Protein AF-A0A0C2YQR4-F1 (afdb_monomer)

Foldseek 3Di:
DVVVVVVVVVVVVVCQVAVQQVLQCCLFQVCVVVVVLVDLVSLQVVLVVLLVVLVVCLVVVVPVDPSSNVRSVNSNVVSVLSNQFSNLQNVVVVCPPDLVLLQLCVLQPPLDDPPPPVVPCDVVVVPAPFDFDQDPPPRDTDTDGDPDPVVVVVVVVVVVPPPPPDDDDDDDDDDDDDDDDDDDDDDDDDDDDDDDDDDDDDDDDDDDDDDDDDDDDDDDDDPDPPPPDPPPVPPPPPPDDRSHPCVQQNDDCQSVFKHWAWKKFFKWFFADKFAQDQPPPPPDPPPVPPPPPDDPPPDPDDDPVVVVNSLSRFWIKTKTFHLQDDARPGDDMDTDPSHHFAADGSPPPCPPDDPPPPPDQFDDDHDYNNGDIAIETHGNVCCVSSVSAGQKIWGFTKIKMDTPVVRVCPPPTDDNDDDDDDIYIYTDGTDDIGHNSNDHDD

Sequence (442 aa):
QKIDEEIKEEKLMIFLKDPEKSVRIFLSSHMREKGLIWSERNLTYAPHLLSFFIGFLLRNRVFPEQTYQRGLKRAFETIQQAKKELPLTYSIGRILPDQFSEACKEIFGRMGSVNWTTVTITEDQLREPKLAITDILTGEQKEITLPSEEQTAVKEAIEDNVDTDVNMVQVNESSSETGWGNWGAATATDGPNDSGWGGWTSADGQPSSWDTSTDKEPPDGTDTNVPLAPWTDFAPSWGREMPSLMTFLGPTVFPLTHTTGIVEFSTRRVREVHPPTISSKATSGKRSAKRKRGNAEGQWMPSASSVEAELDAQFAKVVLAPWGFEGGDISKPEIWATSRGAVIDPNLSTDSGTPDATGGEGKQKPHNPLTDDIVLLVQPHLLDTLSLVPGFGLGAMWVQLVRSEDAEKEGAGRDRGSECPKTYWYHEDLTGIFPSFYTPGT

Structure (mmCIF, N/CA/C/O backbone):
data_AF-A0A0C2YQR4-F1
#
_entry.id   AF-A0A0C2YQR4-F1
#
loop_
_atom_site.group_PDB
_atom_site.id
_atom_site.type_symbol
_atom_site.label_atom_id
_atom_site.label_alt_id
_atom_site.label_comp_id
_atom_site.label_asym_id
_atom_site.label_entity_id
_atom_site.label_seq_id
_atom_site.pdbx_PDB_ins_code
_atom_site.Cartn_x
_atom_site.Cartn_y
_atom_site.Cartn_z
_atom_site.occupancy
_atom_site.B_iso_or_equiv
_atom_site.auth_seq_id
_atom_site.auth_comp_id
_atom_site.auth_asym_id
_atom_site.auth_atom_id
_atom_site.pdbx_PDB_model_num
ATOM 1 N N . GLN A 1 1 ? -10.678 17.924 36.662 1.00 73.31 1 GLN A N 1
ATOM 2 C CA . GLN A 1 1 ? -11.709 16.999 37.186 1.00 73.31 1 GLN A CA 1
ATOM 3 C C . GLN A 1 1 ? -13.046 17.174 36.475 1.00 73.31 1 GLN A C 1
ATOM 5 O O . GLN A 1 1 ? -13.320 16.345 35.628 1.00 73.31 1 GLN A O 1
ATOM 10 N N . LYS A 1 2 ? -13.843 18.235 36.707 1.00 79.19 2 LYS A N 1
ATOM 11 C CA . LYS A 1 2 ? -15.139 18.402 35.997 1.00 79.19 2 LYS A CA 1
ATOM 12 C C . LYS A 1 2 ? -15.014 18.462 34.467 1.00 79.19 2 LYS A C 1
ATOM 14 O O . LYS A 1 2 ? -15.776 17.809 33.774 1.00 79.19 2 LYS A O 1
ATOM 19 N N . ILE A 1 3 ? -14.021 19.200 33.964 1.00 83.81 3 ILE A N 1
ATOM 20 C CA . ILE A 1 3 ? -13.740 19.288 32.519 1.00 83.81 3 ILE A CA 1
ATOM 21 C C . ILE A 1 3 ? -13.374 17.903 31.952 1.00 83.81 3 ILE A C 1
ATOM 23 O O . ILE A 1 3 ? -13.810 17.538 30.868 1.00 83.81 3 ILE A O 1
ATOM 27 N N . ASP A 1 4 ? -12.642 17.088 32.717 1.00 88.56 4 ASP A N 1
ATOM 28 C CA . ASP A 1 4 ? -12.246 15.743 32.283 1.00 88.56 4 ASP A CA 1
ATOM 29 C C . ASP A 1 4 ? -13.431 14.766 32.263 1.00 88.56 4 ASP A C 1
ATOM 31 O O . ASP A 1 4 ? -13.451 13.846 31.450 1.00 88.56 4 ASP A O 1
ATOM 35 N N . GLU A 1 5 ? -14.408 14.940 33.158 1.00 91.75 5 GLU A N 1
ATOM 36 C CA . GLU A 1 5 ? -15.645 14.149 33.177 1.00 91.75 5 GLU A CA 1
ATOM 37 C C . GLU A 1 5 ? -16.527 14.470 31.967 1.00 91.75 5 GLU A C 1
ATOM 39 O O . GLU A 1 5 ? -16.958 13.547 31.281 1.00 91.75 5 GLU A O 1
ATOM 44 N N . GLU A 1 6 ? -16.703 15.752 31.640 1.00 92.81 6 GLU A N 1
ATOM 45 C CA . GLU A 1 6 ? -17.475 16.187 30.468 1.00 92.81 6 GLU A CA 1
ATOM 46 C C . GLU A 1 6 ? -16.874 15.645 29.160 1.00 92.81 6 GLU A C 1
ATOM 48 O O . GLU A 1 6 ? -17.583 15.060 28.340 1.00 92.81 6 GLU A O 1
ATOM 53 N N . ILE A 1 7 ? -15.546 15.716 29.006 1.00 92.06 7 ILE A N 1
ATOM 54 C CA . ILE A 1 7 ? -14.841 15.157 27.840 1.00 92.06 7 ILE A CA 1
ATOM 55 C C . ILE A 1 7 ? -15.008 13.630 27.764 1.00 92.06 7 ILE A C 1
ATOM 57 O O . ILE A 1 7 ? -15.137 13.063 26.675 1.00 92.06 7 ILE A O 1
ATOM 61 N N . LYS A 1 8 ? -14.992 12.928 28.905 1.00 91.12 8 LYS A N 1
ATOM 62 C CA . LYS A 1 8 ? -15.211 11.472 28.945 1.00 91.12 8 LYS A CA 1
ATOM 63 C C . LYS A 1 8 ? -16.636 11.109 28.542 1.00 91.12 8 LYS A C 1
ATOM 65 O O . LYS A 1 8 ? -16.811 10.157 27.783 1.00 91.12 8 LYS A O 1
ATOM 70 N N . GLU A 1 9 ? -17.629 11.853 29.020 1.00 93.75 9 GLU A N 1
ATOM 71 C CA . GLU A 1 9 ? -19.029 11.663 28.640 1.00 93.75 9 GLU A CA 1
ATOM 72 C C . GLU A 1 9 ? -19.240 11.929 27.148 1.00 93.75 9 GLU A C 1
ATOM 74 O O . GLU A 1 9 ? -19.867 11.117 26.469 1.00 93.75 9 GLU A O 1
ATOM 79 N N . GLU A 1 10 ? -18.646 12.988 26.596 1.00 94.06 10 GLU A N 1
ATOM 80 C CA . GLU A 1 10 ? -18.724 13.284 25.165 1.00 94.06 10 GLU A CA 1
ATOM 81 C C . GLU A 1 10 ? -18.104 12.163 24.318 1.00 94.06 10 GLU A C 1
ATOM 83 O O . GLU A 1 10 ? -18.743 11.646 23.397 1.00 94.06 10 GLU A O 1
ATOM 88 N N . LYS A 1 11 ? -16.892 11.708 24.666 1.00 91.81 11 LYS A N 1
ATOM 89 C CA . LYS A 1 11 ? -16.228 10.587 23.977 1.00 91.81 11 LYS A CA 1
ATOM 90 C C . LYS A 1 11 ? -17.042 9.299 24.067 1.00 91.81 11 LYS A C 1
ATOM 92 O O . LYS A 1 11 ? -17.145 8.566 23.081 1.00 91.81 11 LYS A O 1
ATOM 97 N N . LEU A 1 12 ? -17.653 9.033 25.222 1.00 94.25 12 LEU A N 1
ATOM 98 C CA . LEU A 1 12 ? -18.549 7.896 25.403 1.00 94.25 12 LEU A CA 1
ATOM 99 C C . LEU A 1 12 ? -19.785 8.019 24.504 1.00 94.25 12 LEU A C 1
ATOM 101 O O . LEU A 1 12 ? -20.158 7.049 23.848 1.00 94.25 12 LEU A O 1
ATOM 105 N N . MET A 1 13 ? -20.392 9.201 24.414 1.00 95.00 13 MET A N 1
ATOM 106 C CA . MET A 1 13 ? -21.545 9.445 23.547 1.00 95.00 13 MET A CA 1
ATOM 107 C C . MET A 1 13 ? -21.194 9.301 22.062 1.00 95.00 13 MET A C 1
ATOM 109 O O . MET A 1 13 ? -21.972 8.715 21.306 1.00 95.00 13 MET A O 1
ATOM 113 N N . ILE A 1 14 ? -20.012 9.764 21.640 1.00 94.94 14 ILE A N 1
ATOM 114 C CA . ILE A 1 14 ? -19.496 9.564 20.278 1.00 94.94 14 ILE A CA 1
ATOM 115 C C . ILE A 1 14 ? -19.332 8.067 19.986 1.00 94.94 14 ILE A C 1
ATOM 117 O O . ILE A 1 14 ? -19.800 7.596 18.947 1.00 94.94 14 ILE A O 1
ATOM 121 N N . PHE A 1 15 ? -18.743 7.311 20.918 1.00 96.38 15 PHE A N 1
ATOM 122 C CA . PHE A 1 15 ? -18.603 5.860 20.793 1.00 96.38 15 PHE A CA 1
ATOM 123 C C . PHE A 1 15 ? -19.957 5.148 20.716 1.00 96.38 15 PHE A C 1
ATOM 125 O O . PHE A 1 15 ? -20.153 4.286 19.864 1.00 96.38 15 PHE A O 1
ATOM 132 N N . LEU A 1 16 ? -20.920 5.507 21.568 1.00 96.06 16 LEU A N 1
ATOM 133 C CA . LEU A 1 16 ? -22.243 4.879 21.567 1.00 96.06 16 LEU A CA 1
ATOM 134 C C . LEU A 1 16 ? -23.050 5.209 20.306 1.00 96.06 16 LEU A C 1
ATOM 136 O O . LEU A 1 16 ? -23.861 4.391 19.869 1.00 96.06 16 LEU A O 1
ATOM 140 N N . LYS A 1 17 ? -22.815 6.374 19.693 1.00 96.81 17 LYS A N 1
ATOM 141 C CA . LYS A 1 17 ? -23.455 6.769 18.434 1.00 96.81 17 LYS A CA 1
ATOM 142 C C . LYS A 1 17 ? -23.035 5.872 17.267 1.00 96.81 17 LYS A C 1
ATOM 144 O O . LYS A 1 17 ? -23.897 5.477 16.483 1.00 96.81 17 LYS A O 1
ATOM 149 N N . ASP A 1 18 ? -21.744 5.561 17.146 1.00 97.50 18 ASP A N 1
ATOM 150 C CA . ASP A 1 18 ? -21.215 4.672 16.105 1.00 97.50 18 ASP A CA 1
ATOM 151 C C . ASP A 1 18 ? -19.967 3.903 16.591 1.00 97.50 18 ASP A C 1
ATOM 153 O O . ASP A 1 18 ? -18.828 4.292 16.304 1.00 97.50 18 ASP A O 1
ATOM 157 N N . PRO A 1 19 ? -20.157 2.784 17.318 1.00 97.44 19 PRO A N 1
ATOM 158 C CA . PRO A 1 19 ? -19.042 2.044 17.904 1.00 97.44 19 PRO A CA 1
ATOM 159 C C . PRO A 1 19 ? -18.165 1.376 16.841 1.00 97.44 19 PRO A C 1
ATOM 161 O O . PRO A 1 19 ? -16.982 1.148 17.080 1.00 97.44 19 PRO A O 1
ATOM 164 N N . GLU A 1 20 ? -18.719 1.068 15.664 1.00 97.56 20 GLU A N 1
ATOM 165 C CA . GLU A 1 20 ? -17.954 0.518 14.545 1.00 97.56 20 GLU A CA 1
ATOM 166 C C . GLU A 1 20 ? -16.952 1.553 14.037 1.00 97.56 20 GLU A C 1
ATOM 168 O O . GLU A 1 20 ? -15.754 1.268 13.968 1.00 97.56 20 GLU A O 1
ATOM 173 N N . LYS A 1 21 ? -17.422 2.773 13.749 1.00 97.00 21 LYS A N 1
ATOM 174 C CA . LYS A 1 21 ? -16.557 3.864 13.295 1.00 97.00 21 LYS A CA 1
ATOM 175 C C . LYS A 1 21 ? -15.496 4.218 14.336 1.00 97.00 21 LYS A C 1
ATOM 177 O O . LYS A 1 21 ? -14.331 4.353 13.972 1.00 97.00 21 LYS A O 1
ATOM 182 N N . SER A 1 22 ? -15.858 4.319 15.617 1.00 97.38 22 SER A N 1
ATOM 183 C CA . SER A 1 22 ? -14.894 4.623 16.684 1.00 97.38 22 SER A CA 1
ATOM 184 C C . SER A 1 22 ? -13.798 3.566 16.806 1.00 97.38 22 SER A C 1
ATOM 186 O O . SER A 1 22 ? -12.629 3.913 16.949 1.00 97.38 22 SER A O 1
ATOM 188 N N . VAL A 1 23 ? -14.149 2.280 16.704 1.00 98.06 23 VAL A N 1
ATOM 189 C CA . VAL A 1 23 ? -13.163 1.191 16.734 1.00 98.06 23 VAL A CA 1
ATOM 190 C C . VAL A 1 23 ? -12.259 1.214 15.504 1.00 98.06 23 VAL A C 1
ATOM 192 O O . VAL A 1 23 ? -11.056 1.004 15.652 1.00 98.06 23 VAL A O 1
ATOM 195 N N . ARG A 1 24 ? -12.798 1.506 14.310 1.00 97.81 24 ARG A N 1
ATOM 196 C CA . ARG A 1 24 ? -11.977 1.678 13.102 1.00 97.81 24 ARG A CA 1
ATOM 197 C C . ARG A 1 24 ? -10.982 2.818 13.266 1.00 97.81 24 ARG A C 1
ATOM 199 O O . ARG A 1 24 ? -9.796 2.576 13.104 1.00 97.81 24 ARG A O 1
ATOM 206 N N . ILE A 1 25 ? -11.447 4.009 13.657 1.00 96.94 25 ILE A N 1
ATOM 207 C CA . ILE A 1 25 ? -10.587 5.182 13.887 1.00 96.94 25 ILE A CA 1
ATOM 208 C C . ILE A 1 25 ? -9.496 4.857 14.909 1.00 96.94 25 ILE A C 1
ATOM 210 O O . ILE A 1 25 ? -8.329 5.160 14.663 1.00 96.94 25 ILE A O 1
ATOM 214 N N . PHE A 1 26 ? -9.858 4.208 16.023 1.00 97.50 26 PHE A N 1
ATOM 215 C CA . PHE A 1 26 ? -8.899 3.829 17.056 1.00 97.50 26 PHE A CA 1
ATOM 216 C C . PHE A 1 26 ? -7.810 2.897 16.504 1.00 97.50 26 PHE A C 1
ATOM 218 O O . PHE A 1 26 ? -6.626 3.197 16.618 1.00 97.50 26 PHE A O 1
ATOM 225 N N . LEU A 1 27 ? -8.208 1.795 15.860 1.00 98.06 27 LEU A N 1
ATOM 226 C CA . LEU A 1 27 ? -7.289 0.780 15.333 1.00 98.06 27 LEU A CA 1
ATOM 227 C C . LEU A 1 27 ? -6.560 1.199 14.045 1.00 98.06 27 LEU A C 1
ATOM 229 O O . LEU A 1 27 ? -5.698 0.454 13.580 1.00 98.06 27 LEU A O 1
ATOM 233 N N . SER A 1 28 ? -6.903 2.346 13.449 1.00 96.75 28 SER A N 1
ATOM 234 C CA . SER A 1 28 ? -6.277 2.848 12.225 1.00 96.75 28 SER A CA 1
ATOM 235 C C . SER A 1 28 ? -5.590 4.204 12.415 1.00 96.75 28 SER A C 1
ATOM 237 O O . SER A 1 28 ? -4.373 4.235 12.584 1.00 96.75 28 SER A O 1
ATOM 239 N N . SER A 1 29 ? -6.338 5.312 12.398 1.00 95.81 29 SER A N 1
ATOM 240 C CA . SER A 1 29 ? -5.784 6.679 12.425 1.00 95.81 29 SER A CA 1
ATOM 241 C C . SER A 1 29 ? -5.113 6.960 13.762 1.00 95.81 29 SER A C 1
ATOM 243 O O . SER A 1 29 ? -3.94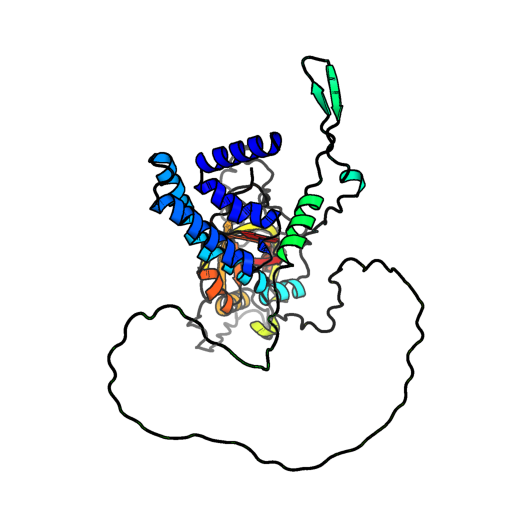3 7.317 13.816 1.00 95.81 29 SER A O 1
ATOM 245 N N . HIS A 1 30 ? -5.810 6.675 14.862 1.00 96.06 30 HIS A N 1
ATOM 246 C CA . HIS A 1 30 ? -5.320 7.000 16.195 1.00 96.06 30 HIS A CA 1
ATOM 247 C C . HIS A 1 30 ? -4.064 6.204 16.570 1.00 96.06 30 HIS A C 1
ATOM 249 O O . HIS A 1 30 ? -3.088 6.775 17.053 1.00 96.06 30 HIS A O 1
ATOM 255 N N . MET A 1 31 ? -4.049 4.888 16.314 1.00 96.75 31 MET A N 1
ATOM 256 C CA . MET A 1 31 ? -2.845 4.076 16.523 1.00 96.75 31 MET A CA 1
ATOM 257 C C . MET A 1 31 ? -1.658 4.593 15.703 1.00 96.75 31 MET A C 1
ATOM 259 O O . MET A 1 31 ? -0.522 4.501 16.163 1.00 96.75 31 MET A O 1
ATOM 263 N N . ARG A 1 32 ? -1.894 5.122 14.499 1.00 94.62 32 ARG A N 1
ATOM 264 C CA . ARG A 1 32 ? -0.843 5.690 13.650 1.00 94.62 32 ARG A CA 1
ATOM 265 C C . ARG A 1 32 ? -0.336 7.023 14.192 1.00 94.62 32 ARG A C 1
ATOM 267 O O . ARG A 1 32 ? 0.868 7.160 14.381 1.00 94.62 32 ARG A O 1
ATOM 274 N N . GLU A 1 33 ? -1.241 7.943 14.511 1.00 93.50 33 GLU A N 1
ATOM 275 C CA . GLU A 1 33 ? -0.940 9.256 15.098 1.00 93.50 33 GLU A CA 1
ATOM 276 C C . GLU A 1 33 ? -0.155 9.136 16.410 1.00 93.50 33 GLU A C 1
ATOM 278 O O . GLU A 1 33 ? 0.799 9.872 16.638 1.00 93.50 33 GLU A O 1
ATOM 283 N N . LYS A 1 34 ? -0.513 8.168 17.264 1.00 95.50 34 LYS A N 1
ATOM 284 C CA . LYS A 1 34 ? 0.183 7.901 18.533 1.00 95.50 34 LYS A CA 1
ATOM 285 C C . LYS A 1 34 ? 1.430 7.019 18.381 1.00 95.50 34 LYS A C 1
ATOM 287 O O . LYS A 1 34 ? 2.019 6.622 19.380 1.00 95.50 34 LYS A O 1
ATOM 292 N N . GLY A 1 35 ? 1.825 6.667 17.155 1.00 94.56 35 GLY A N 1
ATOM 293 C CA . GLY A 1 35 ? 3.004 5.835 16.891 1.00 94.56 35 GLY A CA 1
ATOM 294 C C . GLY A 1 35 ? 2.886 4.382 17.370 1.00 94.56 35 GLY A C 1
ATOM 295 O O . GLY A 1 35 ? 3.866 3.640 17.372 1.00 94.56 35 GLY A O 1
ATOM 296 N N . LEU A 1 36 ? 1.688 3.928 17.743 1.00 95.81 36 LEU A N 1
ATOM 297 C CA . LEU A 1 36 ? 1.444 2.558 18.192 1.00 95.81 36 LEU A CA 1
ATOM 298 C C . LEU A 1 36 ? 1.600 1.542 17.055 1.00 95.81 36 LEU A C 1
ATOM 300 O O . LEU A 1 36 ? 1.888 0.378 17.327 1.00 95.81 36 LEU A O 1
ATOM 304 N N . ILE A 1 37 ? 1.456 1.970 15.794 1.00 94.56 37 ILE A N 1
ATOM 305 C CA . ILE A 1 37 ? 1.638 1.104 14.618 1.00 94.56 37 ILE A CA 1
ATOM 306 C C . ILE A 1 37 ? 3.074 0.602 14.429 1.00 94.56 37 ILE A C 1
ATOM 308 O O . ILE A 1 37 ? 3.289 -0.344 13.678 1.00 94.56 37 ILE A O 1
ATOM 312 N N . TRP A 1 38 ? 4.060 1.214 15.088 1.00 91.31 38 TRP A N 1
ATOM 313 C CA . TRP A 1 38 ? 5.472 0.852 14.928 1.00 91.31 38 TRP A CA 1
ATOM 314 C C . TRP A 1 38 ? 5.891 -0.333 15.809 1.00 91.31 38 TRP A C 1
ATOM 316 O O . TRP A 1 38 ? 6.993 -0.859 15.664 1.00 91.31 38 TRP A O 1
ATOM 326 N N . SER A 1 39 ? 5.007 -0.779 16.707 1.00 95.50 39 SER A N 1
ATOM 327 C CA . SER A 1 39 ? 5.238 -1.913 17.600 1.00 95.50 39 SER A CA 1
ATOM 328 C C . SER A 1 39 ? 4.375 -3.107 17.198 1.00 95.50 39 SER A C 1
ATOM 330 O O . SER A 1 39 ? 3.148 -3.078 17.310 1.00 95.50 39 SER A O 1
ATOM 332 N N . GLU A 1 40 ? 5.025 -4.206 16.808 1.00 96.50 40 GLU A N 1
ATOM 333 C CA . GLU A 1 40 ? 4.366 -5.486 16.504 1.00 96.50 40 GLU A CA 1
ATOM 334 C C . GLU A 1 40 ? 3.496 -5.981 17.674 1.00 96.50 40 GLU A C 1
ATOM 336 O O . GLU A 1 40 ? 2.398 -6.514 17.478 1.00 96.50 40 GLU A O 1
ATOM 341 N N . ARG A 1 41 ? 3.948 -5.740 18.914 1.00 97.69 41 ARG A N 1
ATOM 342 C CA . ARG A 1 41 ? 3.198 -6.088 20.129 1.00 97.69 41 ARG A CA 1
ATOM 343 C C . ARG A 1 41 ? 1.870 -5.340 20.189 1.00 97.69 41 ARG A C 1
ATOM 345 O O . ARG A 1 41 ? 0.847 -5.955 20.473 1.00 97.69 41 ARG A O 1
ATOM 352 N N . ASN A 1 42 ? 1.862 -4.049 19.868 1.00 97.69 42 ASN A N 1
ATOM 353 C CA . ASN A 1 42 ? 0.649 -3.231 19.905 1.00 97.69 42 ASN A CA 1
ATOM 354 C C . ASN A 1 42 ? -0.339 -3.653 18.814 1.00 97.69 42 ASN A C 1
ATOM 356 O O . ASN A 1 42 ? -1.527 -3.813 19.091 1.00 97.69 42 ASN A O 1
ATOM 360 N N . LEU A 1 43 ? 0.161 -3.910 17.602 1.00 97.56 43 LEU A N 1
ATOM 361 C CA . LEU A 1 43 ? -0.638 -4.409 16.477 1.00 97.56 43 LEU A CA 1
ATOM 362 C C . LEU A 1 43 ? -1.272 -5.777 16.765 1.00 97.56 43 LEU A C 1
ATOM 364 O O . LEU A 1 43 ? -2.362 -6.076 16.278 1.00 97.56 43 LEU A O 1
ATOM 368 N N . THR A 1 44 ? -0.622 -6.584 17.604 1.00 97.94 44 THR A N 1
ATOM 369 C CA . THR A 1 44 ? -1.149 -7.872 18.055 1.00 97.94 44 THR A CA 1
ATOM 370 C C . THR A 1 44 ? -2.135 -7.702 19.212 1.00 97.94 44 THR A C 1
ATOM 372 O O . THR A 1 44 ? -3.259 -8.198 19.137 1.00 97.94 44 THR A O 1
ATOM 375 N N . TYR A 1 45 ? -1.767 -7.006 20.288 1.00 98.19 45 TYR A N 1
ATOM 376 C CA . TYR A 1 45 ? -2.542 -6.998 21.533 1.00 98.19 45 TYR A CA 1
ATOM 377 C C . TYR A 1 45 ? -3.736 -6.043 21.531 1.00 98.19 45 TYR A C 1
ATOM 379 O O . TYR A 1 45 ? -4.783 -6.409 22.070 1.00 98.19 45 TYR A O 1
ATOM 387 N N . ALA A 1 46 ? -3.642 -4.872 20.894 1.00 98.19 46 ALA A N 1
ATOM 388 C CA . ALA A 1 46 ? -4.733 -3.893 20.873 1.00 98.19 46 ALA A CA 1
ATOM 389 C C . ALA A 1 46 ? -6.068 -4.482 20.360 1.00 98.19 46 ALA A C 1
ATOM 391 O O . ALA A 1 46 ? -7.075 -4.395 21.075 1.00 98.19 46 ALA A O 1
ATOM 392 N N . PRO A 1 47 ? -6.125 -5.167 19.198 1.00 98.38 47 PRO A N 1
ATOM 393 C CA . PRO A 1 47 ? -7.373 -5.776 18.744 1.00 98.38 47 PRO A CA 1
ATOM 394 C C . PRO A 1 47 ? -7.813 -6.967 19.619 1.00 98.38 47 PRO A C 1
ATOM 396 O O . PRO A 1 47 ? -9.010 -7.235 19.726 1.00 98.38 47 PRO A O 1
ATOM 399 N N . HIS A 1 48 ? -6.904 -7.667 20.311 1.00 98.44 48 HIS A N 1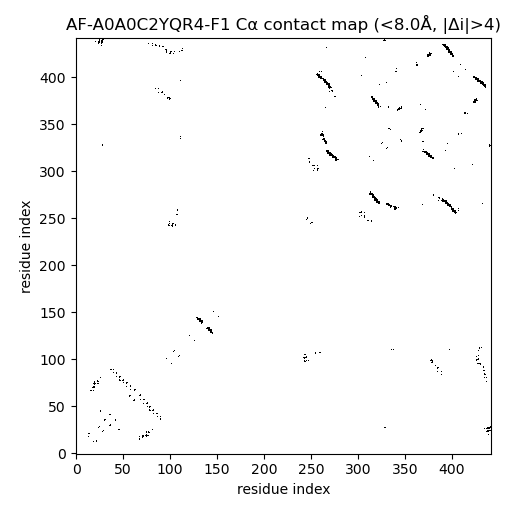
ATOM 400 C CA . HIS A 1 48 ? -7.291 -8.708 21.276 1.00 98.44 48 HIS A CA 1
ATOM 401 C C . HIS A 1 48 ? -7.984 -8.119 22.510 1.00 98.44 48 HIS A C 1
ATOM 403 O O . HIS A 1 48 ? -9.036 -8.625 22.914 1.00 98.44 48 HIS A O 1
ATOM 409 N N . LEU A 1 49 ? -7.442 -7.034 23.065 1.00 98.38 49 LEU A N 1
ATOM 410 C CA . LEU A 1 49 ? -8.014 -6.343 24.218 1.00 98.38 49 LEU A CA 1
ATOM 411 C C . LEU A 1 49 ? -9.406 -5.784 23.894 1.00 98.38 49 LEU A C 1
ATOM 413 O O . LEU A 1 49 ? -10.367 -6.033 24.626 1.00 98.38 49 LEU A O 1
ATOM 417 N N . LEU A 1 50 ? -9.551 -5.119 22.744 1.00 98.19 50 LEU A N 1
ATOM 418 C CA . LEU A 1 50 ? -10.852 -4.626 22.288 1.00 98.19 50 LEU A CA 1
ATOM 419 C C . LEU A 1 50 ? -11.842 -5.763 22.024 1.00 98.19 50 LEU A C 1
ATOM 421 O O . LEU A 1 50 ? -13.017 -5.651 22.372 1.00 98.19 50 LEU A O 1
ATOM 425 N N . SER A 1 51 ? -11.385 -6.884 21.455 1.00 98.50 51 SER A N 1
ATOM 426 C CA . SER A 1 51 ? -12.235 -8.060 21.240 1.00 98.50 51 SER A CA 1
ATOM 427 C C . SER A 1 51 ? -12.792 -8.586 22.561 1.00 98.50 51 SER A C 1
ATOM 429 O O . SER A 1 51 ? -13.959 -8.978 22.614 1.00 98.50 51 SER A O 1
ATOM 431 N N . PHE A 1 52 ? -11.975 -8.617 23.617 1.00 98.50 52 PHE A N 1
ATOM 432 C CA . PHE A 1 52 ? -12.409 -9.031 24.947 1.00 98.50 52 PHE A CA 1
ATOM 433 C C . PHE A 1 52 ? -13.443 -8.055 25.520 1.00 98.50 52 PHE A C 1
ATOM 435 O O . PHE A 1 52 ? -14.520 -8.484 25.938 1.00 98.50 52 PHE A O 1
ATOM 442 N N . PHE A 1 53 ? -13.161 -6.751 25.463 1.00 98.31 53 PHE A N 1
ATOM 443 C CA . PHE A 1 53 ? -14.047 -5.705 25.975 1.00 98.31 53 PHE A CA 1
ATOM 444 C C . PHE A 1 53 ? -15.415 -5.687 25.273 1.00 98.31 53 PHE A C 1
ATOM 446 O O . PHE A 1 53 ? -16.453 -5.809 25.924 1.00 98.31 53 PHE A O 1
ATOM 453 N N . ILE A 1 54 ? -15.444 -5.622 23.939 1.00 98.25 54 ILE A N 1
ATOM 454 C CA . ILE A 1 54 ? -16.702 -5.617 23.175 1.00 98.25 54 ILE A CA 1
ATOM 455 C C . ILE A 1 54 ? -17.458 -6.940 23.358 1.00 98.25 54 ILE A C 1
ATOM 457 O O . ILE A 1 54 ? -18.683 -6.948 23.504 1.00 98.25 54 ILE A O 1
ATOM 461 N N . GLY A 1 55 ? -16.739 -8.066 23.423 1.00 98.19 55 GLY A N 1
ATOM 462 C CA . GLY A 1 55 ? -17.324 -9.371 23.725 1.00 98.19 55 GLY A CA 1
ATOM 463 C C . GLY A 1 55 ? -17.993 -9.416 25.103 1.00 98.19 55 GLY A C 1
ATOM 464 O O . GLY A 1 55 ? -19.081 -9.981 25.239 1.00 98.19 55 GLY A O 1
ATOM 465 N N . PHE A 1 56 ? -17.388 -8.784 26.112 1.00 98.38 56 PHE A N 1
ATOM 466 C CA . PHE A 1 56 ? -17.971 -8.637 27.445 1.00 98.38 56 PHE A CA 1
ATOM 467 C C . PHE A 1 56 ? -19.261 -7.804 27.413 1.00 98.38 56 PHE A C 1
ATOM 469 O O . PHE A 1 56 ? -20.272 -8.245 27.968 1.00 98.38 56 PHE A O 1
ATOM 476 N N . LEU A 1 57 ? -19.269 -6.656 26.724 1.00 97.88 57 LEU A N 1
ATOM 477 C CA . LEU A 1 57 ? -20.463 -5.806 26.601 1.00 97.88 57 LEU A CA 1
ATOM 478 C C . LEU A 1 57 ? -21.635 -6.554 25.947 1.00 97.88 57 LEU A C 1
ATOM 480 O O . LEU A 1 57 ? -22.767 -6.496 26.434 1.00 97.88 57 LEU A O 1
ATOM 484 N N . LEU A 1 58 ? -21.354 -7.299 24.872 1.00 97.69 58 LEU A N 1
ATOM 485 C CA . LEU A 1 58 ? -22.350 -8.088 24.146 1.00 97.69 58 LEU A CA 1
ATOM 486 C C . LEU A 1 58 ? -22.886 -9.263 24.976 1.00 97.69 58 LEU A C 1
ATOM 488 O O . LEU A 1 58 ? -24.091 -9.517 24.967 1.00 97.69 58 LEU A O 1
ATOM 492 N N . ARG A 1 59 ? -22.016 -9.975 25.704 1.00 98.25 59 ARG A N 1
ATOM 493 C CA . ARG A 1 59 ? -22.404 -11.142 26.515 1.00 98.25 59 ARG A CA 1
ATOM 494 C C . ARG A 1 59 ? -23.282 -10.753 27.700 1.00 98.25 59 ARG A C 1
ATOM 496 O O . ARG A 1 59 ? -24.268 -11.434 27.966 1.00 98.25 59 ARG A O 1
ATOM 503 N N . ASN A 1 60 ? -22.940 -9.660 28.379 1.00 98.31 60 ASN A N 1
ATOM 504 C CA . ASN A 1 60 ? -23.664 -9.194 29.563 1.00 98.31 60 ASN A CA 1
ATOM 505 C C . ASN A 1 60 ? -24.856 -8.288 29.231 1.00 98.31 60 ASN A C 1
ATOM 507 O O . ASN A 1 60 ? -25.578 -7.893 30.138 1.00 98.31 60 ASN A O 1
ATOM 511 N N . ARG A 1 61 ? -25.077 -7.970 27.945 1.00 96.81 61 ARG A N 1
ATOM 512 C CA . ARG A 1 61 ? -26.147 -7.070 27.481 1.00 96.81 61 ARG A CA 1
ATOM 513 C C . ARG A 1 61 ? -26.155 -5.739 28.240 1.00 96.81 61 ARG A C 1
ATOM 515 O O . ARG A 1 61 ? -27.217 -5.257 28.619 1.00 96.81 61 ARG A O 1
ATOM 522 N N . VAL A 1 62 ? -24.969 -5.155 28.435 1.00 97.25 62 VAL A N 1
ATOM 523 C CA . VAL A 1 62 ? -24.798 -3.878 29.156 1.00 97.25 62 VAL A CA 1
ATOM 524 C C . VAL A 1 62 ? -25.671 -2.778 28.541 1.00 97.25 62 VAL A C 1
ATOM 526 O O . VAL A 1 62 ? -26.260 -1.986 29.266 1.00 97.25 62 VAL A O 1
ATOM 529 N N . PHE A 1 63 ? -25.817 -2.799 27.212 1.00 95.38 63 PHE A N 1
ATOM 530 C CA . PHE A 1 63 ? -26.745 -1.954 26.462 1.00 95.38 63 PHE A CA 1
ATOM 531 C C . PHE A 1 63 ? -27.885 -2.820 25.894 1.00 95.38 63 PHE A C 1
ATOM 533 O O . PHE A 1 63 ? -27.663 -3.595 24.948 1.00 95.38 63 PHE A O 1
ATOM 540 N N . PRO A 1 64 ? -29.094 -2.779 26.483 1.00 92.88 64 PRO A N 1
ATOM 541 C CA . PRO A 1 64 ? -30.219 -3.595 26.035 1.00 92.88 64 PRO A CA 1
ATOM 542 C C . PRO A 1 64 ? -30.810 -3.116 24.700 1.00 92.88 64 PRO A C 1
ATOM 544 O O . PRO A 1 64 ? -31.465 -3.905 24.016 1.00 92.88 64 PRO A O 1
ATOM 547 N N . GLU A 1 65 ? -30.575 -1.865 24.298 1.00 95.75 65 GLU A N 1
ATOM 548 C CA . GLU A 1 65 ? -31.122 -1.306 23.066 1.00 95.75 65 GLU A CA 1
ATOM 549 C C . GLU A 1 65 ? -30.526 -1.982 21.823 1.00 95.75 65 GLU A C 1
ATOM 551 O O . GLU A 1 65 ? -29.310 -2.113 21.640 1.00 95.75 65 GLU A O 1
ATOM 556 N N . GLN A 1 66 ? -31.407 -2.387 20.907 1.00 95.19 66 GLN A N 1
ATOM 557 C CA . GLN A 1 66 ? -31.028 -3.136 19.708 1.00 95.19 66 GLN A CA 1
ATOM 558 C C . GLN A 1 66 ? -30.120 -2.334 18.759 1.00 95.19 66 GLN A C 1
ATOM 560 O O . GLN A 1 66 ? -29.305 -2.918 18.041 1.00 95.19 66 GLN A O 1
ATOM 565 N N . THR A 1 67 ? -30.243 -1.004 18.761 1.00 94.25 67 THR A N 1
ATOM 566 C CA . THR A 1 67 ? -29.400 -0.085 17.983 1.00 94.25 67 THR A CA 1
ATOM 567 C C . THR A 1 67 ? -27.935 -0.199 18.397 1.00 94.25 67 THR A C 1
ATOM 569 O O . THR A 1 67 ? -27.086 -0.472 17.545 1.00 94.25 67 THR A O 1
ATOM 572 N N . TYR A 1 68 ? -27.647 -0.108 19.698 1.00 95.00 68 TYR A N 1
ATOM 573 C CA . TYR A 1 68 ? -26.290 -0.242 20.232 1.00 95.00 68 TYR A CA 1
ATOM 574 C C . TYR A 1 68 ? -25.741 -1.653 20.028 1.00 95.00 68 TYR A C 1
ATOM 576 O O . TYR A 1 68 ? -24.603 -1.817 19.593 1.00 95.00 68 TYR A O 1
ATOM 584 N N . GLN A 1 69 ? -26.560 -2.689 20.236 1.00 96.31 69 GLN A N 1
ATOM 585 C CA . GLN A 1 69 ? -26.125 -4.071 20.004 1.00 96.31 69 GLN A CA 1
ATOM 586 C C . GLN A 1 69 ? -25.733 -4.333 18.548 1.00 96.31 69 GLN A C 1
ATOM 588 O O . GLN A 1 69 ? -24.780 -5.070 18.293 1.00 96.31 69 GLN A O 1
ATOM 593 N N . ARG A 1 70 ? -26.449 -3.747 17.579 1.00 97.19 70 ARG A N 1
ATOM 594 C CA . ARG A 1 70 ? -26.094 -3.864 16.160 1.00 97.19 70 ARG A CA 1
ATOM 595 C C . ARG A 1 70 ? -24.750 -3.197 15.874 1.00 97.19 70 ARG A C 1
ATOM 597 O O . ARG A 1 70 ? -23.927 -3.808 15.198 1.00 97.19 70 ARG A O 1
ATOM 604 N N . GLY A 1 71 ? -24.525 -1.994 16.404 1.00 97.00 71 GLY A N 1
ATOM 605 C CA . GLY A 1 71 ? -23.245 -1.296 16.277 1.00 97.00 71 GLY A CA 1
ATOM 606 C C . GLY A 1 71 ? -22.092 -2.097 16.886 1.00 97.00 71 GLY A C 1
ATOM 607 O O . GLY A 1 71 ? -21.095 -2.346 16.218 1.00 97.00 71 GLY A O 1
ATOM 608 N N . LEU A 1 72 ? -22.255 -2.584 18.120 1.00 98.12 72 LEU A N 1
ATOM 609 C CA . LEU A 1 72 ? -21.234 -3.373 18.819 1.00 98.12 72 LEU A CA 1
ATOM 610 C C . LEU A 1 72 ? -20.890 -4.680 18.090 1.00 98.12 72 LEU A C 1
ATOM 612 O O . LEU A 1 72 ? -19.731 -5.084 18.080 1.00 98.12 72 LEU A O 1
ATOM 616 N N . LYS A 1 73 ? -21.864 -5.335 17.444 1.00 98.25 73 LYS A N 1
ATOM 617 C CA . LYS A 1 73 ? -21.602 -6.527 16.617 1.00 98.25 73 LYS A CA 1
ATOM 618 C C . LYS A 1 73 ? -20.741 -6.205 15.395 1.00 98.25 73 LYS A C 1
ATOM 620 O O . LYS A 1 73 ? -19.793 -6.933 15.130 1.00 98.25 73 LYS A O 1
ATOM 625 N N . ARG A 1 74 ? -21.016 -5.100 14.697 1.00 98.25 74 ARG A N 1
ATOM 626 C CA . ARG A 1 74 ? -20.193 -4.658 13.557 1.00 98.25 74 ARG A CA 1
ATOM 627 C C . ARG A 1 74 ? -18.797 -4.203 13.982 1.00 98.25 74 ARG A C 1
ATOM 629 O O . ARG A 1 74 ? -17.808 -4.516 13.321 1.00 98.25 74 ARG A O 1
ATOM 636 N N . ALA A 1 75 ? -18.700 -3.526 15.126 1.00 98.31 75 ALA A N 1
ATOM 637 C CA . ALA A 1 75 ? -17.420 -3.201 15.746 1.00 98.31 75 ALA A CA 1
ATOM 638 C C . ALA A 1 75 ? -16.624 -4.478 16.062 1.00 98.31 75 ALA A C 1
ATOM 640 O O . ALA A 1 75 ? -15.438 -4.562 15.762 1.00 98.31 75 ALA A O 1
ATOM 641 N N . PHE A 1 76 ? -17.284 -5.514 16.590 1.00 98.44 76 PHE A N 1
ATOM 642 C CA . PHE A 1 76 ? -16.660 -6.811 16.845 1.00 98.44 76 PHE A CA 1
ATOM 643 C C . PHE A 1 76 ? -16.163 -7.493 15.560 1.00 98.44 76 PHE A C 1
ATOM 645 O O . PHE A 1 76 ? -15.056 -8.026 15.556 1.00 98.44 76 PHE A O 1
ATOM 652 N N . GLU A 1 77 ? -16.931 -7.448 14.468 1.00 98.44 77 GLU A N 1
ATOM 653 C CA . GLU A 1 77 ? -16.505 -7.946 13.148 1.00 98.44 77 GLU A CA 1
ATOM 654 C C . GLU A 1 77 ? -15.256 -7.209 12.641 1.00 98.44 77 GLU A C 1
ATOM 656 O O . GLU A 1 77 ? -14.282 -7.854 12.249 1.00 98.44 77 GLU A O 1
ATOM 661 N N . THR A 1 78 ? -15.237 -5.876 12.753 1.00 98.19 78 THR A N 1
ATOM 662 C CA . THR A 1 78 ? -14.062 -5.045 12.434 1.00 98.19 78 THR A CA 1
ATOM 663 C C . THR A 1 78 ? -12.852 -5.450 13.280 1.00 98.19 78 THR A C 1
ATOM 665 O O . THR A 1 78 ? -11.747 -5.573 12.762 1.00 98.19 78 THR A O 1
ATOM 668 N N . ILE A 1 79 ? -13.034 -5.720 14.576 1.00 98.50 79 ILE A N 1
ATOM 669 C CA . ILE A 1 79 ? -11.937 -6.168 15.445 1.00 98.50 79 ILE A CA 1
ATOM 670 C C . ILE A 1 79 ? -11.398 -7.526 14.989 1.00 98.50 79 ILE A C 1
ATOM 672 O O . ILE A 1 79 ? -10.185 -7.716 14.955 1.00 98.50 79 ILE A O 1
ATOM 676 N N . GLN A 1 80 ? -12.262 -8.474 14.610 1.00 98.38 80 GLN A N 1
ATOM 677 C CA . GLN A 1 80 ? -11.797 -9.763 14.085 1.00 98.38 80 GLN A CA 1
ATOM 678 C C . GLN A 1 80 ? -11.007 -9.603 12.785 1.00 98.38 80 GLN A C 1
ATOM 680 O O . GLN A 1 80 ? -10.052 -10.347 12.560 1.00 98.38 80 GLN A O 1
ATOM 685 N N . GLN A 1 81 ? -11.381 -8.635 11.950 1.00 97.75 81 GLN A N 1
ATOM 686 C CA . GLN A 1 81 ? -10.604 -8.264 10.776 1.00 97.75 81 GLN A CA 1
ATOM 687 C C . GLN A 1 81 ? -9.249 -7.663 11.179 1.00 97.75 81 GLN A C 1
ATOM 689 O O . GLN A 1 81 ? -8.213 -8.149 10.736 1.00 97.75 81 GLN A O 1
ATOM 694 N N . ALA A 1 82 ? -9.226 -6.711 12.113 1.00 98.06 82 ALA A N 1
ATOM 695 C CA . ALA A 1 82 ? -8.002 -6.096 12.623 1.00 98.06 82 ALA A CA 1
ATOM 696 C C . ALA A 1 82 ? -7.020 -7.099 13.242 1.00 98.06 82 ALA A C 1
ATOM 698 O O . ALA A 1 82 ? -5.819 -6.985 13.021 1.00 98.06 82 ALA A O 1
ATOM 699 N N . LYS A 1 83 ? -7.507 -8.130 13.945 1.00 98.12 83 LYS A N 1
ATOM 700 C CA . LYS A 1 83 ? -6.658 -9.217 14.469 1.00 98.12 83 LYS A CA 1
ATOM 701 C C . LYS A 1 83 ? -5.878 -9.951 13.375 1.00 98.12 83 LYS A C 1
ATOM 703 O O . LYS A 1 83 ? -4.819 -10.496 13.666 1.00 98.12 83 LYS A O 1
ATOM 708 N N . LYS A 1 84 ? -6.422 -10.014 12.157 1.00 97.81 84 LYS A N 1
ATOM 709 C CA . LYS A 1 84 ? -5.769 -10.636 10.998 1.00 97.81 84 LYS A CA 1
ATOM 710 C C . LYS A 1 84 ? -4.872 -9.638 10.278 1.00 97.81 84 LYS A C 1
ATOM 712 O O . LYS A 1 84 ? -3.751 -9.972 9.929 1.00 97.81 84 LYS A O 1
ATOM 717 N N . GLU A 1 85 ? -5.374 -8.427 10.061 1.00 97.69 85 GLU A N 1
ATOM 718 C CA . GLU A 1 85 ? -4.731 -7.447 9.190 1.00 97.69 85 GLU A CA 1
ATOM 719 C C . GLU A 1 85 ? -3.596 -6.670 9.871 1.00 97.69 85 GLU A C 1
ATOM 721 O O . GLU A 1 85 ? -2.558 -6.454 9.255 1.00 97.69 85 GLU A O 1
ATOM 726 N N . LEU A 1 86 ? -3.741 -6.269 11.139 1.00 97.62 86 LEU A N 1
ATOM 727 C CA . LEU A 1 86 ? -2.753 -5.409 11.804 1.00 97.62 86 LEU A CA 1
ATOM 728 C C . LEU A 1 86 ? -1.367 -6.056 11.954 1.00 97.62 86 LEU A C 1
ATOM 730 O O . LEU A 1 86 ? -0.387 -5.386 11.656 1.00 97.62 86 LEU A O 1
ATOM 734 N N . PRO A 1 87 ? -1.214 -7.336 12.336 1.00 97.81 87 PRO A N 1
ATOM 735 C CA . PRO A 1 87 ? 0.112 -7.959 12.337 1.00 97.81 87 PRO A CA 1
ATOM 736 C C . PRO A 1 87 ? 0.744 -8.004 10.935 1.00 97.81 87 PRO A C 1
ATOM 738 O O . PRO A 1 87 ? 1.955 -7.843 10.785 1.00 97.81 87 PRO A O 1
ATOM 741 N N . LEU A 1 88 ? -0.080 -8.160 9.893 1.00 97.25 88 LEU A N 1
ATOM 742 C CA . LEU A 1 88 ? 0.387 -8.207 8.508 1.00 97.25 88 LEU A CA 1
ATOM 743 C C . LEU A 1 88 ? 0.876 -6.843 8.013 1.00 97.25 88 LEU A C 1
ATOM 745 O O . LEU A 1 88 ? 1.778 -6.817 7.180 1.00 97.25 88 LEU A O 1
ATOM 749 N N . THR A 1 89 ? 0.368 -5.715 8.531 1.00 96.56 89 THR A N 1
ATOM 750 C CA . THR A 1 89 ? 0.915 -4.395 8.163 1.00 96.56 89 THR A CA 1
ATOM 751 C C . THR A 1 89 ? 2.382 -4.271 8.579 1.00 96.56 89 THR A C 1
ATOM 753 O O . THR A 1 89 ? 3.197 -3.789 7.795 1.00 96.56 89 THR A O 1
ATOM 756 N N . TYR A 1 90 ? 2.744 -4.787 9.758 1.00 96.25 90 TYR A N 1
ATOM 757 C CA . TYR A 1 90 ? 4.132 -4.838 10.219 1.00 96.25 90 TYR A CA 1
ATO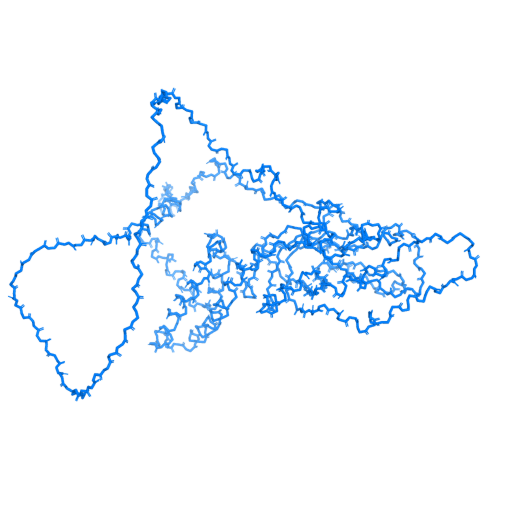M 758 C C . TYR A 1 90 ? 4.990 -5.756 9.348 1.00 96.25 90 TYR A C 1
ATOM 760 O O . TYR A 1 90 ? 6.078 -5.368 8.922 1.00 96.25 90 TYR A O 1
ATOM 768 N N . SER A 1 91 ? 4.493 -6.957 9.032 1.00 96.31 91 SER A N 1
ATOM 769 C CA . SER A 1 91 ? 5.207 -7.886 8.149 1.00 96.31 91 SER A CA 1
ATOM 770 C C . SER A 1 91 ? 5.454 -7.279 6.764 1.00 96.31 91 SER A C 1
ATOM 772 O O . SER A 1 91 ? 6.572 -7.354 6.262 1.00 96.31 91 SER A O 1
ATOM 774 N N . ILE A 1 92 ? 4.450 -6.620 6.175 1.00 96.38 92 ILE A N 1
ATOM 775 C CA . ILE A 1 92 ? 4.566 -5.951 4.871 1.00 96.38 92 ILE A CA 1
ATOM 776 C C . ILE A 1 92 ? 5.564 -4.786 4.937 1.00 96.38 92 ILE A C 1
ATOM 778 O O . ILE A 1 92 ? 6.382 -4.629 4.035 1.00 96.38 92 ILE A O 1
ATOM 782 N N . GLY A 1 93 ? 5.563 -4.012 6.024 1.00 95.25 93 GLY A N 1
ATOM 783 C CA . GLY A 1 93 ? 6.502 -2.901 6.213 1.00 95.25 93 GLY A CA 1
ATOM 784 C C . GLY A 1 93 ? 7.959 -3.331 6.361 1.00 95.25 93 GLY A C 1
ATOM 785 O O . GLY A 1 93 ? 8.853 -2.519 6.159 1.00 95.25 93 GLY A O 1
ATOM 786 N N . ARG A 1 94 ? 8.216 -4.602 6.692 1.00 95.19 94 ARG A N 1
ATOM 787 C CA . ARG A 1 94 ? 9.574 -5.159 6.779 1.00 95.19 94 ARG A CA 1
ATOM 788 C C . ARG A 1 94 ? 10.082 -5.766 5.479 1.00 95.19 94 ARG A C 1
ATOM 790 O O . ARG A 1 94 ? 11.292 -5.901 5.323 1.00 95.19 94 ARG A O 1
ATOM 797 N N . ILE A 1 95 ? 9.177 -6.201 4.607 1.00 95.50 95 ILE A N 1
ATOM 798 C CA . ILE A 1 95 ? 9.523 -6.874 3.346 1.00 95.50 95 ILE A CA 1
ATOM 799 C C . ILE A 1 95 ? 9.512 -5.922 2.146 1.00 95.50 95 ILE A C 1
ATOM 801 O O . ILE A 1 95 ? 10.045 -6.283 1.101 1.00 95.50 95 ILE A O 1
ATOM 805 N N . LEU A 1 96 ? 8.908 -4.737 2.289 1.00 95.75 96 LEU A N 1
ATOM 806 C CA . LEU A 1 96 ? 8.900 -3.680 1.282 1.00 95.75 96 LEU A CA 1
ATOM 807 C C . LEU A 1 96 ? 9.782 -2.494 1.725 1.00 95.75 96 LEU A C 1
ATOM 809 O O . LEU A 1 96 ? 9.727 -2.120 2.897 1.00 95.75 96 LEU A O 1
ATOM 813 N N . PRO A 1 97 ? 10.530 -1.850 0.809 1.00 95.31 97 PRO A N 1
ATOM 814 C CA . PRO A 1 97 ? 10.699 -2.220 -0.597 1.00 95.31 97 PRO A CA 1
ATOM 815 C C . PRO A 1 97 ? 11.414 -3.554 -0.786 1.00 95.31 97 PRO A C 1
ATOM 817 O O . PRO A 1 97 ? 12.275 -3.948 -0.000 1.00 95.31 97 PRO A O 1
ATOM 820 N N . ASP A 1 98 ? 11.000 -4.274 -1.826 1.00 95.56 98 ASP A N 1
ATOM 821 C CA . ASP A 1 98 ? 11.606 -5.549 -2.172 1.00 95.56 98 ASP A CA 1
ATOM 822 C C . ASP A 1 98 ? 12.909 -5.343 -2.953 1.00 95.56 98 ASP A C 1
ATOM 824 O O . ASP A 1 98 ? 13.203 -4.262 -3.468 1.00 95.56 98 ASP A O 1
ATOM 828 N N . GLN A 1 99 ? 13.726 -6.393 -3.055 1.00 95.94 99 GLN A N 1
ATOM 829 C CA . GLN A 1 99 ? 15.047 -6.251 -3.676 1.00 95.94 99 GLN A CA 1
ATOM 830 C C . GLN A 1 99 ? 14.955 -5.923 -5.175 1.00 95.94 99 GLN A C 1
ATOM 832 O O . GLN A 1 99 ? 15.897 -5.367 -5.728 1.00 95.94 99 GLN A O 1
ATOM 837 N N . PHE A 1 100 ? 13.845 -6.263 -5.843 1.00 96.56 100 PHE A N 1
ATOM 838 C CA . PHE A 1 100 ? 13.613 -5.860 -7.230 1.00 96.56 100 PHE A CA 1
ATOM 839 C C . PHE A 1 100 ? 13.410 -4.348 -7.338 1.00 96.56 100 PHE A C 1
ATOM 841 O O . PHE A 1 100 ? 14.081 -3.698 -8.137 1.00 96.56 100 PHE A O 1
ATOM 848 N N . SER A 1 101 ? 12.531 -3.791 -6.507 1.00 96.88 101 SER A N 1
ATOM 849 C CA . SER A 1 101 ? 12.260 -2.357 -6.452 1.00 96.88 101 SER A CA 1
ATOM 850 C C . SER A 1 101 ? 13.517 -1.545 -6.132 1.00 96.88 101 SER A C 1
ATOM 852 O O . SER A 1 101 ? 13.819 -0.570 -6.823 1.00 96.88 101 SER A O 1
ATOM 854 N N . GLU A 1 102 ? 14.309 -1.994 -5.156 1.00 96.19 102 GLU A N 1
ATOM 855 C CA . GLU A 1 102 ? 15.589 -1.356 -4.830 1.00 96.19 102 GLU A CA 1
ATOM 856 C C . GLU A 1 102 ? 16.613 -1.475 -5.973 1.00 96.19 102 GLU A C 1
ATOM 858 O O . GLU A 1 102 ? 17.303 -0.505 -6.285 1.00 96.19 102 GLU A O 1
ATOM 863 N N . ALA A 1 103 ? 16.672 -2.615 -6.671 1.00 96.25 103 ALA A N 1
ATOM 864 C CA . ALA A 1 103 ? 17.538 -2.769 -7.841 1.00 96.25 103 ALA A CA 1
ATOM 865 C C . ALA A 1 103 ? 17.128 -1.844 -9.001 1.00 96.25 103 ALA A C 1
ATOM 867 O O . ALA A 1 103 ? 17.982 -1.292 -9.698 1.00 96.25 103 ALA A O 1
ATOM 868 N N . CYS A 1 104 ? 15.824 -1.649 -9.221 1.00 96.88 104 CYS A N 1
ATOM 869 C CA . CYS A 1 104 ? 15.324 -0.680 -10.196 1.00 96.88 104 CYS A CA 1
ATOM 870 C C . CYS A 1 104 ? 15.731 0.750 -9.822 1.00 96.88 104 CYS A C 1
ATOM 872 O O . CYS A 1 104 ? 16.214 1.482 -10.686 1.00 96.88 104 CYS A O 1
ATOM 874 N N . LYS A 1 105 ? 15.606 1.121 -8.544 1.00 95.88 105 LYS A N 1
ATOM 875 C CA . LYS A 1 105 ? 16.044 2.419 -8.011 1.00 95.88 105 LYS A CA 1
ATOM 876 C C . LYS A 1 105 ? 17.550 2.640 -8.169 1.00 95.88 105 LYS A C 1
ATOM 878 O O . LYS A 1 105 ? 17.971 3.743 -8.506 1.00 95.88 105 LYS A O 1
ATOM 883 N N . GLU A 1 106 ? 18.373 1.610 -7.976 1.00 94.38 106 GLU A N 1
ATOM 884 C CA . GLU A 1 106 ? 19.823 1.694 -8.201 1.00 94.38 106 GLU A CA 1
ATOM 885 C C . GLU A 1 106 ? 20.154 1.949 -9.681 1.00 94.38 106 GLU A C 1
ATOM 887 O O . GLU A 1 106 ? 20.974 2.809 -10.001 1.00 94.38 106 GLU A O 1
ATOM 892 N N . ILE A 1 107 ? 19.487 1.234 -10.591 1.00 95.50 107 ILE A N 1
ATOM 893 C CA . ILE A 1 107 ? 19.748 1.303 -12.036 1.00 95.50 107 ILE A CA 1
ATOM 894 C C . ILE A 1 107 ? 19.263 2.617 -12.648 1.00 95.50 107 ILE A C 1
ATOM 896 O O . ILE A 1 107 ? 19.972 3.225 -13.452 1.00 95.50 107 ILE A O 1
ATOM 900 N N . PHE A 1 108 ? 18.038 3.030 -12.326 1.00 96.31 108 PHE A N 1
ATOM 901 C CA . PHE A 1 108 ? 17.420 4.209 -12.931 1.00 96.31 108 PHE A CA 1
ATOM 902 C C . PHE A 1 108 ? 17.695 5.493 -12.147 1.00 96.31 108 PHE A C 1
ATOM 904 O O . PHE A 1 108 ? 17.471 6.588 -12.664 1.00 96.31 108 PHE A O 1
ATOM 911 N N . GLY A 1 109 ? 18.238 5.368 -10.937 1.00 95.75 109 GLY A N 1
ATOM 912 C CA . GLY A 1 109 ? 18.348 6.456 -9.985 1.00 95.75 109 GLY A CA 1
ATOM 913 C C . GLY A 1 109 ? 17.035 6.683 -9.241 1.00 95.75 109 GLY A C 1
ATOM 914 O O . GLY A 1 109 ? 15.977 6.175 -9.605 1.00 95.75 109 GLY A O 1
ATOM 915 N N . ARG A 1 110 ? 17.118 7.487 -8.184 1.00 95.56 110 ARG A N 1
ATOM 916 C CA . ARG A 1 110 ? 15.961 7.865 -7.376 1.00 95.56 110 ARG A CA 1
ATOM 917 C C . ARG A 1 110 ? 15.080 8.850 -8.150 1.00 95.56 110 ARG A C 1
ATOM 919 O O . ARG A 1 110 ? 15.553 9.926 -8.519 1.00 95.56 110 ARG A O 1
ATOM 926 N N . MET A 1 111 ? 13.815 8.501 -8.373 1.00 95.50 111 MET A N 1
ATOM 927 C CA . MET A 1 111 ? 12.882 9.321 -9.158 1.00 95.50 111 MET A CA 1
ATOM 928 C C . MET A 1 111 ? 12.266 10.466 -8.359 1.00 95.50 111 MET A C 1
ATOM 930 O O . MET A 1 111 ? 11.853 11.473 -8.933 1.00 95.50 111 MET A O 1
ATOM 934 N N . GLY A 1 112 ? 12.246 10.359 -7.038 1.00 88.19 112 GLY A N 1
ATOM 935 C CA . GLY A 1 112 ? 11.805 11.425 -6.155 1.00 88.19 112 GLY A CA 1
ATOM 936 C C . GLY A 1 112 ? 12.198 11.139 -4.716 1.00 88.19 112 GLY A C 1
ATOM 937 O O . GLY A 1 112 ? 12.682 10.062 -4.380 1.00 88.19 112 GLY A O 1
ATOM 938 N N . SER A 1 113 ? 12.035 12.134 -3.854 1.00 84.06 113 SER A N 1
ATOM 939 C CA . SER A 1 113 ? 12.292 11.974 -2.429 1.00 84.06 113 SER A CA 1
ATOM 940 C C . SER A 1 113 ? 11.044 12.367 -1.684 1.00 84.06 113 SER A C 1
ATOM 942 O O . SER A 1 113 ? 10.634 13.527 -1.744 1.00 84.06 113 SER A O 1
ATOM 944 N N . VAL A 1 114 ? 10.459 11.420 -0.954 1.00 80.44 114 VAL A N 1
ATOM 945 C CA . VAL A 1 114 ? 9.528 11.795 0.105 1.00 80.44 114 VAL A CA 1
ATOM 946 C C . VAL A 1 114 ? 10.359 12.501 1.166 1.00 80.44 114 VAL A C 1
ATOM 948 O O . VAL A 1 114 ? 11.047 11.880 1.977 1.00 80.44 114 VAL A O 1
ATOM 951 N N . ASN A 1 115 ? 10.355 13.830 1.108 1.00 72.25 115 ASN A N 1
ATOM 952 C CA . ASN A 1 115 ? 10.916 14.641 2.166 1.00 72.25 115 ASN A CA 1
ATOM 953 C C . ASN A 1 115 ? 9.954 14.526 3.339 1.00 72.25 115 ASN A C 1
ATOM 955 O O . ASN A 1 115 ? 8.995 15.291 3.447 1.00 72.25 115 ASN A O 1
ATOM 959 N N . TRP A 1 116 ? 10.228 13.561 4.217 1.00 67.50 116 TRP A N 1
ATOM 960 C CA . TRP A 1 116 ? 9.758 13.594 5.591 1.00 67.50 116 TRP A CA 1
ATOM 961 C C . TRP A 1 116 ? 10.399 14.819 6.222 1.00 67.50 116 TRP A C 1
ATOM 963 O O . TRP A 1 116 ? 11.439 14.745 6.872 1.00 67.50 116 TRP A O 1
ATOM 973 N N . THR A 1 117 ? 9.832 15.986 5.934 1.00 55.97 117 THR A N 1
ATOM 974 C CA . THR A 1 117 ? 10.142 17.177 6.693 1.00 55.97 117 THR A CA 1
ATOM 975 C C . THR A 1 117 ? 9.552 16.856 8.045 1.00 55.97 117 THR A C 1
ATOM 977 O O . THR A 1 117 ? 8.349 17.004 8.249 1.00 55.97 117 THR A O 1
ATOM 980 N N . THR A 1 118 ? 10.374 16.301 8.935 1.00 52.25 118 THR A N 1
ATOM 981 C CA . THR A 1 118 ? 10.100 16.327 10.359 1.00 52.25 118 THR A CA 1
ATOM 982 C C . THR A 1 118 ? 9.835 17.792 10.606 1.00 52.25 118 THR A C 1
ATOM 984 O O . THR A 1 118 ? 10.743 18.615 10.483 1.00 52.25 118 THR A O 1
ATOM 987 N N . VAL A 1 119 ? 8.562 18.148 10.765 1.00 50.81 119 VAL A N 1
ATOM 988 C CA . VAL A 1 119 ? 8.198 19.494 11.160 1.00 50.81 119 VAL A CA 1
ATOM 989 C C . VAL A 1 119 ? 8.847 19.607 12.519 1.00 50.81 119 VAL A C 1
ATOM 991 O O . VAL A 1 119 ? 8.353 19.051 13.496 1.00 50.81 119 VAL A O 1
ATOM 994 N N . THR A 1 120 ? 10.037 20.199 12.556 1.00 51.16 120 THR A N 1
ATOM 995 C CA . THR A 1 120 ? 10.680 20.573 13.795 1.00 51.16 120 THR A CA 1
ATOM 996 C C . THR A 1 120 ? 9.759 21.648 14.321 1.00 51.16 120 THR A C 1
ATOM 998 O O . THR A 1 120 ? 9.837 22.799 13.893 1.00 51.16 120 THR A O 1
ATOM 1001 N N . ILE A 1 121 ? 8.786 21.232 15.132 1.00 55.03 121 ILE A N 1
ATOM 1002 C CA . ILE A 1 121 ? 7.936 22.138 15.880 1.00 55.03 121 ILE A CA 1
ATOM 1003 C C . ILE A 1 121 ? 8.940 22.926 16.707 1.00 55.03 121 ILE A C 1
ATOM 1005 O O . ILE A 1 121 ? 9.542 22.402 17.642 1.00 55.03 121 ILE A O 1
ATOM 1009 N N . THR A 1 122 ? 9.254 24.138 16.259 1.00 64.12 122 THR A N 1
ATOM 1010 C CA . THR A 1 122 ? 10.157 25.017 16.985 1.00 64.12 122 THR A CA 1
ATOM 1011 C C . THR A 1 122 ? 9.548 25.210 18.367 1.00 64.12 122 THR A C 1
ATOM 1013 O O . THR A 1 122 ? 8.333 25.354 18.479 1.00 64.12 122 THR A O 1
ATOM 1016 N N . GLU A 1 123 ? 10.363 25.211 19.425 1.00 62.66 123 GLU A N 1
ATOM 1017 C CA . GLU A 1 123 ? 9.896 25.420 20.809 1.00 62.66 123 GLU A CA 1
ATOM 1018 C C . GLU A 1 123 ? 8.966 26.645 20.943 1.00 62.66 123 GLU A C 1
ATOM 1020 O O . GLU A 1 123 ? 8.063 26.660 21.774 1.00 62.66 123 GLU A O 1
ATOM 1025 N N . ASP A 1 124 ? 9.107 27.647 20.066 1.00 62.84 124 ASP A N 1
ATOM 1026 C CA . ASP A 1 124 ? 8.210 28.806 19.998 1.00 62.84 124 ASP A CA 1
ATOM 1027 C C . ASP A 1 124 ? 6.780 28.501 19.491 1.00 62.84 124 ASP A C 1
ATOM 1029 O O . ASP A 1 124 ? 5.856 29.238 19.835 1.00 62.84 124 ASP A O 1
ATOM 1033 N N . GLN A 1 125 ? 6.563 27.435 18.708 1.00 55.75 125 GLN A N 1
ATOM 1034 C CA . GLN A 1 125 ? 5.233 26.908 18.347 1.00 55.75 125 GLN A CA 1
ATOM 1035 C C . GLN A 1 125 ? 4.670 25.927 19.386 1.00 55.75 125 GLN A C 1
ATOM 1037 O O . GLN A 1 125 ? 3.465 25.702 19.413 1.00 55.75 125 GLN A O 1
ATOM 1042 N N . LEU A 1 126 ? 5.520 25.418 20.281 1.00 54.47 126 LEU A N 1
ATOM 1043 C CA . LEU A 1 126 ? 5.142 24.708 21.509 1.00 54.47 126 LEU A CA 1
ATOM 1044 C C . LEU A 1 126 ? 4.752 25.671 22.644 1.00 54.47 126 LEU A C 1
ATOM 1046 O O . LEU A 1 126 ? 4.596 25.258 23.793 1.00 54.47 126 LEU A O 1
ATOM 1050 N N . ARG A 1 127 ? 4.555 26.965 22.345 1.00 56.25 127 ARG A N 1
ATOM 1051 C CA . ARG A 1 127 ? 3.872 27.863 23.276 1.00 56.25 127 ARG A CA 1
ATOM 1052 C C . ARG A 1 127 ? 2.456 27.349 23.477 1.00 56.25 127 ARG A C 1
ATOM 1054 O O . ARG A 1 127 ? 1.642 27.379 22.558 1.00 56.25 127 ARG A O 1
ATOM 1061 N N . GLU A 1 128 ? 2.221 26.885 24.699 1.00 54.91 128 GLU A N 1
ATOM 1062 C CA . GLU A 1 128 ? 0.954 26.393 25.224 1.00 54.91 128 GLU A CA 1
ATOM 1063 C C . GLU A 1 128 ? -0.237 27.136 24.595 1.00 54.91 128 GLU A C 1
ATOM 1065 O O . GLU A 1 128 ? -0.247 28.376 24.604 1.00 54.91 128 GLU A O 1
ATOM 1070 N N . PRO A 1 129 ? -1.248 26.433 24.053 1.00 51.53 129 PRO A N 1
ATOM 1071 C CA . PRO A 1 129 ? -2.463 27.082 23.589 1.00 51.53 129 PRO A CA 1
ATOM 1072 C C . PRO A 1 129 ? -3.145 27.757 24.786 1.00 51.53 129 PRO A C 1
ATOM 1074 O O . PRO A 1 129 ? -3.865 27.134 25.563 1.00 51.53 129 PRO A O 1
ATOM 1077 N N . LYS A 1 130 ? -2.896 29.058 24.951 1.00 54.75 130 LYS A N 1
ATOM 1078 C CA . LYS A 1 130 ? -3.542 29.902 25.955 1.00 54.75 130 LYS A CA 1
ATOM 1079 C C . LYS A 1 130 ? -4.985 30.131 25.525 1.00 54.75 130 LYS A C 1
ATOM 1081 O O . LYS A 1 130 ? -5.278 31.014 24.720 1.00 54.75 130 LYS A O 1
ATOM 1086 N N . LEU A 1 131 ? -5.895 29.317 26.048 1.00 49.91 131 LEU A N 1
ATOM 1087 C CA . LEU A 1 131 ? -7.328 29.541 25.901 1.00 49.91 131 LEU A CA 1
ATOM 1088 C C . LEU A 1 131 ? -7.746 30.665 26.855 1.00 49.91 131 LEU A C 1
ATOM 1090 O O . LEU A 1 131 ? -7.860 30.473 28.065 1.00 49.91 131 LEU A O 1
ATOM 1094 N N . ALA A 1 132 ? -7.964 31.859 26.303 1.00 59.25 132 ALA A N 1
ATOM 1095 C CA . ALA A 1 132 ? -8.569 32.964 27.033 1.00 59.25 132 ALA A CA 1
ATOM 1096 C C . ALA A 1 132 ? -10.088 32.749 27.097 1.00 59.25 132 ALA A C 1
ATOM 1098 O O . ALA A 1 132 ? -10.814 33.046 26.147 1.00 59.25 132 ALA A O 1
ATOM 1099 N N . ILE A 1 133 ? -10.577 32.218 28.218 1.00 63.69 133 ILE A N 1
ATOM 1100 C CA . ILE A 1 133 ? -12.014 32.114 28.475 1.00 63.69 133 ILE A CA 1
ATOM 1101 C C . ILE A 1 133 ? -12.460 33.432 29.110 1.00 63.69 133 ILE A C 1
ATOM 1103 O O . ILE A 1 133 ? -11.952 33.840 30.156 1.00 63.69 133 ILE A O 1
ATOM 1107 N N . THR A 1 134 ? -13.393 34.120 28.450 1.00 54.97 134 THR A N 1
ATOM 1108 C CA . THR A 1 134 ? -14.007 35.343 28.982 1.00 54.97 134 THR A CA 1
ATOM 1109 C C . THR A 1 134 ? -15.303 34.955 29.683 1.00 54.97 134 THR A C 1
ATOM 1111 O O . THR A 1 134 ? -16.200 34.398 29.049 1.00 54.97 134 THR A O 1
ATOM 1114 N N . ASP A 1 135 ? -15.394 35.212 30.987 1.00 61.72 135 ASP A N 1
ATOM 1115 C CA . ASP A 1 135 ? -16.608 34.950 31.760 1.00 61.72 135 ASP A CA 1
ATOM 1116 C C . ASP A 1 135 ? -17.727 35.909 31.311 1.00 61.72 135 ASP A C 1
ATOM 1118 O O . ASP A 1 135 ? -17.587 37.133 31.352 1.00 61.72 135 ASP A O 1
ATOM 1122 N N . ILE A 1 136 ? -18.845 35.344 30.849 1.00 59.78 136 ILE A N 1
ATOM 1123 C CA . ILE A 1 136 ? -19.957 36.061 30.204 1.00 59.78 136 ILE A CA 1
ATOM 1124 C C . ILE A 1 136 ? -20.718 36.944 31.212 1.00 59.78 136 ILE A C 1
ATOM 1126 O O . ILE A 1 136 ? -21.400 37.889 30.817 1.00 59.78 136 ILE A O 1
ATOM 1130 N N . LEU A 1 137 ? -20.613 36.658 32.515 1.00 64.00 137 LEU A N 1
ATOM 1131 C CA . LEU A 1 137 ? -21.357 37.372 33.559 1.00 64.00 137 LEU A CA 1
ATOM 1132 C C . LEU A 1 137 ? -20.541 38.472 34.243 1.00 64.00 137 LEU A C 1
ATOM 1134 O O . LEU A 1 137 ? -21.117 39.452 34.712 1.00 64.00 137 LEU A O 1
ATOM 1138 N N . THR A 1 138 ? -19.219 38.324 34.305 1.00 76.12 138 THR A N 1
ATOM 1139 C CA . THR A 1 138 ? -18.328 39.240 35.038 1.00 76.12 138 THR A CA 1
ATOM 1140 C C . THR A 1 138 ? -17.382 40.017 34.127 1.00 76.12 138 THR A C 1
ATOM 1142 O O . THR A 1 138 ? -16.857 41.048 34.540 1.00 76.12 138 THR A O 1
ATOM 1145 N N . GLY A 1 139 ? -17.182 39.568 32.882 1.00 75.62 139 GLY A N 1
ATOM 1146 C CA . GLY A 1 139 ? -16.248 40.177 31.935 1.00 75.62 139 GLY A CA 1
ATOM 1147 C C . GLY A 1 139 ? -14.772 39.968 32.290 1.00 75.62 139 GLY A C 1
ATOM 1148 O O . GLY A 1 139 ? -13.907 40.516 31.608 1.00 75.62 139 GLY A O 1
ATOM 1149 N N . GLU A 1 140 ? -14.460 39.191 33.331 1.00 75.50 140 GLU A N 1
ATOM 1150 C CA . GLU A 1 140 ? -13.082 38.856 33.684 1.00 75.50 140 GLU A CA 1
ATOM 1151 C C . GLU A 1 140 ? -12.534 37.785 32.731 1.00 75.50 140 GLU A C 1
ATOM 1153 O O . GLU A 1 140 ? -13.146 36.738 32.500 1.00 75.50 140 GLU A O 1
ATOM 1158 N N . GLN A 1 141 ? -11.355 38.053 32.168 1.00 60.19 141 GLN A N 1
ATOM 1159 C CA . GLN A 1 141 ? -10.592 37.060 31.420 1.00 60.19 141 GLN A CA 1
ATOM 1160 C C . GLN A 1 141 ? -9.777 36.229 32.402 1.00 60.19 141 GLN A C 1
ATOM 1162 O O . GLN A 1 141 ? -8.936 36.763 33.127 1.00 60.19 141 GLN A O 1
ATOM 1167 N N . LYS A 1 142 ? -10.008 34.915 32.409 1.00 73.19 142 LYS A N 1
ATOM 1168 C CA . LYS A 1 142 ? -9.188 33.978 33.173 1.00 73.19 142 LYS A CA 1
ATOM 1169 C C . LYS A 1 142 ? -8.362 33.147 32.205 1.00 73.19 142 LYS A C 1
ATOM 1171 O O . LYS A 1 142 ? -8.898 32.403 31.388 1.00 73.19 142 LYS A O 1
ATOM 1176 N N . GLU A 1 143 ? -7.051 33.307 32.299 1.00 64.50 143 GLU A N 1
ATOM 1177 C CA . GLU A 1 143 ? -6.082 32.515 31.553 1.00 64.50 143 GLU A CA 1
ATOM 1178 C C . GLU A 1 143 ? -5.940 31.157 32.251 1.00 64.50 143 GLU A C 1
ATOM 1180 O O . GLU A 1 143 ? -5.539 31.089 33.415 1.00 64.50 143 GLU A O 1
ATOM 1185 N N . ILE A 1 144 ? -6.348 30.081 31.575 1.00 61.91 144 ILE A N 1
ATOM 1186 C CA . ILE A 1 144 ? -6.214 28.717 32.091 1.00 61.91 144 ILE A CA 1
ATOM 1187 C C . ILE A 1 144 ? -5.064 28.052 31.346 1.00 61.91 144 ILE A C 1
ATOM 1189 O O . ILE A 1 144 ? -5.168 27.772 30.153 1.00 61.91 144 ILE A O 1
ATOM 1193 N N . THR A 1 145 ? -3.977 27.786 32.063 1.00 60.97 145 THR A N 1
ATOM 1194 C CA . THR A 1 145 ? -2.882 26.951 31.572 1.00 60.97 145 THR A CA 1
ATOM 1195 C C . THR A 1 145 ? -3.304 25.488 31.665 1.00 60.97 145 THR A C 1
ATOM 1197 O O . THR A 1 145 ? -3.478 24.957 32.765 1.00 60.97 145 THR A O 1
ATOM 1200 N N . LEU A 1 146 ? -3.524 24.844 30.519 1.00 57.53 146 LEU A N 1
ATOM 1201 C CA . LEU A 1 146 ? -3.762 23.403 30.460 1.00 57.53 146 LEU A CA 1
ATOM 1202 C C . LEU A 1 146 ? -2.426 22.661 30.637 1.00 57.53 146 LEU A C 1
ATOM 1204 O O . LEU A 1 146 ? -1.434 23.071 30.035 1.00 57.53 146 LEU A O 1
ATOM 1208 N N . PRO A 1 147 ? -2.372 21.580 31.435 1.00 61.69 147 PRO A N 1
ATOM 1209 C CA . PRO A 1 147 ? -1.180 20.743 31.508 1.00 61.69 147 PRO A CA 1
ATOM 1210 C C . PRO A 1 147 ? -0.908 20.116 30.133 1.00 61.69 147 PRO A C 1
ATOM 1212 O O . PRO A 1 147 ? -1.821 19.592 29.497 1.00 61.69 147 PRO A O 1
ATOM 1215 N N . SER A 1 148 ? 0.342 20.195 29.675 1.00 60.34 148 SER A N 1
ATOM 1216 C CA . SER A 1 148 ? 0.782 19.657 28.380 1.00 60.34 148 SER A CA 1
ATOM 1217 C C . SER A 1 148 ? 0.487 18.150 28.262 1.00 60.34 148 SER A C 1
ATOM 1219 O O . SER A 1 148 ? 0.722 17.392 29.211 1.00 60.34 148 SER A O 1
ATOM 1221 N N . GLU A 1 149 ? 0.015 17.705 27.087 1.00 60.09 149 GLU A N 1
ATOM 1222 C CA . GLU A 1 149 ? -0.166 16.276 26.765 1.00 60.09 149 GLU A CA 1
ATOM 1223 C C . GLU A 1 149 ? 1.137 15.477 26.945 1.00 60.09 149 GLU A C 1
ATOM 1225 O O . GLU A 1 149 ? 1.104 14.299 27.287 1.00 60.09 149 GLU A O 1
ATOM 1230 N N . GLU A 1 150 ? 2.300 16.117 26.799 1.00 60.72 150 GLU A N 1
ATOM 1231 C CA . GLU A 1 150 ? 3.601 15.481 27.020 1.00 60.72 150 GLU A CA 1
ATOM 1232 C C . GLU A 1 150 ? 3.853 15.199 28.504 1.00 60.72 150 GLU A C 1
ATOM 1234 O O . GLU A 1 150 ? 4.401 14.156 28.848 1.00 60.72 150 GLU A O 1
ATOM 1239 N N . GLN A 1 151 ? 3.394 16.070 29.411 1.00 59.53 151 GLN A N 1
ATOM 1240 C CA . GLN A 1 151 ? 3.509 15.826 30.856 1.00 59.53 151 GLN A CA 1
ATOM 1241 C C . GLN A 1 151 ? 2.606 14.678 31.315 1.00 59.53 151 GLN A C 1
ATOM 1243 O O . GLN A 1 151 ? 2.913 14.007 32.300 1.00 59.53 151 GLN A O 1
ATOM 1248 N N . THR A 1 152 ? 1.506 14.430 30.600 1.00 57.75 152 THR A N 1
ATOM 1249 C CA . THR A 1 152 ? 0.634 13.276 30.846 1.00 57.75 152 THR A CA 1
ATOM 1250 C C . THR A 1 152 ? 1.200 12.006 30.210 1.00 57.75 152 THR A C 1
ATOM 1252 O O . THR A 1 152 ? 1.272 10.990 30.893 1.00 57.75 152 THR A O 1
ATOM 1255 N N . ALA A 1 153 ? 1.715 12.077 28.979 1.00 62.69 153 ALA A N 1
ATOM 1256 C CA . ALA A 1 153 ? 2.309 10.936 28.279 1.00 62.69 153 ALA A CA 1
ATOM 1257 C C . ALA A 1 153 ? 3.628 10.448 28.907 1.00 62.69 153 ALA A C 1
ATOM 1259 O O . ALA A 1 153 ? 3.845 9.245 29.023 1.00 62.69 153 ALA A O 1
ATOM 1260 N N . VAL A 1 154 ? 4.503 11.356 29.360 1.00 64.12 154 VAL A N 1
ATOM 1261 C CA . VAL A 1 154 ? 5.752 10.992 30.058 1.00 64.12 154 VAL A CA 1
ATOM 1262 C C . VAL A 1 154 ? 5.447 10.354 31.411 1.00 64.12 154 VAL A C 1
ATOM 1264 O O . VAL A 1 154 ? 6.104 9.390 31.794 1.00 64.12 154 VAL A O 1
ATOM 1267 N N . LYS A 1 155 ? 4.428 10.842 32.126 1.00 62.28 155 LYS A N 1
ATOM 1268 C CA . LYS A 1 155 ? 4.018 10.249 33.401 1.00 62.28 155 LYS A CA 1
ATOM 1269 C C . LYS A 1 155 ? 3.422 8.848 33.214 1.00 62.28 155 LYS A C 1
ATOM 1271 O O . LYS A 1 155 ? 3.764 7.948 33.970 1.00 62.28 155 LYS A O 1
ATOM 1276 N N . GLU A 1 156 ? 2.617 8.652 32.173 1.00 60.59 156 GLU A N 1
ATOM 1277 C CA . GLU A 1 156 ? 2.024 7.353 31.825 1.00 60.59 156 GLU A CA 1
ATOM 1278 C C . GLU A 1 156 ? 3.091 6.346 31.340 1.00 60.59 156 GLU A C 1
ATOM 1280 O O . GLU A 1 156 ? 3.090 5.195 31.764 1.00 60.59 156 GLU A O 1
ATOM 1285 N N . ALA A 1 157 ? 4.086 6.785 30.556 1.00 61.19 157 ALA A N 1
ATOM 1286 C CA . ALA A 1 157 ? 5.194 5.936 30.096 1.00 61.19 157 ALA A CA 1
ATOM 1287 C C . ALA A 1 157 ? 6.197 5.546 31.204 1.00 61.19 157 ALA A C 1
ATOM 1289 O O . ALA A 1 157 ? 6.870 4.514 31.098 1.00 61.19 157 ALA A O 1
ATOM 1290 N N . ILE A 1 158 ? 6.322 6.368 32.253 1.00 63.00 158 ILE A N 1
ATOM 1291 C CA . ILE A 1 158 ? 7.121 6.046 33.443 1.00 63.00 158 ILE A CA 1
ATOM 1292 C C . ILE A 1 158 ? 6.375 5.044 34.332 1.00 63.00 158 ILE A C 1
ATOM 1294 O O . ILE A 1 158 ? 7.010 4.142 34.868 1.00 63.00 158 ILE A O 1
ATOM 1298 N N . GLU A 1 159 ? 5.050 5.149 34.463 1.00 59.78 159 GLU A N 1
ATOM 1299 C CA . GLU A 1 159 ? 4.252 4.212 35.266 1.00 59.78 159 GLU A CA 1
ATOM 1300 C C . GLU A 1 159 ? 4.175 2.805 34.626 1.00 59.78 159 GLU A C 1
ATOM 1302 O O . GLU A 1 159 ? 4.204 1.814 35.351 1.00 59.78 159 GLU A O 1
ATOM 1307 N N . ASP A 1 160 ? 4.216 2.686 33.293 1.00 45.81 160 ASP A N 1
ATOM 1308 C CA . ASP A 1 160 ? 4.124 1.393 32.581 1.00 45.81 160 ASP A CA 1
ATOM 1309 C C . ASP A 1 160 ? 5.430 0.557 32.575 1.00 45.81 160 ASP A C 1
ATOM 1311 O O . ASP A 1 160 ? 5.427 -0.615 32.198 1.00 45.81 160 ASP A O 1
ATOM 1315 N N . ASN A 1 161 ? 6.566 1.129 33.001 1.00 50.59 161 ASN A N 1
ATOM 1316 C CA . ASN A 1 161 ? 7.872 0.444 33.031 1.00 50.59 161 ASN A CA 1
ATOM 1317 C C . ASN A 1 161 ? 8.351 0.047 34.443 1.00 50.59 161 ASN A C 1
ATOM 1319 O O . ASN A 1 161 ? 9.442 -0.512 34.574 1.00 50.59 161 ASN A O 1
ATOM 1323 N N . VAL A 1 162 ? 7.572 0.306 35.501 1.00 48.09 162 VAL A N 1
ATOM 1324 C CA . VAL A 1 162 ? 7.997 0.115 36.909 1.00 48.09 162 VAL A CA 1
ATOM 1325 C C . VAL A 1 162 ? 7.266 -1.053 37.593 1.00 48.09 162 VAL A C 1
ATOM 1327 O O . VAL A 1 162 ? 7.041 -1.020 38.789 1.00 48.09 162 VAL A O 1
ATOM 1330 N N . ASP A 1 163 ? 6.929 -2.123 36.862 1.00 45.97 163 ASP A N 1
ATOM 1331 C CA . ASP A 1 163 ? 6.348 -3.345 37.462 1.00 45.97 163 ASP A CA 1
ATOM 1332 C C . ASP A 1 163 ? 6.853 -4.651 36.806 1.00 45.97 163 ASP A C 1
ATOM 1334 O O . ASP A 1 163 ? 6.112 -5.602 36.557 1.00 45.97 163 ASP A O 1
ATOM 1338 N N . THR A 1 164 ? 8.163 -4.739 36.539 1.00 45.38 164 THR A N 1
ATOM 1339 C CA . THR A 1 164 ? 8.820 -6.044 36.306 1.00 45.38 164 THR A CA 1
ATOM 1340 C C . THR A 1 164 ? 9.789 -6.355 37.439 1.00 45.38 164 THR A C 1
ATOM 1342 O O . THR A 1 164 ? 11.007 -6.273 37.292 1.00 45.38 164 THR A O 1
ATOM 1345 N N . ASP A 1 165 ? 9.228 -6.726 38.590 1.00 37.44 165 ASP A N 1
ATOM 1346 C CA . ASP A 1 165 ? 9.980 -7.350 39.674 1.00 37.44 165 ASP A CA 1
ATOM 1347 C C . ASP A 1 165 ? 10.519 -8.712 39.207 1.00 37.44 165 ASP A C 1
ATOM 1349 O O . ASP A 1 165 ? 9.798 -9.700 39.035 1.00 37.44 165 ASP A O 1
ATOM 1353 N N . VAL A 1 166 ? 11.831 -8.751 38.975 1.00 35.88 166 VAL A N 1
ATOM 1354 C CA . VAL A 1 166 ? 12.605 -9.973 38.764 1.00 35.88 166 VAL A CA 1
ATOM 1355 C C . VAL A 1 166 ? 12.705 -10.695 40.105 1.00 35.88 166 VAL A C 1
ATOM 1357 O O . VAL A 1 166 ? 13.402 -10.267 41.023 1.00 35.88 166 VAL A O 1
ATOM 1360 N N . ASN A 1 167 ? 11.983 -11.808 40.199 1.00 33.41 167 ASN A N 1
ATOM 1361 C CA . ASN A 1 167 ? 11.932 -12.674 41.366 1.00 33.41 167 ASN A CA 1
ATOM 1362 C C . ASN A 1 167 ? 13.331 -13.208 41.740 1.00 33.41 167 ASN A C 1
ATOM 1364 O O . ASN A 1 167 ? 14.022 -13.828 40.926 1.00 33.41 167 ASN A O 1
ATOM 1368 N N . MET A 1 168 ? 13.718 -12.960 42.993 1.00 31.81 168 MET A N 1
ATOM 1369 C CA . MET A 1 168 ? 14.937 -13.432 43.643 1.00 31.81 168 MET A CA 1
ATOM 1370 C C . MET A 1 168 ? 14.984 -14.961 43.751 1.00 31.81 168 MET A C 1
ATOM 1372 O O . MET A 1 168 ? 14.021 -15.625 44.129 1.00 31.81 168 MET A O 1
ATOM 1376 N N . VAL A 1 169 ? 16.178 -15.502 43.526 1.00 33.44 169 VAL A N 1
ATOM 1377 C CA . VAL A 1 169 ? 16.584 -16.857 43.910 1.00 33.44 169 VAL A CA 1
ATOM 1378 C C . VAL A 1 169 ? 16.563 -16.984 45.442 1.00 33.44 169 VAL A C 1
ATOM 1380 O O . VAL A 1 169 ? 17.282 -16.262 46.129 1.00 33.44 169 VAL A O 1
ATOM 1383 N N . GLN A 1 170 ? 15.770 -17.918 45.978 1.00 37.56 170 GLN A N 1
ATOM 1384 C CA . GLN A 1 170 ? 15.797 -18.336 47.387 1.00 37.56 170 GLN A CA 1
ATOM 1385 C C . GLN A 1 170 ? 16.650 -19.598 47.584 1.00 37.56 170 GLN A C 1
ATOM 1387 O O . GLN A 1 170 ? 16.478 -20.581 46.863 1.00 37.56 170 GLN A O 1
ATOM 1392 N N . VAL A 1 171 ? 17.472 -19.609 48.641 1.00 30.78 171 VAL A N 1
ATOM 1393 C CA . VAL A 1 171 ? 17.957 -20.824 49.319 1.00 30.78 171 VAL A CA 1
ATOM 1394 C C . VAL A 1 171 ? 17.902 -20.617 50.843 1.00 30.78 171 VAL A C 1
ATOM 1396 O O . VAL A 1 171 ? 18.578 -19.728 51.349 1.00 30.78 171 VAL A O 1
ATOM 1399 N N . ASN A 1 172 ? 17.138 -21.508 51.502 1.00 36.44 172 ASN A N 1
ATOM 1400 C CA . ASN A 1 172 ? 17.094 -21.946 52.919 1.00 36.44 172 ASN A CA 1
ATOM 1401 C C . ASN A 1 172 ? 16.802 -20.879 54.005 1.00 36.44 172 ASN A C 1
ATOM 1403 O O . ASN A 1 172 ? 17.350 -19.793 53.981 1.00 36.44 172 ASN A O 1
ATOM 1407 N N . GLU A 1 173 ? 15.934 -21.093 55.007 1.00 30.58 173 GLU A N 1
ATOM 1408 C CA . GLU A 1 173 ? 15.881 -22.219 55.953 1.00 30.58 173 GLU A CA 1
ATOM 1409 C C . GLU A 1 173 ? 14.568 -22.205 56.798 1.00 30.58 173 GLU A C 1
ATOM 1411 O O . GLU A 1 173 ? 14.076 -21.151 57.188 1.00 30.58 173 GLU A O 1
ATOM 1416 N N . SER A 1 174 ? 14.056 -23.402 57.122 1.00 31.47 174 SER A N 1
ATOM 1417 C CA . SER A 1 174 ? 13.292 -23.829 58.321 1.00 31.47 174 SER A CA 1
ATOM 1418 C C . SER A 1 174 ? 11.950 -23.200 58.798 1.00 31.47 174 SER A C 1
ATOM 1420 O O . SER A 1 174 ? 11.895 -22.124 59.381 1.00 31.47 174 SER A O 1
ATOM 1422 N N . SER A 1 175 ? 10.952 -24.100 58.855 1.00 34.97 175 SER A N 1
ATOM 1423 C CA . SER A 1 175 ? 10.085 -24.445 60.011 1.00 34.97 175 SER A CA 1
ATOM 1424 C C . SER A 1 175 ? 8.685 -23.823 60.221 1.00 34.97 175 SER A C 1
ATOM 1426 O O . SER A 1 175 ? 8.457 -22.622 60.159 1.00 34.97 175 SER A O 1
ATOM 1428 N N . SER A 1 176 ? 7.798 -24.737 60.644 1.00 33.12 176 SER A N 1
ATOM 1429 C CA . SER A 1 176 ? 6.489 -24.617 61.311 1.00 33.12 176 SER A CA 1
ATOM 1430 C C . SER A 1 176 ? 5.214 -24.426 60.472 1.00 33.12 176 SER A C 1
ATOM 1432 O O . SER A 1 176 ? 4.815 -23.347 60.055 1.00 33.12 176 SER A O 1
ATOM 1434 N N . GLU A 1 177 ? 4.564 -25.579 60.308 1.00 34.44 177 GLU A N 1
ATOM 1435 C CA . GLU A 1 177 ? 3.134 -25.864 60.195 1.00 34.44 177 GLU A CA 1
ATOM 1436 C C . GLU A 1 177 ? 2.164 -24.801 60.749 1.00 34.44 177 GLU A C 1
ATOM 1438 O O . GLU A 1 177 ? 2.220 -24.443 61.923 1.00 34.44 177 GLU A O 1
ATOM 1443 N N . THR A 1 178 ? 1.145 -24.440 59.958 1.00 38.53 178 THR A N 1
ATOM 1444 C CA . THR A 1 178 ? -0.277 -24.610 60.336 1.00 38.53 178 THR A CA 1
ATOM 1445 C C . THR A 1 178 ? -1.225 -24.335 59.156 1.00 38.53 178 THR A C 1
ATOM 1447 O O . THR A 1 178 ? -1.353 -23.210 58.703 1.00 38.53 178 THR A O 1
ATOM 1450 N N . GLY A 1 179 ? -1.905 -25.400 58.709 1.00 30.12 179 GLY A N 1
ATOM 1451 C CA . GLY A 1 179 ? -3.297 -25.465 58.227 1.00 30.12 179 GLY A CA 1
ATOM 1452 C C . GLY A 1 179 ? -3.808 -24.535 57.110 1.00 30.12 179 GLY A C 1
ATOM 1453 O O . GLY A 1 179 ? -3.856 -23.326 57.272 1.00 30.12 179 GLY A O 1
ATOM 1454 N N . TRP A 1 180 ? -4.423 -25.127 56.076 1.00 31.81 180 TRP A N 1
ATOM 1455 C CA . TRP A 1 180 ? -5.895 -25.200 55.911 1.00 31.81 180 TRP A CA 1
ATOM 1456 C C . TRP A 1 180 ? -6.276 -25.974 54.617 1.00 31.81 180 TRP A C 1
ATOM 1458 O O . TRP A 1 180 ? -5.814 -25.642 53.534 1.00 31.81 180 TRP A O 1
ATOM 1468 N N . GLY A 1 181 ? -7.118 -27.013 54.782 1.00 34.31 181 GLY A N 1
ATOM 1469 C CA . GLY A 1 181 ? -8.032 -27.700 53.829 1.00 34.31 181 GLY A CA 1
ATOM 1470 C C . GLY A 1 181 ? -7.568 -27.997 52.392 1.00 34.31 181 GLY A C 1
ATOM 1471 O O . GLY A 1 181 ? -7.584 -27.116 51.548 1.00 34.31 181 GLY A O 1
ATOM 1472 N N . ASN A 1 182 ? -7.167 -29.215 52.011 1.00 31.75 182 ASN A N 1
ATOM 1473 C CA . ASN A 1 182 ? -7.939 -30.470 51.889 1.00 31.75 182 ASN A CA 1
ATOM 1474 C C . ASN A 1 182 ? -9.240 -30.378 51.060 1.00 31.75 182 ASN A C 1
ATOM 1476 O O . ASN A 1 182 ? -10.309 -30.129 51.613 1.00 31.75 182 ASN A O 1
ATOM 1480 N N . TRP A 1 183 ? -9.146 -30.709 49.766 1.00 33.12 183 TRP A N 1
ATOM 1481 C CA . TRP A 1 183 ? -10.236 -31.293 48.975 1.00 33.12 183 TRP A CA 1
ATOM 1482 C C . TRP A 1 183 ? -9.715 -32.505 48.186 1.00 33.12 183 TRP A C 1
ATOM 1484 O O . TRP A 1 183 ? -9.138 -32.370 47.115 1.00 33.12 183 TRP A O 1
ATOM 1494 N N . GLY A 1 184 ? -9.934 -33.691 48.760 1.00 33.75 184 GLY A N 1
ATOM 1495 C CA . GLY A 1 184 ? -10.501 -34.847 48.057 1.00 33.75 184 GLY A CA 1
ATOM 1496 C C . GLY A 1 184 ? -9.695 -35.514 46.939 1.00 33.75 184 GLY A C 1
ATOM 1497 O O . GLY A 1 184 ? -9.938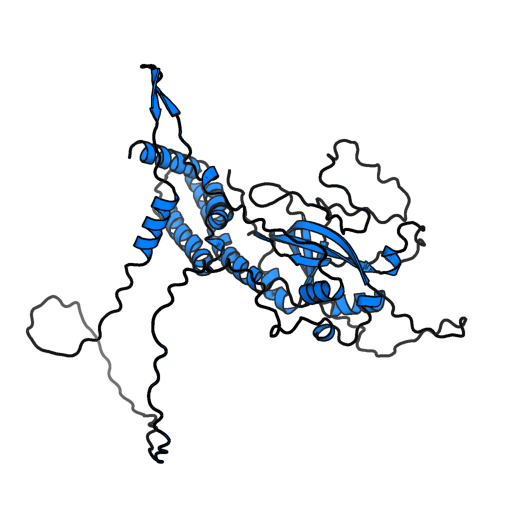 -35.269 45.763 1.00 33.75 184 GLY A O 1
ATOM 1498 N N . ALA A 1 185 ? -8.867 -36.485 47.339 1.00 35.09 185 ALA A N 1
ATOM 1499 C CA . ALA A 1 185 ? -8.522 -37.700 46.584 1.00 35.09 185 ALA A CA 1
ATOM 1500 C C . ALA A 1 185 ? -9.797 -38.493 46.182 1.00 35.09 185 ALA A C 1
ATOM 1502 O O . ALA A 1 185 ? -10.857 -38.280 46.764 1.00 35.09 185 ALA A O 1
ATOM 1503 N N . ALA A 1 186 ? -9.820 -39.431 45.233 1.00 37.69 186 ALA A N 1
ATOM 1504 C CA . ALA A 1 186 ? -8.892 -40.515 44.895 1.00 37.69 186 ALA A CA 1
ATOM 1505 C C . ALA A 1 186 ? -9.226 -41.010 43.454 1.00 37.69 186 ALA A C 1
ATOM 1507 O O . ALA A 1 186 ? -10.249 -40.612 42.909 1.00 37.69 186 ALA A O 1
ATOM 1508 N N . THR A 1 187 ? -8.453 -41.821 42.728 1.00 36.66 187 THR A N 1
ATOM 1509 C CA . THR A 1 187 ? -7.776 -43.074 43.097 1.00 36.66 187 THR A CA 1
ATOM 1510 C C . THR A 1 187 ? -6.658 -43.412 42.108 1.00 36.66 187 THR A C 1
ATOM 1512 O O . THR A 1 187 ? -6.808 -43.247 40.899 1.00 36.66 187 THR A O 1
ATOM 1515 N N . ALA A 1 188 ? -5.576 -43.954 42.663 1.00 42.00 188 ALA A N 1
ATOM 1516 C CA . ALA A 1 188 ? -4.413 -44.515 41.993 1.00 42.00 188 ALA A CA 1
ATOM 1517 C C . ALA A 1 188 ? -4.708 -45.807 41.209 1.00 42.00 188 ALA A C 1
ATOM 1519 O O . ALA A 1 188 ? -5.621 -46.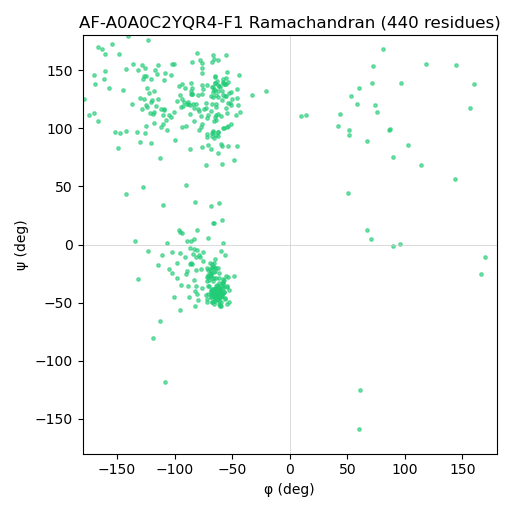561 41.544 1.00 42.00 188 ALA A O 1
ATOM 1520 N N . THR A 1 189 ? -3.855 -46.101 40.228 1.00 42.53 189 THR A N 1
ATOM 1521 C CA . THR A 1 189 ? -3.408 -47.468 39.925 1.00 42.53 189 THR A CA 1
ATOM 1522 C C . THR A 1 189 ? -1.948 -47.433 39.472 1.00 42.53 189 THR A C 1
ATOM 1524 O O . THR A 1 189 ? -1.547 -46.577 38.687 1.00 42.53 189 THR A O 1
ATOM 1527 N N . ASP A 1 190 ? -1.182 -48.343 40.065 1.00 41.16 190 ASP A N 1
ATOM 1528 C CA . ASP A 1 190 ? 0.264 -48.540 40.000 1.00 41.16 190 ASP A CA 1
ATOM 1529 C C . ASP A 1 190 ? 0.804 -48.967 38.626 1.00 41.16 190 ASP A C 1
ATOM 1531 O O . ASP A 1 190 ? 0.105 -49.611 37.843 1.00 41.16 190 ASP A O 1
ATOM 1535 N N . GLY A 1 191 ? 2.109 -48.754 38.412 1.00 35.28 191 GLY A N 1
ATOM 1536 C CA . GLY A 1 191 ? 2.906 -49.604 37.517 1.00 35.28 191 GLY A CA 1
ATOM 1537 C C . GLY A 1 191 ? 4.173 -48.955 36.935 1.00 35.28 191 GLY A C 1
ATOM 1538 O O . GLY A 1 191 ? 4.032 -47.991 36.190 1.00 35.28 191 GLY A O 1
ATOM 1539 N N . PRO A 1 192 ? 5.392 -49.468 37.217 1.00 56.12 192 PRO A N 1
ATOM 1540 C CA . PRO A 1 192 ? 6.672 -48.822 36.907 1.00 56.12 192 PRO A CA 1
ATOM 1541 C C . PRO A 1 192 ? 7.359 -49.381 35.642 1.00 56.12 192 PRO A C 1
ATOM 1543 O O . PRO A 1 192 ? 7.142 -50.533 35.283 1.00 56.12 192 PRO A O 1
ATOM 1546 N N . ASN A 1 193 ? 8.213 -48.570 35.005 1.00 41.94 193 ASN A N 1
ATOM 1547 C CA . ASN A 1 193 ? 9.381 -48.940 34.176 1.00 41.94 193 ASN A CA 1
ATOM 1548 C C . ASN A 1 193 ? 10.086 -47.619 33.804 1.00 41.94 193 ASN A C 1
ATOM 1550 O O . ASN A 1 193 ? 9.444 -46.718 33.277 1.00 41.94 193 ASN A O 1
ATOM 1554 N N . ASP A 1 194 ? 11.286 -47.319 34.295 1.00 36.41 194 ASP A N 1
ATOM 1555 C CA . ASP A 1 194 ? 12.603 -47.886 33.955 1.00 36.41 194 ASP A CA 1
ATOM 1556 C C . ASP A 1 194 ? 13.109 -47.462 32.559 1.00 36.41 194 ASP A C 1
ATOM 1558 O O . ASP A 1 194 ? 12.353 -47.440 31.591 1.00 36.41 194 ASP A O 1
ATOM 1562 N N . SER A 1 195 ? 14.413 -47.161 32.496 1.00 39.84 195 SER A N 1
ATOM 1563 C CA . SER A 1 195 ? 15.256 -46.630 31.401 1.00 39.84 195 SER A CA 1
ATOM 1564 C C . SER A 1 195 ? 15.113 -45.123 31.075 1.00 39.84 195 SER A C 1
ATOM 1566 O O . SER A 1 195 ? 14.083 -44.658 30.614 1.00 39.84 195 SER A O 1
ATOM 1568 N N . GLY A 1 196 ? 16.103 -44.243 31.271 1.00 32.75 196 GLY A N 1
ATOM 1569 C CA . GLY A 1 196 ? 17.551 -44.428 31.407 1.00 32.75 196 GLY A CA 1
ATOM 1570 C C . GLY A 1 196 ? 18.272 -44.050 30.110 1.00 32.75 196 GLY A C 1
ATOM 1571 O O . GLY A 1 196 ? 18.535 -44.926 29.302 1.00 32.75 196 GLY A O 1
ATOM 1572 N N . TRP A 1 197 ? 18.592 -42.762 29.932 1.00 34.47 197 TRP A N 1
ATOM 1573 C CA . TRP A 1 197 ? 19.514 -42.203 28.922 1.00 34.47 197 TRP A CA 1
ATOM 1574 C C . TRP A 1 197 ? 20.093 -40.910 29.537 1.00 34.47 197 TRP A C 1
ATOM 1576 O O . TRP A 1 197 ? 19.360 -39.946 29.716 1.00 34.47 197 TRP A O 1
ATOM 1586 N N . GLY A 1 198 ? 21.283 -40.907 30.152 1.00 33.06 198 GLY A N 1
ATOM 1587 C CA . GLY A 1 198 ? 22.600 -40.815 29.499 1.00 33.06 198 GLY A CA 1
ATOM 1588 C C . GLY A 1 198 ? 22.964 -39.327 29.315 1.00 33.06 198 GLY A C 1
ATOM 1589 O O . GLY A 1 198 ? 22.425 -38.685 28.430 1.00 33.06 198 GLY A O 1
ATOM 1590 N N . GLY A 1 199 ? 23.786 -38.658 30.130 1.00 29.53 199 GLY A N 1
ATOM 1591 C CA . GLY A 1 199 ? 25.012 -39.113 30.784 1.00 29.53 199 GLY A CA 1
ATOM 1592 C C . GLY A 1 199 ? 26.214 -38.850 29.871 1.00 29.53 199 GLY A C 1
ATOM 1593 O O . GLY A 1 199 ? 26.717 -39.787 29.266 1.00 29.53 199 GLY A O 1
ATOM 1594 N N . TRP A 1 200 ? 26.658 -37.592 29.759 1.00 31.30 200 TRP A N 1
ATOM 1595 C CA . TRP A 1 200 ? 27.928 -37.228 29.115 1.00 31.30 200 TRP A CA 1
ATOM 1596 C C . TRP A 1 200 ? 28.761 -36.389 30.083 1.00 31.30 200 TRP A C 1
ATOM 1598 O O . TRP A 1 200 ? 28.586 -35.181 30.209 1.00 31.30 200 TRP A O 1
ATOM 1608 N N . THR A 1 201 ? 29.667 -37.068 30.780 1.00 36.56 201 THR A N 1
ATOM 1609 C CA . THR A 1 201 ? 30.777 -36.481 31.532 1.00 36.56 201 THR A CA 1
ATOM 1610 C C . THR A 1 201 ? 32.056 -37.177 31.089 1.00 36.56 201 THR A C 1
ATOM 1612 O O . THR A 1 201 ? 32.199 -38.380 31.297 1.00 36.56 201 THR A O 1
ATOM 1615 N N . SER A 1 202 ? 32.969 -36.426 30.482 1.00 40.72 202 SER A N 1
ATOM 1616 C CA . SER A 1 202 ? 34.433 -36.610 30.470 1.00 40.72 202 SER A CA 1
ATOM 1617 C C . SER A 1 202 ? 34.975 -35.275 29.929 1.00 40.72 202 SER A C 1
ATOM 1619 O O . SER A 1 202 ? 34.597 -34.886 28.830 1.00 40.72 202 SER A O 1
ATOM 1621 N N . ALA A 1 203 ? 35.581 -34.379 30.713 1.00 40.38 203 ALA A N 1
ATOM 1622 C CA . ALA A 1 203 ? 36.875 -34.492 31.394 1.00 40.38 203 ALA A CA 1
ATOM 1623 C C . ALA A 1 203 ? 37.995 -34.905 30.425 1.00 40.38 203 ALA A C 1
ATOM 1625 O O . ALA A 1 203 ? 38.082 -36.069 30.054 1.00 40.38 203 ALA A O 1
ATOM 1626 N N . ASP A 1 204 ? 38.770 -33.922 29.950 1.00 40.62 204 ASP A N 1
ATOM 1627 C CA . ASP A 1 204 ? 40.219 -33.786 30.197 1.00 40.62 204 ASP A CA 1
ATOM 1628 C C . ASP A 1 204 ? 40.879 -32.870 29.148 1.00 40.62 204 ASP A C 1
ATOM 1630 O O . ASP A 1 204 ? 40.606 -32.994 27.956 1.00 40.62 204 ASP A O 1
ATOM 1634 N N . GLY A 1 205 ? 41.797 -31.984 29.577 1.00 32.97 205 GLY A N 1
ATOM 1635 C CA . GLY A 1 205 ? 42.856 -31.514 28.666 1.00 32.97 205 GLY A CA 1
ATOM 1636 C C . GLY A 1 205 ? 43.354 -30.061 28.708 1.00 32.97 205 GLY A C 1
ATOM 1637 O O . GLY A 1 205 ? 43.450 -29.447 27.657 1.00 32.97 205 GLY A O 1
ATOM 1638 N N . GLN A 1 206 ? 43.812 -29.593 29.874 1.00 37.00 206 GLN A N 1
ATOM 1639 C CA . GLN A 1 206 ? 44.956 -28.672 30.075 1.00 37.00 206 GLN A CA 1
ATOM 1640 C C . GLN A 1 206 ? 44.926 -27.159 29.713 1.00 37.00 206 GLN A C 1
ATOM 1642 O O . GLN A 1 206 ? 44.211 -26.717 28.820 1.00 37.00 206 GLN A O 1
ATOM 1647 N N . PRO A 1 207 ? 45.759 -26.355 30.427 1.00 48.69 207 PRO A N 1
ATOM 1648 C CA . PRO A 1 207 ? 45.718 -24.897 30.450 1.00 48.69 207 PRO A CA 1
ATOM 1649 C C . PRO A 1 207 ? 46.822 -24.253 29.598 1.00 48.69 207 PRO A C 1
ATOM 1651 O O . PRO A 1 207 ? 47.965 -24.714 29.577 1.00 48.69 207 PRO A O 1
ATOM 1654 N N . SER A 1 208 ? 46.520 -23.112 28.985 1.00 42.31 208 SER A N 1
ATOM 1655 C CA . SER A 1 208 ? 47.522 -22.238 28.368 1.00 42.31 208 SER A CA 1
ATOM 1656 C C . SER A 1 208 ? 47.421 -20.825 28.934 1.00 42.31 208 SER A C 1
ATOM 1658 O O . SER A 1 208 ? 46.552 -20.036 28.580 1.00 42.31 208 SER A O 1
ATOM 1660 N N . SER A 1 209 ? 48.362 -20.577 29.841 1.00 42.81 209 SER A N 1
ATOM 1661 C CA . SER A 1 209 ? 48.805 -19.313 30.417 1.00 42.81 209 SER A CA 1
ATOM 1662 C C . SER A 1 209 ? 49.571 -18.476 29.388 1.00 42.81 209 SER A C 1
ATOM 1664 O O . SER A 1 209 ? 50.696 -18.839 29.066 1.00 42.81 209 SER A O 1
ATOM 1666 N N . TRP A 1 210 ? 48.990 -17.360 28.952 1.00 36.72 210 TRP A N 1
ATOM 1667 C CA . TRP A 1 210 ? 49.608 -16.150 28.375 1.00 36.72 210 TRP A CA 1
ATOM 1668 C C . TRP A 1 210 ? 48.562 -15.047 28.617 1.00 36.72 210 TRP A C 1
ATOM 1670 O O . TRP A 1 210 ? 47.388 -15.287 28.375 1.00 36.72 210 TRP A O 1
ATOM 1680 N N . ASP A 1 211 ? 48.806 -13.837 29.079 1.00 36.66 211 ASP A N 1
ATOM 1681 C CA . ASP A 1 211 ? 49.990 -13.096 29.461 1.00 36.66 211 ASP A CA 1
ATOM 1682 C C . ASP A 1 211 ? 49.427 -11.849 30.169 1.00 36.66 211 ASP A C 1
ATOM 1684 O O . ASP A 1 211 ? 48.402 -11.287 29.774 1.00 36.66 211 ASP A O 1
ATOM 1688 N N . THR A 1 212 ? 50.054 -11.469 31.268 1.00 38.94 212 THR A N 1
ATOM 1689 C CA . THR A 1 212 ? 49.781 -10.260 32.041 1.00 38.94 212 THR A CA 1
ATOM 1690 C C . THR A 1 212 ? 50.183 -9.023 31.240 1.00 38.94 212 THR A C 1
ATOM 1692 O O . THR A 1 212 ? 51.367 -8.781 31.028 1.00 38.94 212 THR A O 1
ATOM 1695 N N . SER A 1 213 ? 49.220 -8.182 30.863 1.00 40.22 213 SER A N 1
ATOM 1696 C CA . SER A 1 213 ? 49.485 -6.786 30.496 1.00 40.22 213 SER A CA 1
ATOM 1697 C C . SER A 1 213 ? 48.536 -5.856 31.240 1.00 40.22 213 SER A C 1
ATOM 1699 O O . SER A 1 213 ? 47.432 -5.554 30.807 1.00 40.22 213 SER A O 1
ATOM 1701 N N . THR A 1 214 ? 49.014 -5.499 32.427 1.00 39.25 214 THR A N 1
ATOM 1702 C CA . THR A 1 214 ? 49.024 -4.179 33.060 1.00 39.25 214 THR A CA 1
ATOM 1703 C C . THR A 1 214 ? 48.203 -3.073 32.386 1.00 39.25 214 THR A C 1
ATOM 1705 O O . THR A 1 214 ? 48.583 -2.529 31.349 1.00 39.25 214 THR A O 1
ATOM 1708 N N . ASP A 1 215 ? 47.125 -2.703 33.073 1.00 42.66 215 ASP A N 1
ATOM 1709 C CA . ASP A 1 215 ? 46.664 -1.345 33.373 1.00 42.66 215 ASP A CA 1
ATOM 1710 C C . ASP A 1 215 ? 47.301 -0.191 32.588 1.00 42.66 215 ASP A C 1
ATOM 1712 O O . ASP A 1 215 ? 48.428 0.230 32.866 1.00 42.66 215 ASP A O 1
ATOM 1716 N N . LYS A 1 216 ? 46.489 0.427 31.725 1.00 42.41 216 LYS A N 1
ATOM 1717 C CA . LYS A 1 216 ? 46.390 1.889 31.626 1.00 42.41 216 LYS A CA 1
ATOM 1718 C C . LYS A 1 216 ? 44.939 2.279 31.362 1.00 42.41 216 LYS A C 1
ATOM 1720 O O . LYS A 1 216 ? 44.484 2.263 30.221 1.00 42.41 216 LYS A O 1
ATOM 1725 N N . GLU A 1 217 ? 44.240 2.648 32.430 1.00 46.72 217 GLU A N 1
ATOM 1726 C CA . GLU A 1 217 ? 43.051 3.494 32.346 1.00 46.72 217 GLU A CA 1
ATOM 1727 C C . GLU A 1 217 ? 43.412 4.794 31.602 1.00 46.72 217 GLU A C 1
ATOM 1729 O O . GLU A 1 217 ? 44.406 5.444 31.956 1.00 46.72 217 GLU A O 1
ATOM 1734 N N . PRO A 1 218 ? 42.667 5.197 30.559 1.00 55.69 218 PRO A N 1
ATOM 1735 C CA . PRO A 1 218 ? 42.754 6.555 30.057 1.00 55.69 218 PRO A CA 1
ATOM 1736 C C . PRO A 1 218 ? 42.086 7.510 31.062 1.00 55.69 218 PRO A C 1
ATOM 1738 O O . PRO A 1 218 ? 41.027 7.187 31.601 1.00 55.69 218 PRO A O 1
ATOM 1741 N N . PRO A 1 219 ? 42.702 8.673 31.332 1.00 56.03 219 PRO A N 1
ATOM 1742 C CA . PRO A 1 219 ? 42.208 9.616 32.316 1.00 56.03 219 PRO A CA 1
ATOM 1743 C C . PRO A 1 219 ? 40.861 10.207 31.903 1.00 56.03 219 PRO A C 1
ATOM 1745 O O . PRO A 1 219 ? 40.665 10.675 30.781 1.00 56.03 219 PRO A O 1
ATOM 1748 N N . ASP A 1 220 ? 39.987 10.186 32.896 1.00 49.41 220 ASP A N 1
ATOM 1749 C CA . ASP A 1 220 ? 38.762 10.945 33.060 1.00 49.41 220 ASP A CA 1
ATOM 1750 C C . ASP A 1 220 ? 38.928 12.435 32.691 1.00 49.41 220 ASP A C 1
ATOM 1752 O O . ASP A 1 220 ? 39.974 13.043 32.944 1.00 49.41 220 ASP A O 1
ATOM 1756 N N . GLY A 1 221 ? 37.871 13.028 32.129 1.00 52.19 221 GLY A N 1
ATOM 1757 C CA . GLY A 1 221 ? 37.743 14.481 31.995 1.00 52.19 221 GLY A CA 1
ATOM 1758 C C . GLY A 1 221 ? 37.754 15.049 30.574 1.00 52.19 221 GLY A C 1
ATOM 1759 O O . GLY A 1 221 ? 38.637 15.826 30.226 1.00 52.19 221 GLY A O 1
ATOM 1760 N N . THR A 1 222 ? 36.713 14.774 29.783 1.00 43.75 222 THR A N 1
ATOM 1761 C CA . THR A 1 222 ? 36.109 15.811 28.921 1.00 43.75 222 THR A CA 1
ATOM 1762 C C . THR A 1 222 ? 34.607 15.563 28.784 1.00 43.75 222 THR A C 1
ATOM 1764 O O . THR A 1 222 ? 34.161 14.807 27.923 1.00 43.75 222 THR A O 1
ATOM 1767 N N . ASP A 1 223 ? 33.830 16.249 29.627 1.00 46.41 223 ASP A N 1
ATOM 1768 C CA . ASP A 1 223 ? 32.402 16.505 29.428 1.00 46.41 223 ASP A CA 1
ATOM 1769 C C . ASP A 1 223 ? 32.208 17.269 28.114 1.00 46.41 223 ASP A C 1
ATOM 1771 O O . ASP A 1 223 ? 32.147 18.499 28.065 1.00 46.41 223 ASP A O 1
ATOM 1775 N N . THR A 1 224 ? 32.135 16.535 27.012 1.00 41.50 224 THR A N 1
ATOM 1776 C CA . THR A 1 224 ? 31.589 17.057 25.768 1.00 41.50 224 THR A CA 1
ATOM 1777 C C . THR A 1 224 ? 30.164 16.544 25.665 1.00 41.50 224 THR A C 1
ATOM 1779 O O . THR A 1 224 ? 29.889 15.483 25.115 1.00 41.50 224 THR A O 1
ATOM 1782 N N . ASN A 1 225 ? 29.243 17.341 26.216 1.00 42.84 225 ASN A N 1
ATOM 1783 C CA . ASN A 1 225 ? 27.847 17.403 25.787 1.00 42.84 225 ASN A CA 1
ATOM 1784 C C . ASN A 1 225 ? 27.824 17.808 24.303 1.00 42.84 225 ASN A C 1
ATOM 1786 O O . ASN A 1 225 ? 27.477 18.933 23.946 1.00 42.84 225 ASN A O 1
ATOM 1790 N N . VAL A 1 226 ? 28.273 16.915 23.425 1.00 47.62 226 VAL A N 1
ATOM 1791 C CA . VAL A 1 226 ? 27.931 16.984 22.014 1.00 47.62 226 VAL A CA 1
ATOM 1792 C C . VAL A 1 226 ? 26.485 16.504 21.969 1.00 47.62 226 VAL A C 1
ATOM 1794 O O . VAL A 1 226 ? 26.235 15.361 22.359 1.00 47.62 226 VAL A O 1
ATOM 1797 N N . PRO A 1 227 ? 25.520 17.349 21.565 1.00 47.47 227 PRO A N 1
ATOM 1798 C CA . PRO A 1 227 ? 24.163 16.886 21.332 1.00 47.47 227 PRO A CA 1
ATOM 1799 C C . PRO A 1 227 ? 24.276 15.688 20.398 1.00 47.47 227 PRO A C 1
ATOM 1801 O O . PRO A 1 227 ? 24.896 15.823 19.339 1.00 47.47 227 PRO A O 1
ATOM 1804 N N . LEU A 1 228 ? 23.766 14.522 20.816 1.00 42.66 228 LEU A N 1
ATOM 1805 C CA . LEU A 1 228 ? 23.677 13.360 19.940 1.00 42.66 228 LEU A CA 1
ATOM 1806 C C . LEU A 1 228 ? 23.096 13.857 18.622 1.00 42.66 228 LEU A C 1
ATOM 1808 O O . LEU A 1 228 ? 21.957 14.328 18.586 1.00 42.66 228 LEU A O 1
ATOM 1812 N N . ALA A 1 229 ? 23.922 13.839 17.575 1.00 42.16 229 ALA A N 1
ATOM 1813 C CA . ALA A 1 229 ? 23.495 14.268 16.263 1.00 42.16 229 ALA A CA 1
ATOM 1814 C C . ALA A 1 229 ? 22.218 13.480 15.941 1.00 42.16 229 ALA A C 1
ATOM 1816 O O . ALA A 1 229 ? 22.201 12.262 16.162 1.00 42.16 229 ALA A O 1
ATOM 1817 N N . PRO A 1 230 ? 21.142 14.152 15.495 1.00 46.03 230 PRO A N 1
ATOM 1818 C CA . PRO A 1 230 ? 19.912 13.473 15.133 1.00 46.03 230 PRO A CA 1
ATOM 1819 C C . PRO A 1 230 ? 20.287 12.353 14.176 1.00 46.03 230 PRO A C 1
ATOM 1821 O O . PRO A 1 230 ? 21.092 12.578 13.268 1.00 46.03 230 PRO A O 1
ATOM 1824 N N . TRP A 1 231 ? 19.761 11.164 14.462 1.00 41.38 231 TRP A N 1
ATOM 1825 C CA . TRP A 1 231 ? 19.911 9.919 13.722 1.00 41.38 231 TRP A CA 1
ATOM 1826 C C . TRP A 1 231 ? 19.705 10.186 12.234 1.00 41.38 231 TRP A C 1
ATOM 1828 O O . TRP A 1 231 ? 18.609 10.103 11.693 1.00 41.38 231 TRP A O 1
ATOM 1838 N N . THR A 1 232 ? 20.767 10.609 11.573 1.00 41.84 232 THR A N 1
ATOM 1839 C CA . THR A 1 232 ? 20.808 10.760 10.141 1.00 41.84 232 THR A CA 1
ATOM 1840 C C . THR A 1 232 ? 21.294 9.404 9.697 1.00 41.84 232 THR A C 1
ATOM 1842 O O . THR A 1 232 ? 22.471 9.079 9.838 1.00 41.84 232 THR A O 1
ATOM 1845 N N . ASP A 1 233 ? 20.358 8.590 9.213 1.00 44.41 233 ASP A N 1
ATOM 1846 C CA . ASP A 1 233 ? 20.546 7.234 8.680 1.00 44.41 233 ASP A CA 1
ATOM 1847 C C . ASP A 1 233 ? 21.516 7.157 7.477 1.00 44.41 233 ASP A C 1
ATOM 1849 O O . ASP A 1 233 ? 21.544 6.183 6.731 1.00 44.41 233 ASP A O 1
ATOM 1853 N N . PHE A 1 234 ? 22.389 8.148 7.303 1.00 45.97 234 PHE A N 1
ATOM 1854 C CA . PHE A 1 234 ? 23.571 8.087 6.458 1.00 45.97 234 PHE A CA 1
ATOM 1855 C C . PHE A 1 234 ? 24.739 7.408 7.183 1.00 45.97 234 PHE A C 1
ATOM 1857 O O . PHE A 1 234 ? 25.891 7.798 6.983 1.00 45.97 234 PHE A O 1
ATOM 1864 N N . ALA A 1 235 ? 24.477 6.380 8.004 1.00 50.72 235 ALA A N 1
ATOM 1865 C CA . ALA A 1 235 ? 25.521 5.409 8.307 1.00 50.72 235 ALA A CA 1
ATOM 1866 C C . ALA A 1 235 ? 26.020 4.911 6.944 1.00 50.72 235 ALA A C 1
ATOM 1868 O O . ALA A 1 235 ? 25.233 4.361 6.165 1.00 50.72 235 ALA A O 1
ATOM 1869 N N . PRO A 1 236 ? 27.271 5.215 6.575 1.00 51.44 236 PRO A N 1
ATOM 1870 C CA . PRO A 1 236 ? 27.671 5.130 5.192 1.00 51.44 236 PRO A CA 1
ATOM 1871 C C . PRO A 1 236 ? 27.619 3.654 4.797 1.00 51.44 236 PRO A C 1
ATOM 1873 O O . PRO A 1 236 ? 28.147 2.788 5.493 1.00 51.44 236 PRO A O 1
ATOM 1876 N N . SER A 1 237 ? 26.900 3.370 3.714 1.00 55.03 237 SER A N 1
ATOM 1877 C CA . SER A 1 237 ? 26.404 2.052 3.302 1.00 55.03 237 SER A CA 1
ATOM 1878 C C . SER A 1 237 ? 27.484 1.036 2.907 1.00 55.03 237 SER A C 1
ATOM 1880 O O . SER A 1 237 ? 27.168 0.027 2.285 1.00 55.03 237 SER A O 1
ATOM 1882 N N . TRP A 1 238 ? 28.741 1.241 3.309 1.00 56.53 238 TRP A N 1
ATOM 1883 C CA . TRP A 1 238 ? 29.932 0.454 2.966 1.00 56.53 238 TRP A CA 1
ATOM 1884 C C . TRP A 1 238 ? 29.876 -1.041 3.338 1.00 56.53 238 TRP A C 1
ATOM 1886 O O . TRP A 1 238 ? 30.837 -1.756 3.079 1.00 56.53 238 TRP A O 1
ATOM 1896 N N . GLY A 1 239 ? 28.775 -1.532 3.914 1.00 68.69 239 GLY A N 1
ATOM 1897 C CA . GLY A 1 239 ? 28.551 -2.950 4.203 1.00 68.69 239 GLY A CA 1
ATOM 1898 C C . GLY A 1 239 ? 27.172 -3.498 3.823 1.00 68.69 239 GLY A C 1
ATOM 1899 O O . GLY A 1 239 ? 26.911 -4.662 4.111 1.00 68.69 239 GLY A O 1
ATOM 1900 N N . ARG A 1 240 ? 26.276 -2.712 3.204 1.00 74.44 240 ARG A N 1
ATOM 1901 C CA . ARG A 1 240 ? 25.033 -3.277 2.651 1.00 74.44 240 ARG A CA 1
ATOM 1902 C C . ARG A 1 240 ? 25.304 -3.722 1.222 1.00 74.44 240 ARG A C 1
ATOM 1904 O O . ARG A 1 240 ? 25.693 -2.905 0.392 1.00 74.44 240 ARG A O 1
ATOM 1911 N N . GLU A 1 241 ? 25.101 -5.008 0.948 1.00 80.56 241 GLU A N 1
ATOM 1912 C CA . GLU A 1 241 ? 25.070 -5.510 -0.425 1.00 80.56 241 GLU A CA 1
ATOM 1913 C C . GLU A 1 241 ? 24.015 -4.715 -1.198 1.00 80.56 241 GLU A C 1
ATOM 1915 O O . GLU A 1 241 ? 22.839 -4.712 -0.824 1.00 80.56 241 GLU A O 1
ATOM 1920 N N . MET A 1 242 ? 24.448 -3.981 -2.227 1.00 82.19 242 MET A N 1
ATOM 1921 C CA . MET A 1 242 ? 23.512 -3.256 -3.076 1.00 82.19 242 MET A CA 1
ATOM 1922 C C . MET A 1 242 ? 22.693 -4.281 -3.871 1.00 82.19 242 MET A C 1
ATOM 1924 O O . MET A 1 242 ? 23.272 -5.201 -4.466 1.00 82.19 242 MET A O 1
ATOM 1928 N N . PRO A 1 243 ? 21.357 -4.192 -3.832 1.00 88.25 243 PRO A N 1
ATOM 1929 C CA . PRO A 1 243 ? 20.502 -5.151 -4.505 1.00 88.25 243 PRO A CA 1
ATOM 1930 C C . PRO A 1 243 ? 20.690 -5.038 -6.017 1.00 88.25 243 PRO A C 1
ATOM 1932 O O . PRO A 1 243 ? 20.205 -4.121 -6.661 1.00 88.25 243 PRO A O 1
ATOM 1935 N N . SER A 1 244 ? 21.369 -6.019 -6.607 1.00 91.81 244 SER A N 1
ATOM 1936 C CA . SER A 1 244 ? 21.598 -6.042 -8.048 1.00 91.81 244 SER A CA 1
ATOM 1937 C C . SER A 1 244 ? 20.494 -6.796 -8.782 1.00 91.81 244 SER A C 1
ATOM 1939 O O . SER A 1 244 ? 20.165 -7.937 -8.448 1.00 91.81 244 SER A O 1
ATOM 1941 N N . LEU A 1 245 ? 20.002 -6.220 -9.882 1.00 91.94 245 LEU A N 1
ATOM 1942 C CA . LEU A 1 245 ? 19.059 -6.896 -10.780 1.00 91.94 245 LEU A CA 1
ATOM 1943 C C . LEU A 1 245 ? 19.651 -8.175 -11.399 1.00 91.94 245 LEU A C 1
ATOM 1945 O O . LEU A 1 245 ? 18.910 -9.097 -11.749 1.00 91.94 245 LEU A O 1
ATOM 1949 N N . MET A 1 246 ? 20.986 -8.258 -11.483 1.00 91.94 246 MET A N 1
ATOM 1950 C CA . MET A 1 246 ? 21.711 -9.447 -11.940 1.00 91.94 246 MET A CA 1
ATOM 1951 C C . MET A 1 246 ? 21.378 -10.689 -11.108 1.00 91.94 246 MET A C 1
ATOM 1953 O O . MET A 1 246 ? 21.388 -11.794 -11.643 1.00 91.94 246 MET A O 1
ATOM 1957 N N . THR A 1 247 ? 21.050 -10.530 -9.824 1.00 92.00 247 THR A N 1
ATOM 1958 C CA . THR A 1 247 ? 20.683 -11.649 -8.946 1.00 92.00 247 THR A CA 1
ATOM 1959 C C . THR A 1 247 ? 19.368 -12.307 -9.376 1.00 92.00 247 THR A C 1
ATOM 1961 O O . THR A 1 247 ? 19.193 -13.507 -9.174 1.00 92.00 247 THR A O 1
ATOM 1964 N N . PHE A 1 248 ? 18.461 -11.553 -10.009 1.00 90.19 248 PHE A N 1
ATOM 1965 C CA . PHE A 1 248 ? 17.137 -12.044 -10.416 1.00 90.19 248 PHE A CA 1
ATOM 1966 C C . PHE A 1 248 ? 17.068 -12.410 -11.896 1.00 90.19 248 PHE A C 1
ATOM 1968 O O . PHE A 1 248 ? 16.521 -13.450 -12.251 1.00 90.19 248 PHE A O 1
ATOM 1975 N N . LEU A 1 249 ? 17.615 -11.552 -12.759 1.00 91.81 249 LEU A N 1
ATOM 1976 C CA . LEU A 1 249 ? 17.526 -11.698 -14.215 1.00 91.81 249 LEU A CA 1
ATOM 1977 C C . LEU A 1 249 ? 18.813 -12.246 -14.847 1.00 91.81 249 LEU A C 1
ATOM 1979 O O . LEU A 1 249 ? 18.858 -12.508 -16.045 1.00 91.81 249 LEU A O 1
ATOM 1983 N N . GLY A 1 250 ? 19.892 -12.399 -14.074 1.00 93.50 250 GLY A N 1
ATOM 1984 C CA . GLY A 1 250 ? 21.214 -12.634 -14.645 1.00 93.50 250 GLY A CA 1
ATOM 1985 C C . GLY A 1 250 ? 21.647 -11.483 -15.568 1.00 93.50 250 GLY A C 1
ATOM 1986 O O . GLY A 1 250 ? 21.130 -10.367 -15.463 1.00 93.50 250 GLY A O 1
ATOM 1987 N N . PRO A 1 251 ? 22.596 -11.735 -16.491 1.00 93.00 251 PRO A N 1
ATOM 1988 C CA . PRO A 1 251 ? 23.006 -10.772 -17.509 1.00 93.00 251 PRO A CA 1
ATOM 1989 C C . PRO A 1 251 ? 21.825 -10.310 -18.370 1.00 93.00 251 PRO A C 1
ATOM 1991 O O . PRO A 1 251 ? 21.418 -10.990 -19.312 1.00 93.00 251 PRO A O 1
ATOM 1994 N N . THR A 1 252 ? 21.301 -9.125 -18.058 1.00 91.38 252 THR A N 1
ATOM 1995 C CA . THR A 1 252 ? 20.109 -8.569 -18.697 1.00 91.38 252 THR A CA 1
ATOM 1996 C C . THR A 1 252 ? 20.402 -7.275 -19.451 1.00 91.38 252 THR A C 1
ATOM 1998 O O . THR A 1 252 ? 21.273 -6.483 -19.104 1.00 91.38 252 THR A O 1
ATOM 2001 N N . VAL A 1 253 ? 19.623 -7.055 -20.505 1.00 94.69 253 VAL A N 1
ATOM 2002 C CA . VAL A 1 253 ? 19.587 -5.831 -21.321 1.00 94.69 253 VAL A CA 1
ATOM 2003 C C . VAL A 1 253 ? 18.465 -4.890 -20.871 1.00 94.69 253 VAL A C 1
ATOM 2005 O O . VAL A 1 253 ? 18.119 -3.943 -21.577 1.00 94.69 253 VAL A O 1
ATOM 2008 N N . PHE A 1 254 ? 17.874 -5.151 -19.702 1.00 95.50 254 PHE A N 1
ATOM 2009 C CA . PHE A 1 254 ? 16.785 -4.361 -19.139 1.00 95.50 254 PHE A CA 1
ATOM 2010 C C . PHE A 1 254 ? 17.102 -2.857 -19.055 1.00 95.50 254 PHE A C 1
ATOM 2012 O O . PHE A 1 254 ? 16.337 -2.098 -19.649 1.00 95.50 254 PHE A O 1
ATOM 2019 N N . PRO A 1 255 ? 18.254 -2.405 -18.509 1.00 95.44 255 PRO A N 1
ATOM 2020 C CA . PRO A 1 255 ? 18.582 -0.973 -18.460 1.00 95.44 255 PRO A CA 1
ATOM 2021 C C . PRO A 1 255 ? 18.752 -0.310 -19.836 1.00 95.44 255 PRO A C 1
ATOM 2023 O O . PRO A 1 255 ? 18.696 0.907 -19.952 1.00 95.44 255 PRO A O 1
ATOM 2026 N N . LEU A 1 256 ? 19.000 -1.102 -20.887 1.00 95.00 256 LEU A N 1
ATOM 2027 C CA . LEU A 1 256 ? 19.165 -0.604 -22.258 1.00 95.00 256 LEU A CA 1
ATOM 2028 C C . LEU A 1 256 ? 17.838 -0.537 -23.021 1.00 95.00 256 LEU A C 1
ATOM 2030 O O . LEU A 1 256 ? 17.730 0.180 -24.012 1.00 95.00 256 LEU A O 1
ATOM 2034 N N . THR A 1 257 ? 16.849 -1.324 -22.601 1.00 95.44 257 THR A N 1
ATOM 2035 C CA . THR A 1 257 ? 15.560 -1.465 -23.297 1.00 95.44 257 THR A CA 1
ATOM 2036 C C . THR A 1 257 ? 14.425 -0.732 -22.600 1.00 95.44 257 THR A C 1
ATOM 2038 O O . THR A 1 257 ? 13.424 -0.440 -23.253 1.00 95.44 257 THR A O 1
ATOM 2041 N N . HIS A 1 258 ? 14.573 -0.444 -21.307 1.00 96.62 258 HIS A N 1
ATOM 2042 C CA . HIS A 1 258 ? 13.578 0.224 -20.483 1.00 96.62 258 HIS A CA 1
ATOM 2043 C C . HIS A 1 258 ? 14.174 1.449 -19.792 1.00 96.62 258 HIS A C 1
ATOM 2045 O O . HIS A 1 258 ? 15.367 1.515 -19.503 1.00 96.62 258 HIS A O 1
ATOM 2051 N N . THR A 1 259 ? 13.308 2.410 -19.515 1.00 96.94 259 THR A N 1
ATOM 2052 C CA . THR A 1 259 ? 13.562 3.623 -18.747 1.00 96.94 259 THR A CA 1
ATOM 2053 C C . THR A 1 259 ? 12.346 3.908 -17.862 1.00 96.94 259 THR A C 1
ATOM 2055 O O . THR A 1 259 ? 11.361 3.163 -17.876 1.00 96.94 259 THR A O 1
ATOM 2058 N N . THR A 1 260 ? 12.406 4.978 -17.078 1.00 97.44 260 THR A N 1
ATOM 2059 C CA . THR A 1 260 ? 11.297 5.408 -16.229 1.00 97.44 260 THR A CA 1
ATOM 2060 C C . THR A 1 260 ? 10.320 6.291 -17.002 1.00 97.44 260 THR A C 1
ATOM 2062 O O . THR A 1 260 ? 10.711 7.120 -17.830 1.00 97.44 260 THR A O 1
ATOM 2065 N N . GLY A 1 261 ? 9.032 6.061 -16.758 1.00 96.75 261 GLY A N 1
ATOM 2066 C CA . GLY A 1 261 ? 7.920 6.832 -17.303 1.00 96.75 261 GLY A CA 1
ATOM 2067 C C . GLY A 1 261 ? 7.268 7.690 -16.230 1.00 96.75 261 GLY A C 1
ATOM 2068 O O . GLY A 1 261 ? 7.899 8.575 -15.650 1.00 96.75 261 GLY A O 1
ATOM 2069 N N . ILE A 1 262 ? 5.988 7.424 -15.980 1.00 97.06 262 ILE A N 1
ATOM 2070 C CA . ILE A 1 262 ? 5.191 8.171 -15.016 1.00 97.06 262 ILE A CA 1
ATOM 2071 C C . ILE A 1 262 ? 5.701 7.919 -13.599 1.00 97.06 262 ILE A C 1
ATOM 2073 O O . ILE A 1 262 ? 5.952 6.776 -13.213 1.00 97.06 262 ILE A O 1
ATOM 2077 N N . VAL A 1 263 ? 5.816 8.997 -12.825 1.00 97.56 263 VAL A N 1
ATOM 2078 C CA . VAL A 1 263 ? 6.171 8.959 -11.404 1.00 97.56 263 VAL A CA 1
ATOM 2079 C C . VAL A 1 263 ? 5.009 9.547 -10.610 1.00 97.56 263 VAL A C 1
ATOM 2081 O O . VAL A 1 263 ? 4.710 10.738 -10.712 1.00 97.56 263 VAL A O 1
ATOM 2084 N N . GLU A 1 264 ? 4.342 8.698 -9.834 1.00 96.81 264 GLU A N 1
ATOM 2085 C CA . GLU A 1 264 ? 3.145 9.031 -9.062 1.00 96.81 264 GLU A CA 1
ATOM 2086 C C . GLU A 1 264 ? 3.382 8.743 -7.580 1.00 96.81 264 GLU A C 1
ATOM 2088 O O . GLU A 1 264 ? 3.783 7.645 -7.213 1.00 96.81 264 GLU A O 1
ATOM 2093 N N . PHE A 1 265 ? 3.069 9.696 -6.712 1.00 96.75 265 PHE A N 1
ATOM 2094 C CA . PHE A 1 265 ? 2.958 9.473 -5.278 1.00 96.75 265 PHE A CA 1
ATOM 2095 C C . PHE A 1 265 ? 1.486 9.330 -4.904 1.00 96.75 265 PHE A C 1
ATOM 2097 O O . PHE A 1 265 ? 0.715 10.272 -5.066 1.00 96.75 265 PHE A O 1
ATOM 2104 N N . SER A 1 266 ? 1.062 8.152 -4.447 1.00 97.06 266 SER A N 1
ATOM 2105 C CA . SER A 1 266 ? -0.342 7.935 -4.083 1.00 97.06 266 SER A CA 1
ATOM 2106 C C . SER A 1 266 ? -0.543 6.740 -3.158 1.00 97.06 266 SER A C 1
ATOM 2108 O O . SER A 1 266 ? 0.325 5.874 -3.027 1.00 97.06 266 SER A O 1
ATOM 2110 N N . THR A 1 267 ? -1.723 6.679 -2.535 1.00 97.62 267 THR A N 1
ATOM 2111 C CA . THR A 1 267 ? -2.188 5.474 -1.840 1.00 97.62 267 THR A CA 1
ATOM 2112 C C . THR A 1 267 ? -3.038 4.627 -2.777 1.00 97.62 267 THR A C 1
ATOM 2114 O O . THR A 1 267 ? -4.030 5.098 -3.339 1.00 97.62 267 THR A O 1
ATOM 2117 N N . ARG A 1 268 ? -2.669 3.356 -2.928 1.00 98.00 268 ARG A N 1
ATOM 2118 C CA . ARG A 1 268 ? -3.359 2.387 -3.782 1.00 98.00 268 ARG A CA 1
ATOM 2119 C C . ARG A 1 268 ? -3.719 1.134 -3.004 1.00 98.00 268 ARG A C 1
ATOM 2121 O O . ARG A 1 268 ? -2.981 0.718 -2.120 1.00 98.00 268 ARG A O 1
ATOM 2128 N N . ARG A 1 269 ? -4.858 0.524 -3.324 1.00 97.75 269 ARG A N 1
ATOM 2129 C CA . ARG A 1 269 ? -5.337 -0.705 -2.686 1.00 97.75 269 ARG A CA 1
ATOM 2130 C C . ARG A 1 269 ? -4.920 -1.950 -3.457 1.00 97.75 269 ARG A C 1
ATOM 2132 O O . ARG A 1 269 ? -5.067 -1.996 -4.678 1.00 97.75 269 ARG A O 1
ATOM 2139 N N . VAL A 1 270 ? -4.504 -2.991 -2.744 1.00 97.94 270 VAL A N 1
ATOM 2140 C CA . VAL A 1 270 ? -4.282 -4.326 -3.312 1.00 97.94 270 VAL A CA 1
ATOM 2141 C C . VAL A 1 270 ? -5.612 -4.877 -3.816 1.00 97.94 270 VAL A C 1
ATOM 2143 O O . VAL A 1 270 ? -6.515 -5.158 -3.028 1.00 97.94 270 VAL A O 1
ATOM 2146 N N . ARG A 1 271 ? -5.750 -5.005 -5.137 1.00 97.56 271 ARG A N 1
ATOM 2147 C CA . ARG A 1 271 ? -6.960 -5.518 -5.787 1.00 97.56 271 ARG A CA 1
ATOM 2148 C C . ARG A 1 271 ? -6.831 -7.008 -6.068 1.00 97.56 271 ARG A C 1
ATOM 2150 O O . ARG A 1 271 ? -7.666 -7.790 -5.627 1.00 97.56 271 ARG A O 1
ATOM 2157 N N . GLU A 1 272 ? -5.789 -7.383 -6.801 1.00 97.56 272 GLU A N 1
ATOM 2158 C CA . GLU A 1 272 ? -5.551 -8.748 -7.271 1.00 97.56 272 GLU A CA 1
ATOM 2159 C C . GLU A 1 272 ? -4.057 -9.068 -7.215 1.00 97.56 272 GLU A C 1
ATOM 2161 O O . GLU A 1 272 ? -3.207 -8.187 -7.340 1.00 97.56 272 GLU A O 1
ATOM 2166 N N . VAL A 1 273 ? -3.739 -10.345 -7.026 1.00 97.25 273 VAL A N 1
ATOM 2167 C CA . VAL A 1 273 ? -2.366 -10.840 -6.965 1.00 97.25 273 VAL A CA 1
ATOM 2168 C C . VAL A 1 273 ? -2.251 -12.031 -7.911 1.00 97.25 273 VAL A C 1
ATOM 2170 O O . VAL A 1 273 ? -3.022 -12.986 -7.816 1.00 97.25 273 VAL A O 1
ATOM 2173 N N . HIS A 1 274 ? -1.291 -11.978 -8.830 1.00 97.38 274 HIS A N 1
ATOM 2174 C CA . HIS A 1 274 ? -1.044 -13.020 -9.817 1.00 97.38 274 HIS A CA 1
ATOM 2175 C C . HIS A 1 27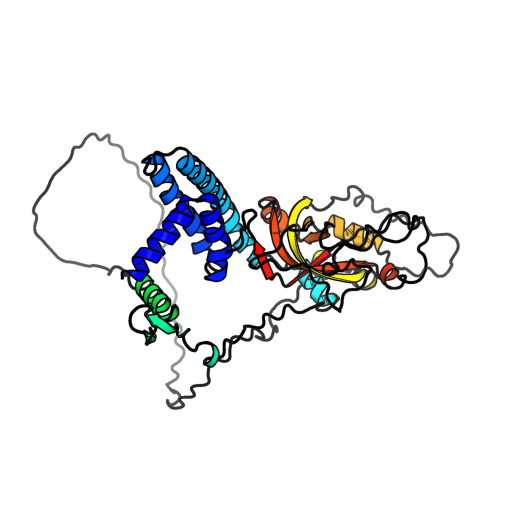4 ? 0.354 -13.622 -9.632 1.00 97.38 274 HIS A C 1
ATOM 2177 O O . HIS A 1 274 ? 1.336 -12.875 -9.546 1.00 97.38 274 HIS A O 1
ATOM 2183 N N . PRO A 1 275 ? 0.474 -14.961 -9.624 1.00 97.38 275 PRO A N 1
ATOM 2184 C CA . PRO A 1 275 ? 1.774 -15.614 -9.590 1.00 97.38 275 PRO A CA 1
ATOM 2185 C C . PRO A 1 275 ? 2.568 -15.357 -10.884 1.00 97.38 275 PRO A C 1
ATOM 2187 O O . PRO A 1 275 ? 1.974 -14.9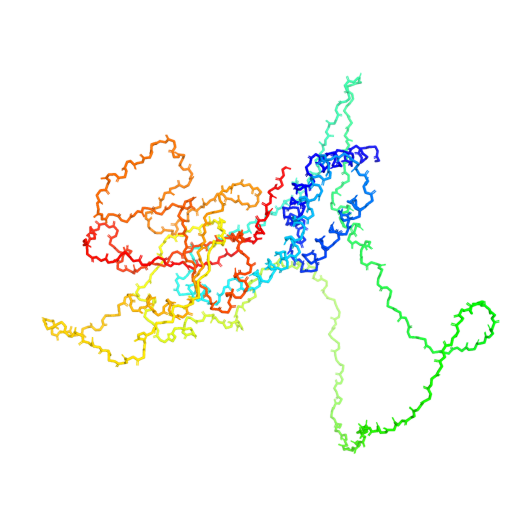80 -11.904 1.00 97.38 275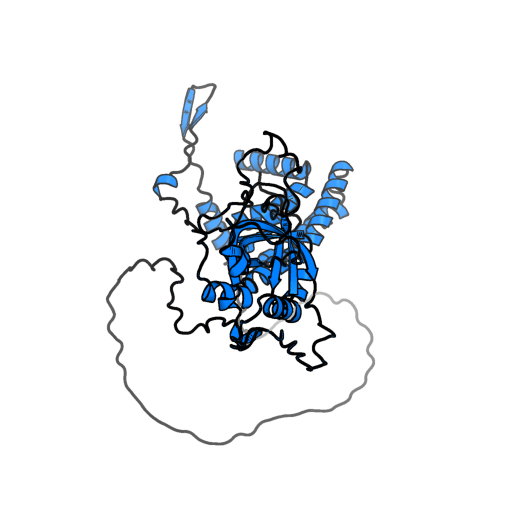 PRO A O 1
ATOM 2190 N N . PRO A 1 276 ? 3.895 -15.597 -10.876 1.00 96.62 276 PRO A N 1
ATOM 2191 C CA . PRO A 1 276 ? 4.702 -15.547 -12.084 1.00 96.62 276 PRO A CA 1
ATOM 2192 C C . PRO A 1 276 ? 4.117 -16.442 -13.172 1.00 96.62 276 PRO A C 1
ATOM 2194 O O . PRO A 1 276 ? 3.635 -17.554 -12.927 1.00 96.62 276 PRO A O 1
ATOM 2197 N N . THR A 1 277 ? 4.149 -15.947 -14.403 1.00 94.38 277 THR A N 1
ATOM 2198 C CA . THR A 1 277 ? 3.603 -16.669 -15.546 1.00 94.38 277 THR A CA 1
ATOM 2199 C C . THR A 1 277 ? 4.593 -17.759 -15.921 1.00 94.38 277 THR A C 1
ATOM 2201 O O . THR A 1 277 ? 5.591 -17.494 -16.589 1.00 94.38 277 THR A O 1
ATOM 2204 N N . ILE A 1 278 ? 4.322 -19.003 -15.519 1.00 86.00 278 ILE A N 1
ATOM 2205 C CA . ILE A 1 278 ? 5.121 -20.157 -15.942 1.00 86.00 278 ILE A CA 1
ATOM 2206 C C . ILE A 1 278 ? 4.953 -20.292 -17.458 1.00 86.00 278 ILE A C 1
ATOM 2208 O O . ILE A 1 278 ? 3.983 -20.866 -17.957 1.00 86.00 278 ILE A O 1
ATOM 2212 N N . SER A 1 279 ? 5.882 -19.706 -18.212 1.00 72.19 279 SER A N 1
ATOM 2213 C CA . SER A 1 279 ? 5.883 -19.790 -19.663 1.00 72.19 279 SER A CA 1
ATOM 2214 C C . SER A 1 279 ? 6.149 -21.237 -20.054 1.00 72.19 279 SER A C 1
ATOM 2216 O O . SER A 1 279 ? 7.291 -21.690 -20.132 1.00 72.19 279 SER A O 1
ATOM 2218 N N . SER A 1 280 ? 5.081 -21.975 -20.357 1.00 63.94 280 SER A N 1
ATOM 2219 C CA . SER A 1 280 ? 5.143 -23.349 -20.869 1.00 63.94 280 SER A CA 1
ATOM 2220 C C . SER A 1 280 ? 5.913 -23.472 -22.194 1.00 63.94 280 SER A C 1
ATOM 2222 O O . SER A 1 280 ? 6.148 -24.578 -22.674 1.00 63.94 280 SER A O 1
ATOM 2224 N N . LYS A 1 281 ? 6.339 -22.347 -22.790 1.00 58.38 281 LYS A N 1
ATOM 2225 C CA . LYS A 1 281 ? 7.120 -22.278 -24.031 1.00 58.38 281 LYS A CA 1
ATOM 2226 C C . LYS A 1 281 ? 8.636 -22.177 -23.824 1.00 58.38 281 LYS A C 1
ATOM 2228 O O . LYS A 1 281 ? 9.366 -22.279 -24.809 1.00 58.38 281 LYS A O 1
ATOM 2233 N N . ALA A 1 282 ? 9.135 -22.017 -22.594 1.00 55.00 282 ALA A N 1
ATOM 2234 C CA . ALA A 1 282 ? 10.579 -21.920 -22.340 1.00 55.00 282 ALA A CA 1
ATOM 2235 C C . ALA A 1 282 ? 11.342 -23.247 -22.572 1.00 55.00 282 ALA A C 1
ATOM 2237 O O . ALA A 1 282 ? 12.558 -23.242 -22.752 1.00 55.00 282 ALA A O 1
ATOM 2238 N N . THR A 1 283 ? 10.648 -24.387 -22.649 1.00 49.09 283 THR A N 1
ATOM 2239 C CA . THR A 1 283 ? 11.255 -25.727 -22.762 1.00 49.09 283 THR A CA 1
ATOM 2240 C C . THR A 1 283 ? 11.611 -26.185 -24.178 1.00 49.09 283 THR A C 1
ATOM 2242 O O . THR A 1 283 ? 12.138 -27.284 -24.339 1.00 49.09 283 THR A O 1
ATOM 2245 N N . SER A 1 284 ? 11.424 -25.373 -25.222 1.00 49.03 284 SER A N 1
ATOM 2246 C CA . SER A 1 284 ? 11.967 -25.706 -26.546 1.00 49.03 284 SER A CA 1
ATOM 2247 C C . SER A 1 284 ? 12.920 -24.622 -27.030 1.00 49.03 284 SER A C 1
ATOM 2249 O O . SER A 1 284 ? 12.529 -23.713 -27.761 1.00 49.03 284 SER A O 1
ATOM 2251 N N . GLY A 1 285 ? 14.193 -24.756 -26.650 1.00 49.66 285 GLY A N 1
ATOM 2252 C CA . GLY A 1 285 ? 15.341 -23.935 -27.054 1.00 49.66 285 GLY A CA 1
ATOM 2253 C C . GLY A 1 285 ? 15.665 -23.927 -28.554 1.00 49.66 285 GLY A C 1
ATOM 2254 O O . GLY A 1 285 ? 16.825 -23.835 -28.943 1.00 49.66 285 GLY A O 1
ATOM 2255 N N . LYS A 1 286 ? 14.664 -23.969 -29.433 1.00 52.62 286 LYS A N 1
ATOM 2256 C CA . LYS A 1 286 ? 14.821 -23.504 -30.806 1.00 52.62 286 LYS A CA 1
ATOM 2257 C C . LYS A 1 286 ? 14.529 -22.013 -30.805 1.00 52.62 286 LYS A C 1
ATOM 2259 O O . LYS A 1 286 ? 13.435 -21.585 -31.157 1.00 52.62 286 LYS A O 1
ATOM 2264 N N . ARG A 1 287 ? 15.546 -21.228 -30.427 1.00 56.06 287 ARG A N 1
ATOM 2265 C CA . ARG A 1 287 ? 15.680 -19.822 -30.828 1.00 56.06 287 ARG A CA 1
ATOM 2266 C C . ARG A 1 287 ? 15.600 -19.795 -32.352 1.00 56.06 287 ARG A C 1
ATOM 2268 O O . ARG A 1 287 ? 16.619 -19.886 -33.033 1.00 56.06 287 ARG A O 1
ATOM 2275 N N . SER A 1 288 ? 14.392 -19.764 -32.914 1.00 48.28 288 SER A N 1
ATOM 2276 C CA . SER A 1 288 ? 14.213 -19.570 -34.342 1.00 48.28 288 SER A CA 1
ATOM 2277 C C . SER A 1 288 ? 14.577 -18.119 -34.595 1.00 48.28 288 SER A C 1
ATOM 2279 O O . SER A 1 288 ? 13.728 -17.229 -34.566 1.00 48.28 288 SER A O 1
ATOM 2281 N N . ALA A 1 289 ? 15.871 -17.874 -34.781 1.00 57.16 289 ALA A N 1
ATOM 2282 C CA . ALA A 1 289 ? 16.370 -16.666 -35.388 1.00 57.16 289 ALA A CA 1
ATOM 2283 C C . ALA A 1 289 ? 15.748 -16.622 -36.783 1.00 57.16 289 ALA A C 1
ATOM 2285 O O . ALA A 1 289 ? 16.294 -17.155 -37.751 1.00 57.16 289 ALA A O 1
ATOM 2286 N N . LYS A 1 290 ? 14.542 -16.056 -36.879 1.00 55.12 290 LYS A N 1
ATOM 2287 C CA . LYS A 1 290 ? 13.906 -15.726 -38.142 1.00 55.12 290 LYS A CA 1
ATOM 2288 C C . LYS A 1 290 ? 14.753 -14.599 -38.711 1.00 55.12 290 LYS A C 1
ATOM 2290 O O . LYS A 1 290 ? 14.466 -13.426 -38.508 1.00 55.12 290 LYS A O 1
ATOM 2295 N N . ARG A 1 291 ? 15.865 -14.981 -39.350 1.00 55.34 291 ARG A N 1
ATOM 2296 C CA . ARG A 1 291 ? 16.721 -14.100 -40.136 1.00 55.34 291 ARG A CA 1
ATOM 2297 C C . ARG A 1 291 ? 15.796 -13.420 -41.132 1.00 55.34 291 ARG A C 1
ATOM 2299 O O . ARG A 1 291 ? 15.367 -14.041 -42.105 1.00 55.34 291 ARG A O 1
ATOM 2306 N N . LYS A 1 292 ? 15.442 -12.165 -40.859 1.00 56.50 292 LYS A N 1
ATOM 2307 C CA . LYS A 1 292 ? 14.794 -11.283 -41.822 1.00 56.50 292 LYS A CA 1
ATOM 2308 C C . LYS A 1 292 ? 15.811 -11.137 -42.959 1.00 56.50 292 LYS A C 1
ATOM 2310 O O . LYS A 1 292 ? 16.773 -10.387 -42.839 1.00 56.50 292 LYS A O 1
ATOM 2315 N N . ARG A 1 293 ? 15.684 -11.984 -43.991 1.00 53.72 293 ARG A N 1
ATOM 2316 C CA . ARG A 1 293 ? 16.491 -11.953 -45.221 1.00 53.72 293 ARG A CA 1
ATOM 2317 C C . ARG A 1 293 ? 16.363 -10.537 -45.788 1.00 53.72 293 ARG A C 1
ATOM 2319 O O . ARG A 1 293 ? 15.319 -10.225 -46.346 1.00 53.72 293 ARG A O 1
ATOM 2326 N N . GLY A 1 294 ? 17.358 -9.675 -45.589 1.00 55.75 294 GLY A N 1
ATOM 2327 C CA . GLY A 1 294 ? 17.320 -8.334 -46.173 1.00 55.75 294 GLY A CA 1
ATOM 2328 C C . GLY A 1 294 ? 18.317 -7.305 -45.648 1.00 55.75 294 GLY A C 1
ATOM 2329 O O . GLY A 1 294 ? 18.665 -6.427 -46.420 1.00 55.75 294 GLY A O 1
ATOM 2330 N N . ASN A 1 295 ? 18.820 -7.408 -44.412 1.00 53.09 295 ASN A N 1
ATOM 2331 C CA . ASN A 1 295 ? 19.826 -6.461 -43.902 1.00 53.09 295 ASN A CA 1
ATOM 2332 C C . ASN A 1 295 ? 21.097 -7.213 -43.493 1.00 53.09 295 ASN A C 1
ATOM 2334 O O . ASN A 1 295 ? 21.061 -8.062 -42.603 1.00 53.09 295 ASN A O 1
ATOM 2338 N N . ALA A 1 296 ? 22.187 -6.969 -44.220 1.00 55.16 296 ALA A N 1
ATOM 2339 C CA . ALA A 1 296 ? 23.417 -7.761 -44.179 1.00 55.16 296 ALA A CA 1
ATOM 2340 C C . ALA A 1 296 ? 24.352 -7.433 -42.999 1.00 55.16 296 ALA A C 1
ATOM 2342 O O . ALA A 1 296 ? 25.318 -8.159 -42.785 1.00 55.16 296 ALA A O 1
ATOM 2343 N N . GLU A 1 297 ? 24.037 -6.432 -42.181 1.00 55.88 297 GLU A N 1
ATOM 2344 C CA . GLU A 1 297 ? 24.706 -6.194 -40.900 1.00 55.88 297 GLU A CA 1
ATOM 2345 C C . GLU A 1 297 ? 23.767 -6.605 -39.767 1.00 55.88 297 GLU A C 1
ATOM 2347 O O . GLU A 1 297 ? 22.822 -5.906 -39.404 1.00 55.88 297 GLU A O 1
ATOM 2352 N N . GLY A 1 298 ? 23.982 -7.818 -39.257 1.00 58.19 298 GLY A N 1
ATOM 2353 C CA . GLY A 1 298 ? 23.206 -8.409 -38.171 1.00 58.19 298 GLY A CA 1
ATOM 2354 C C . GLY A 1 298 ? 23.521 -7.765 -36.826 1.00 58.19 298 GLY A C 1
ATOM 2355 O O . GLY A 1 298 ? 24.104 -8.419 -35.965 1.00 58.19 298 GLY A O 1
ATOM 2356 N N . GLN A 1 299 ? 23.136 -6.502 -36.644 1.00 67.88 299 GLN A N 1
ATOM 2357 C CA . GLN A 1 299 ? 23.189 -5.843 -35.346 1.00 67.88 299 GLN A CA 1
ATOM 2358 C C . GLN A 1 299 ? 22.204 -6.552 -34.411 1.00 67.88 299 GLN A C 1
ATOM 2360 O O . GLN A 1 299 ? 20.987 -6.510 -34.600 1.00 67.88 299 GLN A O 1
ATOM 2365 N N . TRP A 1 300 ? 22.745 -7.282 -33.435 1.00 68.50 300 TRP A N 1
ATOM 2366 C CA . TRP A 1 300 ? 21.961 -7.897 -32.373 1.00 68.50 300 TRP A CA 1
ATOM 2367 C C . TRP A 1 300 ? 21.388 -6.771 -31.511 1.00 68.50 300 TRP A C 1
ATOM 2369 O O . TRP A 1 300 ? 22.082 -6.218 -30.664 1.00 68.50 300 TRP A O 1
ATOM 2379 N N . MET A 1 301 ? 20.146 -6.376 -31.790 1.00 71.19 301 MET A N 1
ATOM 2380 C CA . MET A 1 301 ? 19.419 -5.428 -30.955 1.00 71.19 301 MET A CA 1
ATOM 2381 C C . MET A 1 301 ? 18.609 -6.205 -29.916 1.00 71.19 301 MET A C 1
ATOM 2383 O O . MET A 1 301 ? 17.800 -7.061 -30.296 1.00 71.19 301 MET A O 1
ATOM 2387 N N . PRO A 1 302 ? 18.815 -5.942 -28.618 1.00 81.25 302 PRO A N 1
ATOM 2388 C CA . PRO A 1 302 ? 17.988 -6.530 -27.581 1.00 81.25 302 PRO A CA 1
ATOM 2389 C C . PRO A 1 302 ? 16.535 -6.075 -27.741 1.00 81.25 302 PRO A C 1
ATOM 2391 O O . PRO A 1 302 ? 16.251 -4.885 -27.834 1.00 81.25 302 PRO A O 1
ATOM 2394 N N . SER A 1 303 ? 15.600 -7.024 -27.794 1.00 90.69 303 SER A N 1
ATOM 2395 C CA . SER A 1 303 ? 14.175 -6.711 -27.923 1.00 90.69 303 SER A CA 1
ATOM 2396 C C . SER A 1 303 ? 13.544 -6.517 -26.545 1.00 90.69 303 SER A C 1
ATOM 2398 O O . SER A 1 303 ? 13.539 -7.467 -25.758 1.00 90.69 303 SER A O 1
ATOM 2400 N N . ALA A 1 304 ? 12.937 -5.355 -26.289 1.00 92.19 304 ALA A N 1
ATOM 2401 C CA . ALA A 1 304 ? 12.219 -5.067 -25.041 1.00 92.19 304 ALA A CA 1
ATOM 2402 C C . ALA A 1 304 ? 11.165 -6.138 -24.697 1.00 92.19 304 ALA A C 1
ATOM 2404 O O . ALA A 1 304 ? 11.090 -6.594 -23.563 1.00 92.19 304 ALA A O 1
ATOM 2405 N N . SER A 1 305 ? 10.446 -6.651 -25.702 1.00 91.50 305 SER A N 1
ATOM 2406 C CA . SER A 1 305 ? 9.459 -7.731 -25.531 1.00 91.50 305 SER A CA 1
ATOM 2407 C C . SER A 1 305 ? 10.041 -9.021 -24.926 1.00 91.50 305 SER A C 1
ATOM 2409 O O . SER A 1 305 ? 9.358 -9.703 -24.165 1.00 91.50 305 SER A O 1
ATOM 2411 N N . SER A 1 306 ? 11.304 -9.359 -25.221 1.00 91.06 306 SER A N 1
ATOM 2412 C CA . SER A 1 306 ? 11.955 -10.524 -24.601 1.00 91.06 306 SER A CA 1
ATOM 2413 C C . SER A 1 306 ? 12.231 -10.290 -23.121 1.00 91.06 306 SER A C 1
ATOM 2415 O O . SER A 1 306 ? 12.144 -11.235 -22.346 1.00 91.06 306 SER A O 1
ATOM 2417 N N . VAL A 1 307 ? 12.566 -9.055 -22.743 1.00 93.38 307 VAL A N 1
ATOM 2418 C CA . VAL A 1 307 ? 12.814 -8.685 -21.348 1.00 93.38 307 VAL A CA 1
ATOM 2419 C C . VAL A 1 307 ? 11.503 -8.674 -20.567 1.00 93.38 307 VAL A C 1
ATOM 2421 O O . VAL A 1 307 ? 11.430 -9.246 -19.492 1.00 93.38 307 VAL A O 1
ATOM 2424 N N . GLU A 1 308 ? 10.426 -8.130 -21.133 1.00 94.75 308 GLU A N 1
ATOM 2425 C CA . GLU A 1 308 ? 9.096 -8.176 -20.509 1.00 94.75 308 GLU A CA 1
ATOM 2426 C C . GLU A 1 308 ? 8.585 -9.605 -20.295 1.00 94.75 308 GLU A C 1
ATOM 2428 O O . GLU A 1 308 ? 7.954 -9.885 -19.279 1.00 94.75 308 GLU A O 1
ATOM 2433 N N . ALA A 1 309 ? 8.853 -10.514 -21.240 1.00 92.69 309 ALA A N 1
ATOM 2434 C CA . ALA A 1 309 ? 8.509 -11.926 -21.095 1.00 92.69 309 ALA A CA 1
ATOM 2435 C C . ALA A 1 309 ? 9.311 -12.609 -19.975 1.00 92.69 309 ALA A C 1
ATOM 2437 O O . ALA A 1 309 ? 8.808 -13.530 -19.335 1.00 92.69 309 ALA A O 1
ATOM 2438 N N . GLU A 1 310 ? 10.546 -12.165 -19.744 1.00 93.50 310 GLU A N 1
ATOM 2439 C CA . GLU A 1 310 ? 11.377 -12.621 -18.634 1.00 93.50 310 GLU A CA 1
ATOM 2440 C C . GLU A 1 310 ? 10.880 -12.058 -17.297 1.00 93.50 310 GLU A C 1
ATOM 2442 O O . GLU A 1 310 ? 10.721 -12.822 -16.346 1.00 93.50 310 GLU A O 1
ATOM 2447 N N . LEU A 1 311 ? 10.529 -10.768 -17.245 1.00 95.81 311 LEU A N 1
ATOM 2448 C CA . LEU A 1 311 ? 9.904 -10.148 -16.072 1.00 95.81 311 LEU A CA 1
ATOM 2449 C C . LEU A 1 311 ? 8.613 -10.879 -15.678 1.00 95.81 311 LEU A C 1
ATOM 2451 O O . LEU A 1 311 ? 8.441 -11.240 -14.519 1.00 95.81 311 LEU A O 1
ATOM 2455 N N . ASP A 1 312 ? 7.746 -11.176 -16.651 1.00 95.38 312 ASP A N 1
ATOM 2456 C CA . ASP A 1 312 ? 6.512 -11.948 -16.444 1.00 95.38 312 ASP A CA 1
ATOM 2457 C C . ASP A 1 312 ? 6.753 -13.350 -15.875 1.00 95.38 312 ASP A C 1
ATOM 2459 O O . ASP A 1 312 ? 5.890 -13.889 -15.178 1.00 95.38 312 ASP A O 1
ATOM 2463 N N . ALA A 1 313 ? 7.871 -13.976 -16.246 1.00 94.62 313 ALA A N 1
ATOM 2464 C CA . ALA A 1 313 ? 8.205 -15.336 -15.846 1.00 94.62 313 ALA A CA 1
ATOM 2465 C C . ALA A 1 313 ? 8.854 -15.398 -14.459 1.00 94.62 313 ALA A C 1
ATOM 2467 O O . ALA A 1 313 ? 8.688 -16.401 -13.767 1.00 94.62 313 ALA A O 1
ATOM 2468 N N . GLN A 1 314 ? 9.587 -14.351 -14.071 1.00 95.25 314 GLN A N 1
ATOM 2469 C CA . GLN A 1 314 ? 10.347 -14.301 -12.821 1.00 95.25 314 GLN A CA 1
ATOM 2470 C C . GLN A 1 314 ? 9.581 -13.633 -11.679 1.00 95.25 314 GLN A C 1
ATOM 2472 O O . GLN A 1 314 ? 9.729 -14.044 -10.530 1.00 95.25 314 GLN A O 1
ATOM 2477 N N . PHE A 1 315 ? 8.761 -12.622 -11.970 1.00 97.06 315 PHE A N 1
ATOM 2478 C CA . PHE A 1 315 ? 8.115 -11.804 -10.947 1.00 97.06 315 PHE A CA 1
ATOM 2479 C C . PHE A 1 315 ? 6.620 -12.073 -10.837 1.00 97.06 315 PHE A C 1
ATOM 2481 O O . PHE A 1 315 ? 5.924 -12.392 -11.804 1.00 97.06 315 PHE A O 1
ATOM 2488 N N . ALA A 1 316 ? 6.127 -11.931 -9.612 1.00 97.38 316 ALA A N 1
ATOM 2489 C CA . ALA A 1 316 ? 4.709 -11.860 -9.334 1.00 97.38 316 ALA A CA 1
ATOM 2490 C C . ALA A 1 316 ? 4.166 -10.479 -9.716 1.00 97.38 316 ALA A C 1
ATOM 2492 O O . ALA A 1 316 ? 4.901 -9.492 -9.755 1.00 97.38 316 ALA A O 1
ATOM 2493 N N . LYS A 1 317 ? 2.862 -10.411 -9.985 1.00 97.94 317 LYS A N 1
ATOM 2494 C CA . LYS A 1 317 ? 2.171 -9.177 -10.375 1.00 97.94 317 LYS A CA 1
ATOM 2495 C C . LYS A 1 317 ? 1.093 -8.846 -9.360 1.00 97.94 317 LYS A C 1
ATOM 2497 O O . LYS A 1 317 ? 0.202 -9.658 -9.130 1.00 97.94 317 LYS A O 1
ATOM 2502 N N . VAL A 1 318 ? 1.146 -7.647 -8.800 1.00 97.81 318 VAL A N 1
ATOM 2503 C CA . VAL A 1 318 ? 0.139 -7.131 -7.872 1.00 97.81 318 VAL A CA 1
ATOM 2504 C C . VAL A 1 318 ? -0.598 -5.993 -8.559 1.00 97.81 318 VAL A C 1
ATOM 2506 O O . VAL A 1 318 ? -0.003 -4.978 -8.914 1.00 97.81 318 VAL A O 1
ATOM 2509 N N . VAL A 1 319 ? -1.897 -6.170 -8.774 1.00 97.94 319 VAL A N 1
ATOM 2510 C CA . VAL A 1 319 ? -2.761 -5.135 -9.339 1.00 97.94 319 VAL A CA 1
ATOM 2511 C C . VAL A 1 319 ? -3.193 -4.212 -8.209 1.00 97.94 319 VAL A C 1
ATOM 2513 O O . VAL A 1 319 ? -3.858 -4.640 -7.262 1.00 97.94 319 VAL A O 1
ATOM 2516 N N . LEU A 1 320 ? -2.808 -2.945 -8.314 1.00 98.38 320 LEU A N 1
ATOM 2517 C CA . LEU A 1 320 ? -3.097 -1.911 -7.335 1.00 98.38 320 LEU A CA 1
ATOM 2518 C C . LEU A 1 320 ? -4.108 -0.920 -7.908 1.00 98.38 320 LEU A C 1
ATOM 2520 O O . LEU A 1 320 ? -3.799 -0.144 -8.817 1.00 98.38 320 LEU A O 1
ATOM 2524 N N . ALA A 1 321 ? -5.311 -0.933 -7.346 1.00 97.94 321 ALA A N 1
ATOM 2525 C CA . ALA A 1 321 ? -6.362 0.005 -7.707 1.00 97.94 321 ALA A CA 1
ATOM 2526 C C . ALA A 1 321 ? -6.221 1.320 -6.926 1.00 97.94 321 ALA A C 1
ATOM 2528 O O . ALA A 1 321 ? -5.659 1.321 -5.829 1.00 97.94 321 ALA A O 1
ATOM 2529 N N . PRO A 1 322 ? -6.764 2.440 -7.420 1.00 97.50 322 PRO A N 1
ATOM 2530 C CA . PRO A 1 322 ? -6.867 3.663 -6.631 1.00 97.50 322 PRO A CA 1
ATOM 2531 C C . PRO A 1 322 ? -7.606 3.415 -5.306 1.00 97.50 322 PRO A C 1
ATOM 2533 O O . PRO A 1 322 ? -8.558 2.627 -5.251 1.00 97.50 322 PRO A O 1
ATOM 2536 N N . TRP A 1 323 ? -7.173 4.079 -4.230 1.00 95.50 323 TRP A N 1
ATOM 2537 C CA . TRP A 1 323 ? -7.790 3.932 -2.905 1.00 95.50 323 TRP A CA 1
ATOM 2538 C C . TRP A 1 323 ? -9.251 4.419 -2.880 1.00 95.50 323 TRP A C 1
ATOM 2540 O O . TRP A 1 323 ? -10.131 3.736 -2.355 1.00 95.50 323 TRP A O 1
ATOM 2550 N N . GLY A 1 324 ? -9.523 5.547 -3.545 1.00 89.44 324 GLY A N 1
ATOM 2551 C CA . GLY A 1 324 ? -10.877 6.027 -3.844 1.00 89.44 324 GLY A CA 1
ATOM 2552 C C . GLY A 1 324 ? -11.460 7.052 -2.867 1.00 89.44 324 GLY A C 1
ATOM 2553 O O . GLY A 1 324 ? -12.587 7.490 -3.078 1.00 89.44 324 GLY A O 1
ATOM 2554 N N . PHE A 1 325 ? -10.728 7.457 -1.828 1.00 85.50 325 PHE A N 1
ATOM 2555 C CA . PHE A 1 325 ? -11.100 8.593 -0.983 1.00 85.50 325 PHE A CA 1
ATOM 2556 C C . PHE A 1 325 ? -9.869 9.318 -0.438 1.00 85.50 325 PHE A C 1
ATOM 2558 O O . PHE A 1 325 ? -8.764 8.779 -0.445 1.00 85.50 325 PHE A O 1
ATOM 2565 N N . GLU A 1 326 ? -10.091 10.531 0.055 1.00 84.06 326 GLU A N 1
ATOM 2566 C CA . GLU A 1 326 ? -9.079 11.398 0.655 1.00 84.06 326 GLU A CA 1
ATOM 2567 C C . GLU A 1 326 ? -9.401 11.617 2.135 1.00 84.06 326 GLU A C 1
ATOM 2569 O O . GLU A 1 326 ? -10.577 11.665 2.512 1.00 84.06 326 GLU A O 1
ATOM 2574 N N . GLY A 1 327 ? -8.371 11.761 2.970 1.00 87.88 327 GLY A N 1
ATOM 2575 C CA . GLY A 1 327 ? -8.533 12.121 4.379 1.00 87.88 327 GLY A CA 1
ATOM 2576 C C . GLY A 1 327 ? -7.519 11.458 5.306 1.00 87.88 327 GLY A C 1
ATOM 2577 O O . GLY A 1 327 ? -7.000 10.378 5.016 1.00 87.88 327 GLY A O 1
ATOM 2578 N N . GLY A 1 328 ? -7.271 12.106 6.447 1.00 88.31 328 GLY A N 1
ATOM 2579 C CA . GLY A 1 328 ? -6.245 11.682 7.399 1.00 88.31 328 GLY A CA 1
ATOM 2580 C C . GLY A 1 328 ? -4.863 11.711 6.749 1.00 88.31 328 GLY A C 1
ATOM 2581 O O . GLY A 1 328 ? -4.472 12.716 6.162 1.00 88.31 328 GLY A O 1
ATOM 2582 N N . ASP A 1 329 ? -4.164 10.581 6.800 1.00 89.12 329 ASP A N 1
ATOM 2583 C CA . ASP A 1 329 ? -2.820 10.417 6.229 1.00 89.12 329 ASP A CA 1
ATOM 2584 C C . ASP A 1 329 ? -2.829 10.101 4.726 1.00 89.12 329 ASP A C 1
ATOM 2586 O O . ASP A 1 329 ? -1.774 9.950 4.110 1.00 89.12 329 ASP A O 1
ATOM 2590 N N . ILE A 1 330 ? -4.013 9.938 4.131 1.00 93.94 330 ILE A N 1
ATOM 2591 C CA . ILE A 1 330 ? -4.161 9.582 2.723 1.00 93.94 330 ILE A CA 1
ATOM 2592 C C . ILE A 1 330 ? -4.326 10.863 1.912 1.00 93.94 330 ILE A C 1
ATOM 2594 O O . ILE A 1 330 ? -5.404 11.465 1.864 1.00 93.94 330 ILE A O 1
ATOM 2598 N N . SER A 1 331 ? -3.229 11.268 1.273 1.00 92.94 331 SER A N 1
ATOM 2599 C CA . SER A 1 331 ? -3.190 12.409 0.365 1.00 92.94 331 SER A CA 1
ATOM 2600 C C . SER A 1 331 ? -3.776 12.070 -1.006 1.00 92.94 331 SER A C 1
ATOM 2602 O O . SER A 1 331 ? -3.805 10.912 -1.438 1.00 92.94 331 SER A O 1
ATOM 2604 N N . LYS A 1 332 ? -4.189 13.117 -1.727 1.00 94.25 332 LYS A N 1
ATOM 2605 C CA . LYS A 1 332 ? -4.448 13.032 -3.167 1.00 94.25 332 LYS A CA 1
ATOM 2606 C C . LYS A 1 332 ? -3.219 12.482 -3.897 1.00 94.25 332 LYS A C 1
ATOM 2608 O O . LYS A 1 332 ? -2.099 12.762 -3.460 1.00 94.25 332 LYS A O 1
ATOM 2613 N N . PRO A 1 333 ? -3.407 11.747 -5.007 1.00 95.88 333 PRO A N 1
ATOM 2614 C CA . PRO A 1 333 ? -2.296 11.403 -5.876 1.00 95.88 333 PRO A CA 1
ATOM 2615 C C . PRO A 1 333 ? -1.564 12.662 -6.348 1.00 95.88 333 PRO A C 1
ATOM 2617 O O . PRO A 1 333 ? -2.199 13.648 -6.719 1.00 95.88 333 PRO A O 1
ATOM 2620 N N . GLU A 1 334 ? -0.241 12.612 -6.364 1.00 95.38 334 GLU A N 1
ATOM 2621 C CA . GLU A 1 334 ? 0.627 13.688 -6.833 1.00 95.38 334 GLU A CA 1
ATOM 2622 C C . GLU A 1 334 ? 1.546 13.156 -7.933 1.00 95.38 334 GLU A C 1
ATOM 2624 O O . GLU A 1 334 ? 2.125 12.076 -7.811 1.00 95.38 334 GLU A O 1
ATOM 2629 N N . ILE A 1 335 ? 1.678 13.908 -9.024 1.00 96.31 335 ILE A N 1
ATOM 2630 C CA . ILE A 1 335 ? 2.580 13.565 -10.126 1.00 96.31 335 ILE A CA 1
ATOM 2631 C C . ILE A 1 335 ? 3.871 14.344 -9.961 1.00 96.31 335 ILE A C 1
ATOM 2633 O O . ILE A 1 335 ? 3.866 15.572 -9.891 1.00 96.31 335 ILE A O 1
ATOM 2637 N N . TRP A 1 336 ? 4.984 13.622 -9.912 1.00 95.50 336 TRP A N 1
ATOM 2638 C CA . TRP A 1 336 ? 6.287 14.224 -9.676 1.00 95.50 336 TRP A CA 1
ATOM 2639 C C . TRP A 1 336 ? 6.827 14.935 -10.914 1.00 95.50 336 TRP A C 1
ATOM 2641 O O . TRP A 1 336 ? 6.578 14.533 -12.047 1.00 95.50 336 TRP A O 1
ATOM 2651 N N . ALA A 1 337 ? 7.649 15.964 -10.699 1.00 95.19 337 ALA A N 1
ATOM 2652 C CA . ALA A 1 337 ? 8.271 16.734 -11.782 1.00 95.19 337 ALA A CA 1
ATOM 2653 C C . ALA A 1 337 ? 9.209 15.900 -12.680 1.00 95.19 337 ALA A C 1
ATOM 2655 O O . ALA A 1 337 ? 9.507 16.291 -13.805 1.00 95.19 337 ALA A O 1
ATOM 2656 N N . THR A 1 338 ? 9.685 14.758 -12.183 1.00 95.19 338 THR A N 1
ATOM 2657 C CA . THR A 1 338 ? 10.500 13.780 -12.919 1.00 95.19 338 THR A CA 1
ATOM 2658 C C . THR A 1 338 ? 9.671 12.837 -13.791 1.00 95.19 338 THR A C 1
ATOM 2660 O O . THR A 1 338 ? 10.243 12.117 -14.610 1.00 95.19 338 THR A O 1
ATOM 2663 N N . SER A 1 339 ? 8.343 12.849 -13.637 1.00 95.62 339 SER A N 1
ATOM 2664 C CA . SER A 1 339 ? 7.406 12.037 -14.406 1.00 95.62 339 SER A CA 1
ATOM 2665 C C . SER A 1 339 ? 7.493 12.345 -15.900 1.00 95.62 339 SER A C 1
ATOM 2667 O O . SER A 1 339 ? 7.505 13.503 -16.319 1.00 95.62 339 SER A O 1
ATOM 2669 N N . ARG A 1 340 ? 7.498 11.290 -16.713 1.00 94.62 340 ARG A N 1
ATOM 2670 C CA . ARG A 1 340 ? 7.433 11.339 -18.181 1.00 94.62 340 ARG A CA 1
ATOM 2671 C C . ARG A 1 340 ? 6.192 10.583 -18.632 1.00 94.62 340 ARG A C 1
ATOM 2673 O O . ARG A 1 340 ? 5.868 9.561 -18.040 1.00 94.62 340 ARG A O 1
ATOM 2680 N N . GLY A 1 341 ? 5.497 11.043 -19.663 1.00 92.12 341 GLY A N 1
ATOM 2681 C CA . GLY A 1 341 ? 4.219 10.445 -20.052 1.00 92.12 341 GLY A CA 1
ATOM 2682 C C . GLY A 1 341 ? 3.048 11.411 -19.974 1.00 92.12 341 GLY A C 1
ATOM 2683 O O . GLY A 1 341 ? 3.032 12.362 -19.192 1.00 92.12 341 GLY A O 1
ATOM 2684 N N . ALA A 1 342 ? 2.016 11.124 -20.764 1.00 93.31 342 ALA A N 1
ATOM 2685 C CA . ALA A 1 342 ? 0.738 11.813 -20.667 1.00 93.31 342 ALA A CA 1
ATOM 2686 C C . ALA A 1 342 ? -0.017 11.368 -19.402 1.00 93.31 342 ALA A C 1
ATOM 2688 O O . ALA A 1 342 ? -0.402 10.202 -19.279 1.00 93.31 342 ALA A O 1
ATOM 2689 N N . VAL A 1 343 ? -0.272 12.311 -18.492 1.00 94.06 343 VAL A N 1
ATOM 2690 C CA . VAL A 1 343 ? -1.006 12.087 -17.240 1.00 94.06 343 VAL A CA 1
ATOM 2691 C C . VAL A 1 343 ? -2.143 13.096 -17.117 1.00 94.06 343 VAL A C 1
ATOM 2693 O O . VAL A 1 343 ? -2.002 14.253 -17.512 1.00 94.06 343 VAL A O 1
ATOM 2696 N N . ILE A 1 344 ? -3.281 12.655 -16.588 1.00 94.44 344 ILE A N 1
ATOM 2697 C CA . ILE A 1 344 ? -4.381 13.537 -16.197 1.00 94.44 344 ILE A CA 1
ATOM 2698 C C . ILE A 1 344 ? -4.054 14.109 -14.818 1.00 94.44 344 ILE A C 1
ATOM 2700 O O . ILE A 1 344 ? -3.887 13.348 -13.867 1.00 94.44 344 ILE A O 1
ATOM 2704 N N . ASP A 1 345 ? -3.965 15.436 -14.717 1.00 91.19 345 ASP A N 1
ATOM 2705 C CA . ASP A 1 345 ? -3.704 16.112 -13.445 1.00 91.19 345 ASP A CA 1
ATOM 2706 C C . ASP A 1 345 ? -4.871 15.870 -12.465 1.00 91.19 345 ASP A C 1
ATOM 2708 O O . ASP A 1 345 ? -6.002 16.276 -12.759 1.00 91.19 345 ASP A O 1
ATOM 2712 N N . PRO A 1 346 ? -4.631 15.225 -11.307 1.00 88.25 346 PRO A N 1
ATOM 2713 C CA . PRO A 1 346 ? -5.671 14.954 -10.316 1.00 88.25 346 PRO A CA 1
ATOM 2714 C C . PRO A 1 346 ? -6.216 16.223 -9.639 1.00 88.25 346 PRO A C 1
ATOM 2716 O O . PRO A 1 346 ? -7.286 16.172 -9.031 1.00 88.25 346 PRO A O 1
ATOM 2719 N N . ASN A 1 347 ? -5.518 17.361 -9.732 1.00 88.94 347 ASN A N 1
ATOM 2720 C CA . ASN A 1 347 ? -5.952 18.626 -9.134 1.00 88.94 347 ASN A CA 1
ATOM 2721 C C . ASN A 1 347 ? -6.891 19.437 -10.034 1.00 88.94 347 ASN A C 1
ATOM 2723 O O . ASN A 1 347 ? -7.565 20.350 -9.552 1.00 88.94 347 ASN A O 1
ATOM 2727 N N . LEU A 1 348 ? -6.954 19.124 -11.329 1.00 87.56 348 LEU A N 1
ATOM 2728 C CA . LEU A 1 348 ? -7.858 19.795 -12.252 1.00 87.56 348 LEU A CA 1
ATOM 2729 C C . LEU A 1 348 ? -9.244 19.149 -12.161 1.00 87.56 348 LEU A C 1
ATOM 2731 O O . LEU A 1 348 ? -9.466 18.037 -12.642 1.00 87.56 348 LEU A O 1
ATOM 2735 N N . SER A 1 349 ? -10.188 19.860 -11.534 1.00 67.44 349 SER A N 1
ATOM 2736 C CA . SER A 1 349 ? -11.582 19.429 -11.400 1.00 67.44 349 SER A CA 1
ATOM 2737 C C . SER A 1 349 ? -12.159 19.020 -12.757 1.00 67.44 349 SER A C 1
ATOM 2739 O O . SER A 1 349 ? -12.265 19.825 -13.687 1.00 67.44 349 SER A O 1
ATOM 2741 N N . THR A 1 350 ? -12.579 17.760 -12.855 1.00 61.25 350 THR A N 1
ATOM 2742 C CA . THR A 1 350 ? -13.105 17.131 -14.078 1.00 61.25 350 THR A CA 1
ATOM 2743 C C . THR A 1 350 ? -14.492 17.655 -14.486 1.00 61.25 350 THR A C 1
ATOM 2745 O O . THR A 1 350 ? -15.070 17.180 -15.460 1.00 61.25 350 THR A O 1
ATOM 2748 N N . ASP A 1 351 ? -15.015 18.670 -13.789 1.00 58.53 351 ASP A N 1
ATOM 2749 C CA . ASP A 1 351 ? -16.283 19.346 -14.099 1.00 58.53 351 ASP A CA 1
ATOM 2750 C C . ASP A 1 351 ? -16.261 20.096 -15.441 1.00 58.53 351 ASP A C 1
ATOM 2752 O O . ASP A 1 351 ? -17.306 20.469 -15.972 1.00 58.53 351 ASP A O 1
ATOM 2756 N N . SER A 1 352 ? -15.085 20.278 -16.045 1.00 50.34 352 SER A N 1
ATOM 2757 C CA . SER A 1 352 ? -14.932 20.894 -17.366 1.00 50.34 352 SER A CA 1
ATOM 2758 C C . SER A 1 352 ? -14.990 19.874 -18.509 1.00 50.34 352 SER A C 1
ATOM 2760 O O . SER A 1 352 ? -14.145 19.865 -19.395 1.00 50.34 352 SER A O 1
ATOM 2762 N N . GLY A 1 353 ? -16.035 19.042 -18.506 1.00 49.66 353 GLY A N 1
ATOM 2763 C CA . GLY A 1 353 ? -16.395 18.159 -19.613 1.00 49.66 353 GLY A CA 1
ATOM 2764 C C . GLY A 1 353 ? -15.467 16.955 -19.747 1.00 49.66 353 GLY A C 1
ATOM 2765 O O . GLY A 1 353 ? -14.278 17.083 -20.014 1.00 49.66 353 GLY A O 1
ATOM 2766 N N . THR A 1 354 ? -16.030 15.753 -19.636 1.00 54.09 354 THR A N 1
ATOM 2767 C CA . THR A 1 354 ? -15.418 14.547 -20.203 1.00 54.09 354 THR A CA 1
ATOM 2768 C C . THR A 1 354 ? -14.902 14.885 -21.602 1.00 54.09 354 THR A C 1
ATOM 2770 O O . THR A 1 354 ? -15.733 15.208 -22.457 1.00 54.09 354 THR A O 1
ATOM 2773 N N . PRO A 1 355 ? -13.581 14.868 -21.863 1.00 55.44 355 PRO A N 1
ATOM 2774 C CA . PRO A 1 355 ? -13.099 15.000 -23.221 1.00 55.44 355 PRO A CA 1
ATOM 2775 C C . PRO A 1 355 ? -13.703 13.826 -23.978 1.00 55.44 355 PRO A C 1
ATOM 2777 O O . PRO A 1 355 ? -13.397 12.670 -23.680 1.00 55.44 355 PRO A O 1
ATOM 2780 N N . ASP A 1 356 ? -14.644 14.134 -24.871 1.00 53.28 356 ASP A N 1
ATOM 2781 C CA . ASP A 1 356 ? -15.302 13.158 -25.721 1.00 53.28 356 ASP A CA 1
ATOM 2782 C C . ASP A 1 356 ? -14.221 12.230 -26.275 1.00 53.28 356 ASP A C 1
ATOM 2784 O O . ASP A 1 356 ? -13.270 12.667 -26.930 1.00 53.28 356 ASP A O 1
ATOM 2788 N N . ALA A 1 357 ? -14.353 10.940 -25.972 1.00 54.03 357 ALA A N 1
ATOM 2789 C CA . ALA A 1 357 ? -13.435 9.869 -26.344 1.00 54.03 357 ALA A CA 1
ATOM 2790 C C . ALA A 1 357 ? -13.434 9.589 -27.865 1.00 54.03 357 ALA A C 1
ATOM 2792 O O . ALA A 1 357 ? -13.265 8.457 -28.308 1.00 54.03 357 ALA A O 1
ATOM 2793 N N . THR A 1 358 ? -13.638 10.618 -28.688 1.00 53.03 358 THR A N 1
ATOM 2794 C CA . THR A 1 358 ? -13.633 10.580 -30.154 1.00 53.03 358 THR A CA 1
ATOM 2795 C C . THR A 1 358 ? -12.239 10.818 -30.752 1.00 53.03 358 THR A C 1
ATOM 2797 O O . THR A 1 358 ? -12.069 10.812 -31.972 1.00 53.03 358 THR A O 1
ATOM 2800 N N . GLY A 1 359 ? -11.204 10.968 -29.921 1.00 48.16 359 GLY A N 1
ATOM 2801 C CA . GLY A 1 359 ? -9.822 11.179 -30.352 1.00 48.16 359 GLY A CA 1
ATOM 2802 C C . GLY A 1 359 ? -9.114 9.916 -30.857 1.00 48.16 359 GLY A C 1
ATOM 2803 O O . GLY A 1 359 ? -8.371 9.305 -30.106 1.00 48.16 359 GLY A O 1
ATOM 2804 N N . GLY A 1 360 ? -9.308 9.578 -32.137 1.00 56.22 360 GLY A N 1
ATOM 2805 C CA . GLY A 1 360 ? -8.408 8.808 -33.018 1.00 56.22 360 GLY A CA 1
ATOM 2806 C C . GLY A 1 360 ? -7.714 7.546 -32.467 1.00 56.22 360 GLY A C 1
ATOM 2807 O O . GLY A 1 360 ? -6.759 7.641 -31.704 1.00 56.22 360 GLY A O 1
ATOM 2808 N N . GLU A 1 361 ? -8.103 6.375 -32.989 1.00 60.12 361 GLU A N 1
ATOM 2809 C CA . GLU A 1 361 ? -7.556 5.019 -32.742 1.00 60.12 361 GLU A CA 1
ATOM 2810 C C . GLU A 1 361 ? -6.011 4.895 -32.827 1.00 60.12 361 GLU A C 1
ATOM 2812 O O . GLU A 1 361 ? -5.465 4.348 -33.787 1.00 60.12 361 GLU A O 1
ATOM 2817 N N . GLY A 1 362 ? -5.257 5.408 -31.856 1.00 66.69 362 GLY A N 1
ATOM 2818 C CA . GLY A 1 362 ? -3.797 5.255 -31.861 1.00 66.69 362 GLY A CA 1
ATOM 2819 C C . GLY A 1 362 ? -3.001 6.075 -30.852 1.00 66.69 362 GLY A C 1
ATOM 2820 O O . GLY A 1 362 ? -1.811 5.810 -30.693 1.00 66.69 362 GLY A O 1
ATOM 2821 N N . LYS A 1 363 ? -3.601 7.048 -30.154 1.00 72.62 363 LYS A N 1
ATOM 2822 C CA . LYS A 1 363 ? -2.920 7.704 -29.027 1.00 72.62 363 LYS A CA 1
ATOM 2823 C C . LYS A 1 363 ? -3.120 6.877 -27.760 1.00 72.62 363 LYS A C 1
ATOM 2825 O O . LYS A 1 363 ? -4.242 6.493 -27.443 1.00 72.62 363 LYS A O 1
ATOM 2830 N N . GLN A 1 364 ? -2.026 6.588 -27.059 1.00 80.38 364 GLN A N 1
ATOM 2831 C CA . GLN A 1 364 ? -2.080 5.943 -25.750 1.00 80.38 364 GLN A CA 1
ATOM 2832 C C . GLN A 1 364 ? -2.929 6.815 -24.819 1.00 80.38 364 GLN A C 1
ATOM 2834 O O . GLN A 1 364 ? -2.722 8.027 -24.750 1.00 80.38 364 GLN A O 1
ATOM 2839 N N . LYS A 1 365 ? -3.921 6.204 -24.163 1.00 89.75 365 LYS A N 1
ATOM 2840 C CA . LYS A 1 365 ? -4.772 6.888 -23.186 1.00 89.75 365 LYS A CA 1
ATOM 2841 C C . LYS A 1 365 ? -3.862 7.489 -22.097 1.00 89.75 365 LYS A C 1
ATOM 2843 O O . LYS A 1 365 ? -3.046 6.736 -21.562 1.00 89.75 365 LYS A O 1
ATOM 2848 N N . PRO A 1 366 ? -3.974 8.793 -21.781 1.00 93.12 366 PRO A N 1
ATOM 2849 C CA . PRO A 1 366 ? -3.270 9.381 -20.647 1.00 93.12 366 PRO A CA 1
ATOM 2850 C C . PRO A 1 366 ? -3.605 8.634 -19.354 1.00 93.12 366 PRO A C 1
ATOM 2852 O O . PRO A 1 366 ? -4.768 8.284 -19.137 1.00 93.12 366 PRO A O 1
ATOM 2855 N N . HIS A 1 367 ? -2.598 8.396 -18.516 1.00 95.38 367 HIS A N 1
ATOM 2856 C CA . HIS A 1 367 ? -2.777 7.739 -17.220 1.00 95.38 367 HIS A CA 1
ATOM 2857 C C . HIS A 1 367 ? -3.596 8.622 -16.287 1.00 95.38 367 HIS A C 1
ATOM 2859 O O . HIS A 1 367 ? -3.348 9.824 -16.186 1.00 95.38 367 HIS A O 1
ATOM 2865 N N . ASN A 1 368 ? -4.558 8.029 -15.592 1.00 95.75 368 ASN A N 1
ATOM 2866 C CA . ASN A 1 368 ? -5.363 8.702 -14.590 1.00 95.75 368 ASN A CA 1
ATOM 2867 C C . ASN A 1 368 ? -5.148 8.061 -13.207 1.00 95.75 368 ASN A C 1
ATOM 2869 O O . ASN A 1 368 ? -5.750 7.019 -12.926 1.00 95.75 368 ASN A O 1
ATOM 2873 N N . PRO A 1 369 ? -4.390 8.713 -12.306 1.00 96.31 369 PRO A N 1
ATOM 2874 C CA . PRO A 1 369 ? -4.114 8.223 -10.953 1.00 96.31 369 PRO A CA 1
ATOM 2875 C C . PRO A 1 369 ? -5.350 7.859 -10.120 1.00 96.31 369 PRO A C 1
ATOM 2877 O O . PRO A 1 369 ? -5.281 6.994 -9.251 1.00 96.31 369 PRO A O 1
ATOM 2880 N N . LEU A 1 370 ? -6.491 8.505 -10.381 1.00 94.81 370 LEU A N 1
ATOM 2881 C CA . LEU A 1 370 ? -7.726 8.330 -9.612 1.00 94.81 370 LEU A CA 1
ATOM 2882 C C . LEU A 1 370 ? -8.574 7.145 -10.082 1.00 94.81 370 LEU A C 1
ATOM 2884 O O . LEU A 1 370 ? -9.479 6.724 -9.363 1.00 94.81 370 LEU A O 1
ATOM 2888 N N . THR A 1 371 ? -8.322 6.622 -11.285 1.00 95.75 371 THR A N 1
ATOM 2889 C CA . THR A 1 371 ? -9.187 5.591 -11.893 1.00 95.75 371 THR A CA 1
ATOM 2890 C C . THR A 1 371 ? -8.437 4.391 -12.450 1.00 95.75 371 THR A C 1
ATOM 2892 O O . THR A 1 371 ? -8.996 3.297 -12.455 1.00 95.75 371 THR A O 1
ATOM 2895 N N . ASP A 1 372 ? -7.201 4.573 -12.907 1.00 96.81 372 ASP A N 1
ATOM 2896 C CA . ASP A 1 372 ? -6.444 3.514 -13.554 1.00 96.81 372 ASP A CA 1
ATOM 2897 C C . ASP A 1 372 ? -5.724 2.647 -12.509 1.00 96.81 372 ASP A C 1
ATOM 2899 O O . ASP A 1 372 ? -5.084 3.141 -11.572 1.00 96.81 372 ASP A O 1
ATOM 2903 N N . ASP A 1 373 ? -5.824 1.333 -12.696 1.00 97.81 373 ASP A N 1
ATOM 2904 C CA . ASP A 1 373 ? -5.066 0.345 -11.935 1.00 97.81 373 ASP A CA 1
ATOM 2905 C C . ASP A 1 373 ? -3.613 0.304 -12.435 1.00 97.81 373 ASP A C 1
ATOM 2907 O O . ASP A 1 373 ? -3.347 0.471 -13.628 1.00 97.81 373 ASP A O 1
ATOM 2911 N N . ILE A 1 374 ? -2.669 0.023 -11.537 1.00 98.00 374 ILE A N 1
ATOM 2912 C CA . ILE A 1 374 ? -1.264 -0.221 -11.895 1.00 98.00 374 ILE A CA 1
ATOM 2913 C C . ILE A 1 374 ? -0.870 -1.662 -11.580 1.00 98.00 374 ILE A C 1
ATOM 2915 O O . ILE A 1 374 ? -1.456 -2.298 -10.705 1.00 98.00 374 ILE A O 1
ATOM 2919 N N . VAL A 1 375 ? 0.131 -2.182 -12.290 1.00 98.19 375 VAL A N 1
ATOM 2920 C CA . VAL A 1 375 ? 0.647 -3.543 -12.088 1.00 98.19 375 VAL A CA 1
ATOM 2921 C C . VAL A 1 375 ? 2.051 -3.461 -11.509 1.00 98.19 375 VAL A C 1
ATOM 2923 O O . VAL A 1 375 ? 3.015 -3.218 -12.235 1.00 98.19 375 VAL A O 1
ATOM 2926 N N . LEU A 1 376 ? 2.152 -3.665 -10.199 1.00 98.19 376 LEU A N 1
ATOM 2927 C CA . LEU A 1 376 ? 3.411 -3.702 -9.470 1.00 98.19 376 LEU A CA 1
ATOM 2928 C C . LEU A 1 376 ? 4.081 -5.068 -9.657 1.00 98.19 376 LEU A C 1
ATOM 2930 O O . LEU A 1 376 ? 3.452 -6.106 -9.434 1.00 98.19 376 LEU A O 1
ATOM 2934 N N . LEU A 1 377 ? 5.351 -5.071 -10.058 1.00 98.06 377 LEU A N 1
ATOM 2935 C CA . LEU A 1 377 ? 6.181 -6.273 -10.063 1.00 98.06 377 LEU A CA 1
ATOM 2936 C C . LEU A 1 377 ? 6.797 -6.473 -8.681 1.00 98.06 377 LEU A C 1
ATOM 2938 O O . LEU A 1 377 ? 7.394 -5.550 -8.136 1.00 98.06 377 LEU A O 1
ATOM 2942 N N . VAL A 1 378 ? 6.653 -7.678 -8.132 1.00 97.50 378 VAL A N 1
ATOM 2943 C CA . VAL A 1 378 ? 7.192 -8.039 -6.814 1.00 97.50 378 VAL A CA 1
ATOM 2944 C C . VAL A 1 378 ? 7.853 -9.412 -6.849 1.00 97.50 378 VAL A C 1
ATOM 2946 O O . VAL A 1 378 ? 7.514 -10.273 -7.671 1.00 97.50 378 VAL A O 1
ATOM 2949 N N . GLN A 1 379 ? 8.790 -9.651 -5.935 1.00 96.94 379 GLN A N 1
ATOM 2950 C CA . GLN A 1 379 ? 9.398 -10.968 -5.767 1.00 96.94 379 GLN A CA 1
ATOM 2951 C C . GLN A 1 379 ? 8.352 -12.059 -5.449 1.00 96.94 379 GLN A C 1
ATOM 2953 O O . GLN A 1 379 ? 7.450 -11.829 -4.640 1.00 96.94 379 GLN A O 1
ATOM 2958 N N . PRO A 1 380 ? 8.473 -13.277 -6.018 1.00 96.88 380 PRO A N 1
ATOM 2959 C CA . PRO A 1 380 ? 7.467 -14.330 -5.849 1.00 96.88 380 PRO A CA 1
ATOM 2960 C C . PRO A 1 380 ? 7.183 -14.742 -4.402 1.00 96.88 380 PRO A C 1
ATOM 2962 O O . PRO A 1 380 ? 6.052 -15.099 -4.093 1.00 96.88 380 PRO A O 1
ATOM 2965 N N . HIS A 1 381 ? 8.171 -14.686 -3.503 1.00 95.94 381 HIS A N 1
ATOM 2966 C CA . HIS A 1 381 ? 7.976 -15.058 -2.093 1.00 95.94 381 HIS A CA 1
ATOM 2967 C C . HIS A 1 381 ? 7.044 -14.094 -1.338 1.00 95.94 381 HIS A C 1
ATOM 2969 O O . HIS A 1 381 ? 6.455 -14.475 -0.331 1.00 95.94 381 HIS A O 1
ATOM 2975 N N . LEU A 1 382 ? 6.836 -12.878 -1.857 1.00 95.50 382 LEU A N 1
ATOM 2976 C CA . LEU A 1 382 ? 5.928 -11.889 -1.270 1.00 95.50 382 LEU A CA 1
ATOM 2977 C C . LEU A 1 382 ? 4.453 -12.214 -1.521 1.00 95.50 382 LEU A C 1
ATOM 2979 O O . LEU A 1 382 ? 3.581 -11.642 -0.866 1.00 95.50 382 LEU A O 1
ATOM 2983 N N . LEU A 1 383 ? 4.163 -13.132 -2.449 1.00 95.25 383 LEU A N 1
ATOM 2984 C CA . LEU A 1 383 ? 2.804 -13.571 -2.763 1.00 95.25 383 LEU A CA 1
ATOM 2985 C C . LEU A 1 383 ? 2.078 -14.126 -1.545 1.00 95.25 383 LEU A C 1
ATOM 2987 O O . LEU A 1 383 ? 0.896 -13.836 -1.366 1.00 95.25 383 LEU A O 1
ATOM 2991 N N . ASP A 1 384 ? 2.773 -14.896 -0.711 1.00 95.25 384 ASP A N 1
ATOM 2992 C CA . ASP A 1 384 ? 2.168 -15.539 0.453 1.00 95.25 384 ASP A CA 1
ATOM 2993 C C . ASP A 1 384 ? 1.650 -14.491 1.439 1.00 95.25 384 ASP A C 1
ATOM 2995 O O . ASP A 1 384 ? 0.562 -14.642 1.983 1.00 95.25 384 ASP A O 1
ATOM 2999 N N . THR A 1 385 ? 2.367 -13.377 1.600 1.00 95.94 385 THR A N 1
ATOM 3000 C CA . THR A 1 385 ? 1.940 -12.273 2.466 1.00 95.94 385 THR A CA 1
ATOM 3001 C C . THR A 1 385 ? 0.890 -11.394 1.785 1.00 95.94 385 THR A C 1
ATOM 3003 O O . THR A 1 385 ? -0.144 -11.103 2.381 1.00 95.94 385 THR A O 1
ATOM 3006 N N . LEU A 1 386 ? 1.118 -10.980 0.532 1.00 95.94 386 LEU A N 1
ATOM 3007 C CA . LEU A 1 386 ? 0.248 -10.028 -0.174 1.00 95.94 386 LEU A CA 1
ATOM 3008 C C . LEU A 1 386 ? -1.104 -10.631 -0.585 1.00 95.94 386 LEU A C 1
ATOM 3010 O O . LEU A 1 386 ? -2.101 -9.916 -0.664 1.00 95.94 386 LEU A O 1
ATOM 3014 N N . SER A 1 387 ? -1.175 -11.944 -0.810 1.00 96.19 387 SER A N 1
ATOM 3015 C CA . SER A 1 387 ? -2.437 -12.634 -1.117 1.00 96.19 387 SER A CA 1
ATOM 3016 C C . SER A 1 387 ? -3.386 -12.730 0.083 1.00 96.19 387 SER A C 1
ATOM 3018 O O . SER A 1 387 ? -4.596 -12.859 -0.108 1.00 96.19 387 SER A O 1
ATOM 3020 N N . LEU A 1 388 ? -2.868 -12.620 1.312 1.00 95.44 388 LEU A N 1
ATOM 3021 C CA . LEU A 1 388 ? -3.666 -12.646 2.544 1.00 95.44 388 LEU A CA 1
ATOM 3022 C C . LEU A 1 388 ? -4.366 -11.315 2.838 1.00 95.44 388 LEU A C 1
ATOM 3024 O O . LEU A 1 388 ? -5.190 -11.253 3.751 1.00 95.44 388 LEU A O 1
ATOM 3028 N N . VAL A 1 389 ? -4.046 -10.260 2.084 1.00 93.25 389 VAL A N 1
ATOM 3029 C CA . VAL A 1 389 ? -4.430 -8.878 2.400 1.00 93.25 389 VAL A CA 1
ATOM 3030 C C . VAL A 1 389 ? -5.135 -8.142 1.248 1.00 93.25 389 VAL A C 1
ATOM 3032 O O . VAL A 1 389 ? -4.773 -7.007 0.917 1.00 93.25 389 VAL A O 1
ATOM 3035 N N . PRO A 1 390 ? -6.169 -8.732 0.614 1.00 94.44 390 PRO A N 1
ATOM 3036 C CA . PRO A 1 390 ? -6.948 -8.001 -0.377 1.00 94.44 390 PRO A CA 1
ATOM 3037 C C . PRO A 1 390 ? -7.573 -6.753 0.263 1.00 94.44 390 PRO A C 1
ATOM 3039 O O . PRO A 1 390 ? -8.173 -6.814 1.334 1.00 94.44 390 PRO A O 1
ATOM 3042 N N . GLY A 1 391 ? -7.432 -5.610 -0.403 1.00 95.94 391 GLY A N 1
ATOM 3043 C CA . GLY A 1 391 ? -7.945 -4.324 0.061 1.00 95.94 391 GLY A CA 1
ATOM 3044 C C . GLY A 1 391 ? -6.996 -3.511 0.942 1.00 95.94 391 GLY A C 1
ATOM 3045 O O . GLY A 1 391 ? -7.369 -2.400 1.310 1.00 95.94 391 GLY A O 1
ATOM 3046 N N . PHE A 1 392 ? -5.787 -3.991 1.260 1.00 96.94 392 PHE A N 1
ATOM 3047 C CA . PHE A 1 392 ? -4.791 -3.161 1.952 1.00 96.94 392 PHE A CA 1
ATOM 3048 C C . PHE A 1 392 ? -4.399 -1.959 1.113 1.00 96.94 392 PHE A C 1
ATOM 3050 O O . PHE A 1 392 ? -4.147 -2.102 -0.080 1.00 96.94 392 PHE A O 1
ATOM 3057 N N . GLY A 1 393 ? -4.296 -0.800 1.752 1.00 97.69 393 GLY A N 1
ATOM 3058 C CA . GLY A 1 393 ? -3.745 0.403 1.154 1.00 97.69 393 GLY A CA 1
ATOM 3059 C C . GLY A 1 393 ? -2.232 0.420 1.305 1.00 97.69 393 GLY A C 1
ATOM 3060 O O . GLY A 1 393 ? -1.709 0.203 2.393 1.00 97.69 393 GLY A O 1
ATOM 3061 N N . LEU A 1 394 ? -1.526 0.707 0.227 1.00 97.94 394 LEU A N 1
ATOM 3062 C CA . LEU A 1 394 ? -0.099 0.978 0.207 1.00 97.94 394 LEU A CA 1
ATOM 3063 C C . LEU A 1 394 ? 0.061 2.419 -0.265 1.00 97.94 394 LEU A C 1
ATOM 3065 O O . LEU A 1 394 ? -0.408 2.758 -1.346 1.00 97.94 394 LEU A O 1
ATOM 3069 N N . GLY A 1 395 ? 0.655 3.270 0.560 1.00 97.38 395 GLY A N 1
ATOM 3070 C CA . GLY A 1 395 ? 1.103 4.606 0.184 1.00 97.38 395 GLY A CA 1
ATOM 3071 C C . GLY A 1 395 ? 2.551 4.516 -0.255 1.00 97.38 395 GLY A C 1
ATOM 3072 O O . GLY A 1 395 ? 3.385 4.085 0.541 1.00 97.38 395 GLY A O 1
ATOM 3073 N N . ALA A 1 396 ? 2.852 4.867 -1.502 1.00 97.38 396 ALA A N 1
ATOM 3074 C CA . ALA A 1 396 ? 4.224 4.851 -1.991 1.00 97.38 396 ALA A CA 1
ATOM 3075 C C . ALA A 1 396 ? 4.449 5.819 -3.155 1.00 97.38 396 ALA A C 1
ATOM 3077 O O . ALA A 1 396 ? 3.510 6.387 -3.718 1.00 97.38 396 ALA A O 1
ATOM 3078 N N . MET A 1 397 ? 5.719 5.959 -3.533 1.00 97.56 397 MET A N 1
ATOM 3079 C CA . MET A 1 397 ? 6.113 6.467 -4.843 1.00 97.56 397 MET A CA 1
ATOM 3080 C C . MET A 1 397 ? 6.156 5.322 -5.857 1.00 97.56 397 MET A C 1
ATOM 3082 O O . MET A 1 397 ? 7.007 4.439 -5.761 1.00 97.56 397 MET A O 1
ATOM 3086 N N . TRP A 1 398 ? 5.239 5.355 -6.816 1.00 98.12 398 TRP A N 1
ATOM 3087 C CA . TRP A 1 398 ? 5.085 4.400 -7.906 1.00 98.12 398 TRP A CA 1
ATOM 3088 C C . TRP A 1 398 ? 5.803 4.912 -9.149 1.00 98.12 398 TRP A C 1
ATOM 3090 O O . TRP A 1 398 ? 5.560 6.035 -9.595 1.00 98.12 398 TRP A O 1
ATOM 3100 N N . VAL A 1 399 ? 6.653 4.073 -9.736 1.00 98.19 399 VAL A N 1
ATOM 3101 C CA . VAL A 1 399 ? 7.404 4.413 -10.945 1.00 98.19 399 VAL A CA 1
ATOM 3102 C C . VAL A 1 399 ? 7.070 3.432 -12.056 1.00 98.19 399 VAL A C 1
ATOM 3104 O O . VAL A 1 399 ? 7.248 2.220 -11.923 1.00 98.19 399 VAL A O 1
ATOM 3107 N N . GLN A 1 400 ? 6.594 3.969 -13.172 1.00 98.00 400 GLN A N 1
ATOM 3108 C CA . GLN A 1 400 ? 6.285 3.204 -14.366 1.00 98.00 400 GLN A CA 1
ATOM 3109 C C . GLN A 1 400 ? 7.570 2.800 -15.097 1.00 98.00 400 GLN A C 1
ATOM 3111 O O . GLN A 1 400 ? 8.440 3.630 -15.368 1.00 98.00 400 GLN A O 1
ATOM 3116 N N . LEU A 1 401 ? 7.649 1.535 -15.496 1.00 97.62 401 LEU A N 1
ATOM 3117 C CA . LEU A 1 401 ? 8.651 1.018 -16.422 1.00 97.62 401 LEU A CA 1
ATOM 3118 C C . LEU A 1 401 ? 8.126 1.160 -17.852 1.00 97.62 401 LEU A C 1
ATOM 3120 O O . LEU A 1 401 ? 7.086 0.598 -18.201 1.00 97.62 401 LEU A O 1
ATOM 3124 N N . VAL A 1 402 ? 8.853 1.902 -18.685 1.00 96.06 402 VAL A N 1
ATOM 3125 C CA . VAL A 1 402 ? 8.491 2.177 -20.082 1.00 96.06 402 VAL A CA 1
ATOM 3126 C C . VAL A 1 402 ? 9.640 1.762 -20.987 1.00 96.06 402 VAL A C 1
ATOM 3128 O O . VAL A 1 402 ? 10.805 1.899 -20.625 1.00 96.06 402 VAL A O 1
ATOM 3131 N N . ARG A 1 403 ? 9.347 1.249 -22.184 1.00 95.62 403 ARG A N 1
ATOM 3132 C CA . ARG A 1 403 ? 10.397 0.944 -23.162 1.00 95.62 403 ARG A CA 1
ATOM 3133 C C . ARG A 1 403 ? 11.089 2.230 -23.607 1.00 95.62 403 ARG A C 1
ATOM 3135 O O . ARG A 1 403 ? 10.422 3.218 -23.908 1.00 95.62 403 ARG A O 1
ATOM 3142 N N . SER A 1 404 ? 12.408 2.209 -23.750 1.00 94.62 404 SER A N 1
ATOM 3143 C CA . SER A 1 404 ? 13.172 3.386 -24.191 1.00 94.62 404 SER A CA 1
ATOM 3144 C C . SER A 1 404 ? 12.706 3.896 -25.563 1.00 94.62 404 SER A C 1
ATOM 3146 O O . SER A 1 404 ? 12.582 5.097 -25.774 1.00 94.62 404 SER A O 1
ATOM 3148 N N . GLU A 1 405 ? 12.342 2.982 -26.471 1.00 91.81 405 GLU A N 1
ATOM 3149 C CA . GLU A 1 405 ? 11.817 3.322 -27.803 1.00 91.81 405 GLU A CA 1
ATOM 3150 C C . GLU A 1 405 ? 10.465 4.049 -27.781 1.00 91.81 405 GLU A C 1
ATOM 3152 O O . GLU A 1 405 ? 10.114 4.715 -28.755 1.00 91.81 405 GLU A O 1
ATOM 3157 N N . ASP A 1 406 ? 9.698 3.889 -26.703 1.00 90.12 406 ASP A N 1
ATOM 3158 C CA . ASP A 1 406 ? 8.394 4.518 -26.526 1.00 90.12 406 ASP A CA 1
ATOM 3159 C C . ASP A 1 406 ? 8.532 5.894 -25.874 1.00 90.12 406 ASP A C 1
ATOM 3161 O O . ASP A 1 406 ? 7.827 6.824 -26.262 1.00 90.12 406 ASP A O 1
ATOM 3165 N N . ALA A 1 407 ? 9.488 6.039 -24.951 1.00 89.25 407 ALA A N 1
ATOM 3166 C CA . ALA A 1 407 ? 9.801 7.307 -24.298 1.00 89.25 407 ALA A CA 1
ATOM 3167 C C . ALA A 1 407 ? 10.332 8.366 -25.285 1.00 89.25 407 ALA A C 1
ATOM 3169 O O . ALA A 1 407 ? 10.014 9.543 -25.163 1.00 89.25 407 ALA A O 1
ATOM 3170 N N . GLU A 1 408 ? 11.105 7.965 -26.300 1.00 87.12 408 GLU A N 1
ATOM 3171 C CA . GLU A 1 408 ? 11.644 8.896 -27.306 1.00 87.12 408 GLU A CA 1
ATOM 3172 C C . GLU A 1 408 ? 10.606 9.338 -28.355 1.00 87.12 408 GLU A C 1
ATOM 3174 O O . GLU A 1 408 ? 10.774 10.366 -29.014 1.00 87.12 408 GLU A O 1
ATOM 3179 N N . LYS A 1 409 ? 9.525 8.569 -28.538 1.00 80.06 409 LYS A N 1
ATOM 3180 C CA . LYS A 1 409 ? 8.553 8.757 -29.630 1.00 80.06 409 LYS A CA 1
ATOM 3181 C C . LYS A 1 409 ? 7.327 9.584 -29.254 1.00 80.06 409 LYS A C 1
ATOM 3183 O O . LYS A 1 409 ? 6.409 9.670 -30.069 1.00 80.06 409 LYS A O 1
ATOM 3188 N N . GLU A 1 410 ? 7.302 10.250 -28.099 1.00 65.56 410 GLU A N 1
ATOM 3189 C CA . GLU A 1 410 ? 6.142 11.043 -27.646 1.00 65.56 410 GLU A CA 1
ATOM 3190 C C . GLU A 1 410 ? 5.679 12.154 -28.624 1.00 65.56 410 GLU A C 1
ATOM 3192 O O . GLU A 1 410 ? 4.586 12.694 -28.462 1.00 65.56 410 GLU A O 1
ATOM 3197 N N . GLY A 1 411 ? 6.431 12.452 -29.693 1.00 65.44 411 GLY A N 1
ATOM 3198 C CA . GLY A 1 411 ? 6.030 13.371 -30.771 1.00 65.44 411 GLY A CA 1
ATOM 3199 C C . GLY A 1 411 ? 5.748 12.753 -32.151 1.00 65.44 411 GLY A C 1
ATOM 3200 O O . GLY A 1 411 ? 5.248 13.457 -33.028 1.00 65.44 411 GLY A O 1
ATOM 3201 N N . ALA A 1 412 ? 6.047 11.471 -32.387 1.00 60.06 412 ALA A N 1
ATOM 3202 C CA . ALA A 1 412 ? 5.958 10.849 -33.712 1.00 60.06 412 ALA A CA 1
ATOM 3203 C C . ALA A 1 412 ? 4.932 9.708 -33.695 1.00 60.06 412 ALA A C 1
ATOM 3205 O O . ALA A 1 412 ? 5.113 8.714 -33.000 1.00 60.06 412 ALA A O 1
ATOM 3206 N N . GLY A 1 413 ? 3.829 9.868 -34.437 1.00 64.31 413 GLY A N 1
ATOM 3207 C CA . GLY A 1 413 ? 2.691 8.942 -34.428 1.00 64.31 413 GLY A CA 1
ATOM 3208 C C . GLY A 1 413 ? 3.101 7.465 -34.502 1.00 64.31 413 GLY A C 1
ATOM 3209 O O . GLY A 1 413 ? 3.836 7.065 -35.401 1.00 64.31 413 GLY A O 1
ATOM 3210 N N . ARG A 1 414 ? 2.621 6.661 -33.545 1.00 63.19 414 ARG A N 1
ATOM 3211 C CA . ARG A 1 414 ? 2.862 5.212 -33.498 1.00 63.19 414 ARG A CA 1
ATOM 3212 C C . ARG A 1 414 ? 2.210 4.503 -34.688 1.00 63.19 414 ARG A C 1
ATOM 3214 O O . ARG A 1 414 ? 1.055 4.766 -35.027 1.00 63.19 414 ARG A O 1
ATOM 3221 N N . ASP A 1 415 ? 2.927 3.535 -35.251 1.00 65.69 415 ASP A N 1
ATOM 3222 C CA . ASP A 1 415 ? 2.384 2.602 -36.237 1.00 65.69 415 ASP A CA 1
ATOM 3223 C C . ASP A 1 415 ? 1.285 1.726 -35.607 1.00 65.69 415 ASP A C 1
ATOM 3225 O O . ASP A 1 415 ? 1.485 1.080 -34.577 1.00 65.69 415 ASP A O 1
ATOM 3229 N N . ARG A 1 416 ? 0.118 1.676 -36.261 1.00 64.12 416 ARG A N 1
ATOM 3230 C CA . ARG A 1 416 ? -1.150 1.060 -35.805 1.00 64.12 416 ARG A CA 1
ATOM 3231 C C . ARG A 1 416 ? -1.156 -0.476 -35.627 1.00 64.12 416 ARG A C 1
ATOM 3233 O O . ARG A 1 416 ? -2.222 -1.080 -35.618 1.00 64.12 416 ARG A O 1
ATOM 3240 N N . GLY A 1 417 ? -0.005 -1.135 -35.513 1.00 69.88 417 GLY A N 1
ATOM 3241 C CA . GLY A 1 417 ? 0.086 -2.604 -35.533 1.00 69.88 417 GLY A CA 1
ATOM 3242 C C . GLY A 1 417 ? 0.735 -3.271 -34.321 1.00 69.88 417 GLY A C 1
ATOM 3243 O O . GLY A 1 417 ? 0.767 -4.499 -34.277 1.00 69.88 417 GLY A O 1
ATOM 3244 N N . SER A 1 418 ? 1.283 -2.512 -33.369 1.00 67.44 418 SER A N 1
ATOM 3245 C CA . SER A 1 418 ? 1.949 -3.103 -32.203 1.00 67.44 418 SER A CA 1
ATOM 3246 C C . SER A 1 418 ? 0.936 -3.411 -31.103 1.00 67.44 418 SER A C 1
ATOM 3248 O O . SER A 1 418 ? 0.158 -2.541 -30.722 1.00 67.44 418 SER A O 1
ATOM 3250 N N . GLU A 1 419 ? 0.970 -4.640 -30.584 1.00 73.25 419 GLU A N 1
ATOM 3251 C CA . GLU A 1 419 ? 0.284 -5.047 -29.351 1.00 73.25 419 GLU A CA 1
ATOM 3252 C C . GLU A 1 419 ? 0.532 -3.994 -28.256 1.00 73.25 419 GLU A C 1
ATOM 3254 O O . GLU A 1 419 ? 1.665 -3.515 -28.121 1.00 73.25 419 GLU A O 1
ATOM 3259 N N . CYS A 1 420 ? -0.523 -3.582 -27.536 1.00 65.00 420 CYS A N 1
ATOM 3260 C CA . CYS A 1 420 ? -0.409 -2.566 -26.490 1.00 65.00 420 CYS A CA 1
ATOM 3261 C C . CYS A 1 420 ? 0.691 -2.985 -25.502 1.00 65.00 420 CYS A C 1
ATOM 3263 O O . CYS A 1 420 ? 0.603 -4.083 -24.944 1.00 65.00 420 CYS A O 1
ATOM 3265 N N . PRO A 1 421 ? 1.728 -2.156 -25.299 1.00 78.38 421 PRO A N 1
ATOM 3266 C CA . PRO A 1 421 ? 2.841 -2.521 -24.439 1.00 78.38 421 PRO A CA 1
ATOM 3267 C C . PRO A 1 421 ? 2.339 -2.748 -23.014 1.00 78.38 421 PRO A C 1
ATOM 3269 O O . PRO A 1 421 ? 1.520 -1.984 -22.493 1.00 78.38 421 PRO A O 1
ATOM 3272 N N . LYS A 1 422 ? 2.822 -3.823 -22.387 1.00 86.69 422 LYS A N 1
ATOM 3273 C CA . LYS A 1 422 ? 2.517 -4.105 -20.986 1.00 86.69 422 LYS A CA 1
ATOM 3274 C C . LYS A 1 422 ? 3.134 -3.005 -20.138 1.00 86.69 422 LYS A C 1
ATOM 3276 O O . LYS A 1 422 ? 4.285 -2.636 -20.337 1.00 86.69 422 LYS A O 1
ATOM 3281 N N . THR A 1 423 ? 2.353 -2.466 -19.213 1.00 93.19 423 THR A N 1
ATOM 3282 C CA . THR A 1 423 ? 2.816 -1.409 -18.319 1.00 93.19 423 THR A CA 1
ATOM 3283 C C . THR A 1 423 ? 3.098 -2.007 -16.952 1.00 93.19 423 THR A C 1
ATOM 3285 O O . THR A 1 423 ? 2.171 -2.396 -16.244 1.00 93.19 423 THR A O 1
ATOM 3288 N N . TYR A 1 424 ? 4.376 -2.084 -16.598 1.00 97.56 424 TYR A N 1
ATOM 3289 C CA . TYR A 1 424 ? 4.823 -2.525 -15.282 1.00 97.56 424 TYR A CA 1
ATOM 3290 C C . TYR A 1 424 ? 5.227 -1.341 -14.423 1.00 97.56 424 TYR A C 1
ATOM 3292 O O . TYR A 1 424 ? 5.600 -0.290 -14.939 1.00 97.56 424 TYR A O 1
ATOM 3300 N N . TRP A 1 425 ? 5.158 -1.532 -13.115 1.00 98.31 425 TRP A N 1
ATOM 3301 C CA . TRP A 1 425 ? 5.537 -0.542 -12.124 1.00 98.31 425 TRP A CA 1
ATOM 3302 C C . TRP A 1 425 ? 6.438 -1.187 -11.072 1.00 98.31 425 TRP A C 1
ATOM 3304 O O . TRP A 1 425 ? 6.315 -2.381 -10.787 1.00 98.31 425 TRP A O 1
ATOM 3314 N N . TYR A 1 426 ? 7.323 -0.384 -10.495 1.00 98.12 426 TYR A N 1
ATOM 3315 C CA . TYR A 1 426 ? 8.020 -0.672 -9.241 1.00 98.12 426 TYR A CA 1
ATOM 3316 C C . TYR A 1 426 ? 7.731 0.464 -8.248 1.00 98.12 426 TYR A C 1
ATOM 3318 O O . TYR A 1 426 ? 7.039 1.428 -8.596 1.00 98.12 426 TYR A O 1
ATOM 3326 N N . HIS A 1 427 ? 8.210 0.357 -7.011 1.00 97.56 427 HIS A N 1
ATOM 3327 C CA . HIS A 1 427 ? 8.044 1.423 -6.023 1.00 97.56 427 HIS A CA 1
ATOM 3328 C C . HIS A 1 427 ? 9.379 1.813 -5.383 1.00 97.56 427 HIS A C 1
ATOM 3330 O O . HIS A 1 427 ? 10.291 1.004 -5.339 1.00 97.56 427 HIS A O 1
ATOM 3336 N N . GLU A 1 428 ? 9.522 3.040 -4.886 1.00 94.88 428 GLU A N 1
ATOM 3337 C CA . GLU A 1 428 ? 10.771 3.477 -4.231 1.00 94.88 428 GLU A CA 1
ATOM 3338 C C . GLU A 1 428 ? 10.569 3.715 -2.734 1.00 94.88 428 GLU A C 1
ATOM 3340 O O . GLU A 1 428 ? 11.097 2.978 -1.907 1.00 94.88 428 GLU A O 1
ATOM 3345 N N . ASP A 1 429 ? 9.762 4.710 -2.374 1.00 93.38 429 ASP A N 1
ATOM 3346 C CA . ASP A 1 429 ? 9.569 5.126 -0.985 1.00 93.38 429 ASP A CA 1
ATOM 3347 C C . ASP A 1 429 ? 8.181 4.681 -0.501 1.00 93.38 429 ASP A C 1
ATOM 3349 O O . ASP A 1 429 ? 7.172 5.246 -0.925 1.00 93.38 429 ASP A O 1
ATOM 3353 N N . LEU A 1 430 ? 8.117 3.665 0.369 1.00 95.31 430 LEU A N 1
ATOM 3354 C CA . LEU A 1 430 ? 6.874 3.252 1.029 1.00 95.31 430 LEU A CA 1
ATOM 3355 C C . LEU A 1 430 ? 6.588 4.193 2.206 1.00 95.31 430 LEU A C 1
ATOM 3357 O O . LEU A 1 430 ? 7.352 4.252 3.167 1.00 95.31 430 LEU A O 1
ATOM 3361 N N . THR A 1 431 ? 5.483 4.927 2.139 1.00 94.94 431 THR A N 1
ATOM 3362 C CA . THR A 1 431 ? 5.103 5.939 3.135 1.00 94.94 431 THR A CA 1
ATOM 3363 C C . THR A 1 431 ? 4.023 5.473 4.094 1.00 94.94 431 THR A C 1
ATOM 3365 O O . THR A 1 431 ? 3.932 5.960 5.220 1.00 94.94 431 THR A O 1
ATOM 3368 N N . GLY A 1 432 ? 3.210 4.500 3.695 1.00 95.38 432 GLY A N 1
ATOM 3369 C CA . GLY A 1 432 ? 2.148 4.004 4.552 1.00 95.38 432 GLY A CA 1
ATOM 3370 C C . GLY A 1 432 ? 1.649 2.631 4.149 1.00 95.38 432 GLY A C 1
ATOM 3371 O O . GLY A 1 432 ? 1.637 2.265 2.979 1.00 95.38 432 GLY A O 1
ATOM 3372 N N . ILE A 1 433 ? 1.203 1.879 5.150 1.00 97.31 433 ILE A N 1
ATOM 3373 C CA . ILE A 1 433 ? 0.437 0.649 4.974 1.00 97.31 433 ILE A CA 1
ATOM 3374 C C . ILE A 1 433 ? -0.847 0.810 5.775 1.00 97.31 433 ILE A C 1
ATOM 3376 O O . ILE A 1 433 ? -0.821 1.031 6.989 1.00 97.31 433 ILE A O 1
ATOM 3380 N N . PHE A 1 434 ? -1.972 0.731 5.089 1.00 97.44 434 PHE A N 1
ATOM 3381 C CA . PHE A 1 434 ? -3.290 0.992 5.631 1.00 97.44 434 PHE A CA 1
ATOM 3382 C C . PHE A 1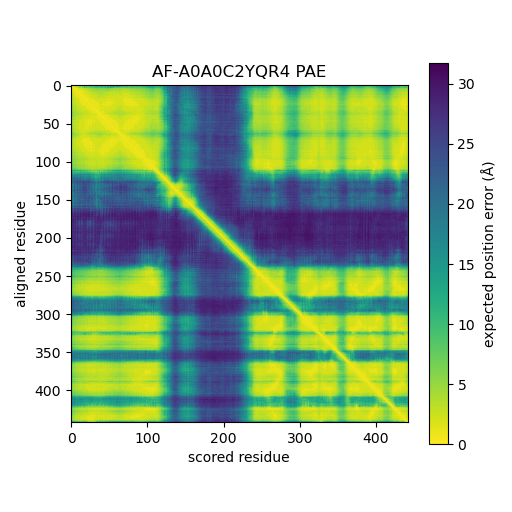 434 ? -4.092 -0.310 5.618 1.00 97.44 434 PHE A C 1
ATOM 3384 O O . PHE A 1 434 ? -4.206 -0.938 4.562 1.00 97.44 434 PHE A O 1
ATOM 3391 N N . PRO A 1 435 ? -4.650 -0.743 6.761 1.00 97.56 435 PRO A N 1
ATOM 3392 C CA . PRO A 1 435 ? -5.558 -1.880 6.762 1.00 97.56 435 PRO A CA 1
ATOM 3393 C C . PRO A 1 435 ? -6.800 -1.554 5.925 1.00 97.56 435 PRO A C 1
ATOM 3395 O O . PRO A 1 435 ? -7.148 -0.387 5.731 1.00 97.56 435 PRO A O 1
ATOM 3398 N N . SER A 1 436 ? -7.513 -2.575 5.458 1.00 97.19 436 SER A N 1
ATOM 3399 C CA . SER A 1 436 ? -8.661 -2.383 4.560 1.00 97.19 436 SER A CA 1
ATOM 3400 C C . SER A 1 436 ? -9.836 -1.645 5.225 1.00 97.19 436 SER A C 1
ATOM 3402 O O . SER A 1 436 ? -10.682 -1.064 4.547 1.00 97.19 436 SER A O 1
ATOM 3404 N N . PHE A 1 437 ? -9.872 -1.624 6.562 1.00 96.62 437 PHE A N 1
ATOM 3405 C CA . PHE A 1 437 ? -10.843 -0.880 7.367 1.00 96.62 437 PHE A CA 1
ATOM 3406 C C . PHE A 1 437 ? -10.366 0.523 7.784 1.00 96.62 437 PHE A C 1
ATOM 3408 O O . PHE A 1 437 ? -11.026 1.148 8.622 1.00 96.62 437 PHE A O 1
ATOM 3415 N N . TYR A 1 438 ? -9.243 1.022 7.244 1.00 97.25 438 TYR A N 1
ATOM 3416 C CA . TYR A 1 438 ? -8.719 2.345 7.591 1.00 97.25 438 TYR A CA 1
ATOM 3417 C C . TYR A 1 438 ? -9.811 3.408 7.485 1.00 97.25 438 TYR A C 1
ATOM 3419 O O . TYR A 1 438 ? -10.474 3.563 6.459 1.00 97.25 438 TYR A O 1
ATOM 3427 N N . THR A 1 439 ? -10.002 4.131 8.581 1.00 95.94 439 THR A N 1
ATOM 3428 C CA . THR A 1 439 ? -10.929 5.252 8.676 1.00 95.94 439 THR A CA 1
ATOM 3429 C C . THR A 1 439 ? -10.149 6.453 9.201 1.00 95.94 439 THR A C 1
ATOM 3431 O O . THR A 1 439 ? -9.514 6.320 10.251 1.00 95.94 439 THR A O 1
ATOM 3434 N N . PRO A 1 440 ? -10.167 7.599 8.499 1.00 93.25 440 PRO A N 1
ATOM 3435 C CA . PRO A 1 440 ? -9.460 8.786 8.957 1.00 93.25 440 PRO A CA 1
ATOM 3436 C C . PRO A 1 440 ? -10.064 9.294 10.270 1.00 93.25 440 PRO A C 1
ATOM 3438 O O . PRO A 1 440 ? -11.283 9.217 10.473 1.00 93.25 440 PRO A O 1
ATOM 3441 N N . GLY A 1 441 ? -9.206 9.802 11.157 1.00 87.50 441 GLY A N 1
ATOM 3442 C CA . GLY A 1 441 ? -9.629 10.588 12.312 1.00 87.50 441 GLY A CA 1
ATOM 3443 C C . GLY A 1 441 ? -10.419 11.817 11.858 1.00 87.50 441 GLY A C 1
ATOM 3444 O O . GLY A 1 441 ? -10.137 12.386 10.803 1.00 87.50 441 GLY A O 1
ATOM 3445 N N . THR A 1 442 ? -11.458 12.170 12.615 1.00 75.25 442 THR A N 1
ATOM 3446 C CA . THR A 1 442 ? -12.294 13.361 12.377 1.00 75.25 442 THR A CA 1
ATOM 3447 C C . THR A 1 442 ? -11.946 14.479 13.323 1.00 75.25 442 THR A C 1
ATOM 3449 O O . THR A 1 442 ? -11.771 14.134 14.516 1.00 75.25 442 THR A O 1
#

pLDDT: mean 77.54, std 22.77, range [29.53, 98.5]

InterPro domains:
  IPR018606 Argonaute-binding protein 1 [PF09692] (23-137)

Solvent-accessible surface area (backbone atoms only — not comparable to full-atom values): 27771 Å² total; per-residue (Å²): 106,72,70,58,49,53,53,50,53,50,52,49,51,54,32,64,73,39,32,34,60,46,48,28,20,46,77,32,33,48,28,50,78,71,53,40,64,80,35,67,66,47,32,50,46,52,34,52,55,49,44,52,52,52,48,49,42,64,74,69,45,75,60,79,52,66,70,51,48,52,32,47,51,50,24,45,53,52,28,59,48,38,56,62,44,39,47,46,45,50,54,49,61,72,56,48,72,38,61,64,25,49,14,50,36,67,73,75,42,80,78,73,74,88,74,79,68,72,76,73,74,47,72,82,74,65,55,71,80,73,51,73,48,64,41,91,89,78,70,52,73,49,80,51,86,71,83,54,70,62,66,51,50,54,52,52,61,54,63,76,69,73,78,78,82,78,83,78,91,84,81,88,83,87,87,82,90,80,89,84,83,89,83,80,87,86,82,88,84,88,89,89,81,85,86,90,81,85,88,89,85,78,90,85,84,88,87,84,93,80,79,93,75,78,88,77,83,79,83,85,87,78,92,70,88,63,75,79,70,75,89,62,86,70,65,74,62,89,81,60,82,75,50,54,56,50,81,80,64,40,96,64,64,53,81,79,28,35,41,79,26,43,31,36,37,35,45,26,17,36,66,49,73,42,75,42,46,79,61,85,68,72,84,60,86,68,79,76,76,76,73,69,85,82,64,94,72,82,75,86,70,84,55,49,70,61,49,53,54,46,48,41,42,65,26,16,40,36,34,29,30,39,61,80,75,73,49,68,93,42,60,73,60,42,75,44,94,69,38,37,80,64,62,54,64,79,83,60,72,72,84,76,58,78,75,71,91,76,76,60,100,66,68,80,78,56,47,36,72,80,73,47,67,45,36,34,56,40,63,55,81,51,47,72,63,57,66,75,40,70,43,28,29,38,25,29,34,38,37,27,50,32,46,42,79,58,69,74,37,82,86,54,87,67,74,92,79,68,77,82,77,80,66,42,26,36,44,70,53,79,75,44,71,37,54,65,68,58,32,57,63,129

Radius of gyration: 32.37 Å; Cα contacts (8 Å, |Δi|>4): 497; chains: 1; bounding box: 81×90×108 Å

Mean predicted aligned error: 13.64 Å

Secondary structure (DSSP, 8-state):
-HHHHHHHHHHHHHHHH-HHHHHHHIIIIIHHHTTGGG-HHHHHHHHHHHHHHHHHHHHHTSS--HHHHHHHHHHHHHHHHHHHHHHHHHHHHHH-S-HHHHHHHHHH--------------TTT-S---EEEEPTTT--EEEE-PPPHHHHHHHHHHHTTS----PPPP----------------------------------------------PPP-------------S----TTSPP--THHHHSS--HHHHEEEEEEEEEEEEEEEEE-----TTTT---------TT-SS---PPPHHHHHHHHHHHSEEEEEEE----BTTBPPPEE-TT--S-B--TTS-TTS----TTS-TTSPPPB-TTT--EEEEE-GGGHHHHTT-TT-EEEEEEEEEEEHHHHTTTTS---TTS-PPP-EEEEEEEEEEE-TT-----

Organism: NCBI:txid1036808